Protein AF-0000000080796656 (afdb_homodimer)

Nearest PDB structures (foldseek):
  8ixq-assembly1_A-4  TM=6.716E-01  e=3.927E-11  Streptomyces lincolnensis
  2iv3-assembly1_B  TM=6.641E-01  e=1.675E-10  Streptomyces viridochromogenes
  8ixp-assembly1_A  TM=6.461E-01  e=1.675E-10  Streptomyces lincolnensis
  3rhz-assembly1_B-2  TM=7.079E-01  e=9.099E-10  Streptococcus parasanguinis
  2iuy-assembly2_B  TM=6.321E-01  e=5.960E-10  Streptomyces viridochromogenes

Secondary structure (DSSP, 8-state):
-EEEEEE--TTS--HHHHHHHHHHHHHHHTT-EEEEEEE--TTS-SEE-SSSEEEEEE-TT-TTHHHHHHHHHHHH---SEEEEEE-TTTSSSTTT-HHHHHHHHHHGGGSEEEEEESEEE----HHHHHHHHHHHHH-SEEEESSHHHHHHHHHHHSS--SEEE-PPPB-PPS------SSPSSEEEEES-B-GGGTHHHHHHHHHHH-SSEEEEES-B-SHHHHHHHHHHHHTT-EEE-SPPPHHHHHHHHHH-SEEEE-----TTEEE--HHHHHHHHHT--EEEESSGGGHHHHHH-GGGEE-TT-HHHHHHHHHSPP-HHHHHHHHHHHHHTBHHHHHHHHHHHHHHT-/-EEEEEE--TTS--HHHHHHHHHHHHHHHTT-EEEEEEE--TTS-SEE-SSSEEEEEE-TT-TTHHHHHHHHHHHH---SEEEEEE-TTTSSSSS--HHHHHHHHHHGGGSEEEEEESEEE----HHHHHHHHHHHHH-SEEEESSHHHHHHHHHHHSS--SEEE-PPPB-PPS------SSPSSEEEEES-B-GGGTHHHHHHHHHHH-SSEEEEES-B-SHHHHHHHHHHHHTT-EEE-SPPPHHHHHHHHHH-SEEEE-----TTEEE--HHHHHHHHHT--EEEESSGGGHHHHHH-GGGEE-TT-HHHHHHHHHSPP-HHHHHHHHHHHHHTBHHHHHHHHHHHHHHT-

Radius of gyration: 27.21 Å; Cα contacts (8 Å, |Δi|>4): 1450; chains: 2; bounding box: 68×76×58 Å

pLDDT: mean 91.35, std 9.0, range [40.38, 98.75]

Sequence (708 aa):
MRVAIVSSYPPMPCGIGIYSRDLARALAKRGHEVVVIATEYADAPREEGDNPRVLRAWTRGGERFHYQILEALEREGPFDVIEFQYEYGLWPVIPLDSRGIWLLRNAKAYGSVVATLHTVRFSPDPWWRRLHEELLKTSDAIIVHHFMMENALYRMLGKLKKTFIVPHGSASLPGEKRELGYERPVYLLYGLLRKDKGLEVAVKAYELVGKGTLLLAGKPLSEADEELVKRAEELGAARVQGFLSDELLGTLIKSSDFVLLPYEDLPNDFGVSGAFHTTVATGGYPLCSRVQRLAECWERAPELTFRPGDEAALAALMKAPKLPDAWGRLQSFARQTSWDNVAKLRERIYSLLMMRVAIVSSYPPMPCGIGIYSRDLARALAKRGHEVVVIATEYADAPREEGDNPRVLRAWTRGGERFHYQILEALEREGPFDVIEFQYEYGLWPVIPLDSRGIWLLRNAKAYGSVVATLHTVRFSPDPWWRRLHEELLKTSDAIIVHHFMMENALYRMLGKLKKTFIVPHGSASLPGEKRELGYERPVYLLYGLLRKDKGLEVAVKAYELVGKGTLLLAGKPLSEADEELVKRAEELGAARVQGFLSDELLGTLIKSSDFVLLPYEDLPNDFGVSGAFHTTVATGGYPLCSRVQRLAECWERAPELTFRPGDEAALAALMKAPKLPDAWGRLQSFARQTSWDNVAKLRERIYSLLM

Foldseek 3Di:
DEEEEEEAAPPPADPGRVLSVLLQVLLVVVPYAYEYAHADDDPDDQWDDGRHIYGHFAHFLDPCRLVRSLVVLVVPFQGAEYEYADDLRRRNDNPLPVSVLVSLQSSVVRHAYEYEYQKDFADLDVVSLVSVVSVQVSHQAYEAADPVRVVSNCVSHPDHDRYYHFHRAAAAFAEDADDPPWFPQEEEEEDALDVQQPLVLQLLLCVVLLGTEYEYEEDYDDPVSVVSVVVSVVSPYHYDDDDDDSHRVLHCLQHHQEYERLGHDDPRMAHADPVLRHSLNSPHHYQHEPDRRHVVLCVQAVVRYHHRPCSNVNSVSSPDDDDVRSSVSSNVVSVCRHSNNSSVVVVVSSVVSD/DEEEEEEAAPPPQDPGRVLSVLLQVLLVVVPYAYEYAHADDDPDDQWDDGRHIYGHFAHFLDPCRLVRSLVVLVVPFQGAEYEYADDQRRRNDNPLPVSVLVSLQSSVVRHAYEYEYQKDFADLDVSSLVSVVSVQVSHQAYEAADPVRVVSNCVSHPDHDRYYHFHRAAAAFAEDADDPPWFPQEEEEEDALDVQQPLVLQLLLCVVLLGTEYEYEEDYPDPVSVVSVVVSVVSPYHYDYDDDDSHRVLHCLNHHQEYERLGHDDPRMAHADPVLRHSLNSPHHYQHEPDRRHVVLCVQAVVRYHHRPCSNVNSVSSPDDDDVRSSVSSNVVSVCRHSNNSSVVVVVSSVVSD

Solvent-accessible surface area (backbone atoms only — not comparable to full-atom values): 36198 Å² total; per-residue (Å²): 98,39,36,34,38,38,35,53,34,72,84,52,92,44,71,64,7,52,52,47,50,50,49,38,47,34,37,24,74,72,68,28,47,28,37,32,47,18,36,53,51,93,95,49,72,52,60,46,75,78,71,37,22,36,36,36,56,26,46,70,60,44,95,56,29,51,57,33,47,48,50,50,44,61,70,70,41,75,30,61,32,36,35,34,63,39,40,61,77,62,46,49,44,69,66,92,38,68,57,56,56,50,35,49,52,59,44,47,82,36,20,44,33,30,38,35,43,57,56,42,70,52,51,92,47,66,66,55,37,51,46,54,48,50,50,53,68,54,29,69,30,36,36,30,50,42,67,69,35,52,44,43,48,29,52,59,63,51,75,77,70,58,66,43,77,48,60,65,55,18,51,58,45,50,59,56,68,53,88,84,85,66,54,69,58,30,37,32,36,70,47,70,43,36,77,48,45,15,55,66,39,52,45,52,13,49,62,69,56,70,69,44,22,46,36,38,36,31,48,59,77,44,70,70,37,45,51,52,50,50,52,32,40,73,75,56,30,43,75,44,78,51,86,69,50,58,45,57,47,22,19,50,42,40,45,30,63,31,32,54,43,41,34,47,69,61,68,42,53,27,40,69,45,65,65,56,31,35,36,37,38,39,60,24,42,65,39,35,19,65,34,62,42,36,44,67,48,46,76,56,25,51,88,44,42,36,60,49,81,41,28,67,56,48,22,51,57,72,72,45,80,86,55,68,67,44,52,49,45,43,42,52,47,28,62,65,27,16,34,64,51,39,33,52,53,49,50,55,56,54,54,71,70,102,97,39,36,34,38,39,34,52,34,71,84,51,94,45,72,62,7,51,51,45,50,51,49,38,47,33,36,22,75,72,68,30,49,28,37,32,48,18,37,54,49,96,94,49,70,53,61,44,74,78,71,37,22,37,36,36,56,26,46,71,60,44,94,54,28,52,57,33,46,48,50,50,44,61,70,71,42,75,29,60,33,35,35,34,61,40,41,60,77,63,46,44,57,65,67,90,44,68,56,58,53,51,36,47,52,61,45,47,82,34,20,44,32,32,39,34,43,56,54,42,71,53,51,92,48,66,67,56,39,50,48,55,49,49,49,54,69,54,30,68,28,36,36,30,50,42,68,68,34,51,45,43,49,29,52,60,63,51,75,76,67,58,65,43,78,47,60,65,55,20,52,58,46,50,59,57,68,53,88,84,85,64,51,69,59,30,37,32,37,70,47,69,45,37,77,47,46,15,56,66,38,52,44,53,14,47,62,71,56,69,68,43,23,45,37,38,38,30,48,59,78,45,72,70,38,44,52,51,50,49,53,33,40,74,74,55,31,43,76,44,78,52,90,71,50,59,44,56,48,22,18,50,42,40,45,28,63,31,32,53,42,42,33,46,71,61,67,44,54,27,38,70,47,64,66,57,32,35,35,38,37,38,60,25,44,66,40,35,18,65,33,63,43,38,45,67,48,45,76,56,25,52,88,42,42,35,59,49,80,40,28,68,57,48,22,51,57,72,71,44,81,85,55,67,67,45,51,50,45,42,43,52,47,28,62,65,27,16,34,64,51,38,33,52,53,47,51,54,56,55,56,70,72,103

Structure (mmCIF, N/CA/C/O backbone):
data_AF-0000000080796656-model_v1
#
loop_
_entity.id
_entity.type
_entity.pdbx_description
1 polymer 'Glycosyltransferase subfamily 4-like N-terminal domain-containing protein'
#
loop_
_atom_site.group_PDB
_atom_site.id
_atom_site.type_symbol
_atom_site.label_atom_id
_atom_site.label_alt_id
_atom_site.label_comp_id
_atom_site.label_asym_id
_atom_site.label_entity_id
_atom_site.label_seq_id
_atom_site.pdbx_PDB_ins_code
_atom_site.Cartn_x
_atom_site.Cartn_y
_atom_site.Cartn_z
_atom_site.occupancy
_atom_site.B_iso_or_equiv
_atom_site.auth_seq_id
_atom_site.auth_comp_id
_atom_site.auth_asym_id
_atom_site.auth_atom_id
_atom_site.pdbx_PDB_model_num
ATOM 1 N N . MET A 1 1 ? -19.25 26.969 6.762 1 97.06 1 MET A N 1
ATOM 2 C CA . MET A 1 1 ? -19.125 26.328 8.062 1 97.06 1 MET A CA 1
ATOM 3 C C . MET A 1 1 ? -18.109 27.047 8.938 1 97.06 1 MET A C 1
ATOM 5 O O . MET A 1 1 ? -17.25 27.766 8.422 1 97.06 1 MET A O 1
ATOM 9 N N . ARG A 1 2 ? -18.328 26.953 10.133 1 98.38 2 ARG A N 1
ATOM 10 C CA . ARG A 1 2 ? -17.328 27.406 11.102 1 98.38 2 ARG A CA 1
ATOM 11 C C . ARG A 1 2 ? -16.5 26.234 11.625 1 98.38 2 ARG A C 1
ATOM 13 O O . ARG A 1 2 ? -17.031 25.344 12.281 1 98.38 2 ARG A O 1
ATOM 20 N N . VAL A 1 3 ? -15.18 26.266 11.344 1 98.62 3 VAL A N 1
ATOM 21 C CA . VAL A 1 3 ? -14.328 25.109 11.586 1 98.62 3 VAL A CA 1
ATOM 22 C C . VAL A 1 3 ? -13.203 25.5 12.547 1 98.62 3 VAL A C 1
ATOM 24 O O . VAL A 1 3 ? -12.547 26.531 12.375 1 98.62 3 VAL A O 1
ATOM 27 N N . ALA A 1 4 ? -12.961 24.688 13.57 1 98.69 4 ALA A N 1
ATOM 28 C CA . ALA A 1 4 ? -11.789 24.812 14.43 1 98.69 4 ALA A CA 1
ATOM 29 C C . ALA A 1 4 ? -10.75 23.75 14.086 1 98.69 4 ALA A C 1
ATOM 31 O O . ALA A 1 4 ? -11.094 22.578 13.852 1 98.69 4 ALA A O 1
ATOM 32 N N . ILE A 1 5 ? -9.531 24.141 14.039 1 98.25 5 ILE A N 1
ATOM 33 C CA . ILE A 1 5 ? -8.414 23.219 13.867 1 98.25 5 ILE A CA 1
ATOM 34 C C . ILE A 1 5 ? -7.484 23.297 15.078 1 98.25 5 ILE A C 1
ATOM 36 O O . ILE A 1 5 ? -6.938 24.359 15.375 1 98.25 5 ILE A O 1
ATOM 40 N N . VAL A 1 6 ? -7.316 22.203 15.781 1 96.56 6 VAL A N 1
ATOM 41 C CA . VAL A 1 6 ? -6.438 22.141 16.953 1 96.56 6 VAL A CA 1
ATOM 42 C C . VAL A 1 6 ? -5.094 21.547 16.547 1 96.56 6 VAL A C 1
ATOM 44 O O . VAL A 1 6 ? -5.023 20.375 16.156 1 96.56 6 VAL A O 1
ATOM 47 N N . SER A 1 7 ? -4.008 22.297 16.719 1 95.06 7 SER A N 1
ATOM 48 C CA . SER A 1 7 ? -2.736 21.828 16.172 1 95.06 7 SER A CA 1
ATOM 49 C C . SER A 1 7 ? -1.583 22.719 16.625 1 95.06 7 SER A C 1
ATOM 51 O O . SER A 1 7 ? -1.802 23.75 17.25 1 95.06 7 SER A O 1
ATOM 53 N N . SER A 1 8 ? -0.393 22.203 16.406 1 92.12 8 SER A N 1
ATOM 54 C CA . SER A 1 8 ? 0.723 23.141 16.328 1 92.12 8 SER A CA 1
ATOM 55 C C . SER A 1 8 ? 0.6 24.047 15.109 1 92.12 8 SER A C 1
ATOM 57 O O . SER A 1 8 ? -0.258 23.828 14.25 1 92.12 8 SER A O 1
ATOM 59 N N . TYR A 1 9 ? 1.459 25.078 15.133 1 92.69 9 TYR A N 1
ATOM 60 C CA . TYR A 1 9 ? 1.344 26.047 14.055 1 92.69 9 TYR A CA 1
ATOM 61 C C . TYR A 1 9 ? 2.633 26.844 13.906 1 92.69 9 TYR A C 1
ATOM 63 O O . TYR A 1 9 ? 3.318 27.125 14.891 1 92.69 9 TYR A O 1
ATOM 71 N N . PRO A 1 10 ? 2.848 27.219 12.625 1 89.62 10 PRO A N 1
ATOM 72 C CA . PRO A 1 10 ? 4.016 28.094 12.484 1 89.62 10 PRO A CA 1
ATOM 73 C C . PRO A 1 10 ? 3.936 29.344 13.359 1 89.62 10 PRO A C 1
ATOM 75 O O . PRO A 1 10 ? 2.84 29.844 13.633 1 89.62 10 PRO A O 1
ATOM 78 N N . PRO A 1 11 ? 5.121 29.766 13.883 1 89.12 11 PRO A N 1
ATOM 79 C CA . PRO A 1 11 ? 6.484 29.5 13.414 1 89.12 11 PRO A CA 1
ATOM 80 C C . PRO A 1 11 ? 7.121 28.312 14.117 1 89.12 11 PRO A C 1
ATOM 82 O O . PRO A 1 11 ? 8.312 28.031 13.922 1 89.12 11 PRO A O 1
ATOM 85 N N . MET A 1 12 ? 6.398 27.641 14.938 1 84.44 12 MET A N 1
ATOM 86 C CA . MET A 1 12 ? 6.957 26.406 15.492 1 84.44 12 MET A CA 1
ATOM 87 C C . MET A 1 12 ? 7.426 25.469 14.383 1 84.44 12 MET A C 1
ATOM 89 O O . MET A 1 12 ? 6.688 25.219 13.43 1 84.44 12 MET A O 1
ATOM 93 N N . PRO A 1 13 ? 8.633 25.016 14.422 1 80.06 13 PRO A N 1
ATOM 94 C CA . PRO A 1 13 ? 9.164 24.141 13.375 1 80.06 13 PRO A CA 1
ATOM 95 C C . PRO A 1 13 ? 8.625 22.719 13.453 1 80.06 13 PRO A C 1
ATOM 97 O O . PRO A 1 13 ? 9.227 21.859 14.094 1 80.06 13 PRO A O 1
ATOM 100 N N . CYS A 1 14 ? 7.527 22.531 12.797 1 81.44 14 CYS A N 1
ATOM 101 C CA . CYS A 1 14 ? 6.863 21.234 12.828 1 81.44 14 CYS A CA 1
ATOM 102 C C . CYS A 1 14 ? 6.055 21 11.555 1 81.44 14 CYS A C 1
ATOM 104 O O . CYS A 1 14 ? 5.375 21.906 11.078 1 81.44 14 CYS A O 1
ATOM 106 N N . GLY A 1 15 ? 6.156 19.828 11.023 1 86.06 15 GLY A N 1
ATOM 107 C CA . GLY A 1 15 ? 5.445 19.484 9.805 1 86.06 15 GLY A CA 1
ATOM 108 C C . GLY A 1 15 ? 3.936 19.5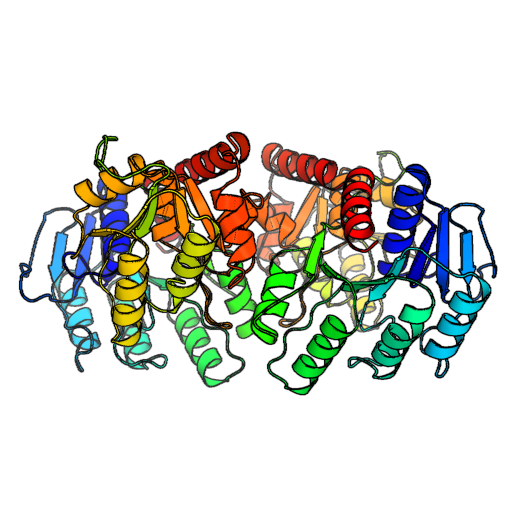16 9.961 1 86.06 15 GLY A C 1
ATOM 109 O O . GLY A 1 15 ? 3.221 19.906 9.031 1 86.06 15 GLY A O 1
ATOM 110 N N . ILE A 1 16 ? 3.465 19.203 11.133 1 91.44 16 ILE A N 1
ATOM 111 C CA . ILE A 1 16 ? 2.031 19.188 11.398 1 91.44 16 ILE A CA 1
ATOM 112 C C . ILE A 1 16 ? 1.502 20.625 11.391 1 91.44 16 ILE A C 1
ATOM 114 O O . ILE A 1 16 ? 0.38 20.875 10.945 1 91.44 16 ILE A O 1
ATOM 118 N N . GLY A 1 17 ? 2.326 21.5 11.93 1 91.69 17 GLY A N 1
ATOM 119 C CA . GLY A 1 17 ? 1.954 22.906 11.875 1 91.69 17 GLY A CA 1
ATOM 120 C C . GLY A 1 17 ? 1.788 23.422 10.461 1 91.69 17 GLY A C 1
ATOM 121 O O . GLY A 1 17 ? 0.823 24.125 10.164 1 91.69 17 GLY A O 1
ATOM 122 N N . ILE A 1 18 ? 2.713 23.078 9.602 1 90.81 18 ILE A N 1
ATOM 123 C CA . ILE A 1 18 ? 2.654 23.5 8.203 1 90.81 18 ILE A CA 1
ATOM 124 C C . ILE A 1 18 ? 1.422 22.906 7.535 1 90.81 18 ILE A C 1
ATOM 126 O O . ILE A 1 18 ? 0.706 23.594 6.805 1 90.81 18 ILE A O 1
ATOM 130 N N . TYR A 1 19 ? 1.187 21.641 7.824 1 95.62 19 TYR A N 1
ATOM 131 C CA . TYR A 1 19 ? -0.013 20.969 7.328 1 95.62 19 TYR A CA 1
ATOM 132 C C . TYR A 1 19 ? -1.269 21.734 7.742 1 95.62 19 TYR A C 1
ATOM 134 O O . TYR A 1 19 ? -2.139 22 6.91 1 95.62 19 TYR A O 1
ATOM 142 N N . SER A 1 20 ? -1.326 22.094 8.984 1 96.62 20 SER A N 1
ATOM 143 C CA . SER A 1 20 ? -2.492 22.781 9.539 1 96.62 20 SER A CA 1
ATOM 144 C C . SER A 1 20 ? -2.684 24.156 8.906 1 96.62 20 SER A C 1
ATOM 146 O O . SER A 1 20 ? -3.811 24.547 8.617 1 96.62 20 SER A O 1
ATOM 148 N N . ARG A 1 21 ? -1.599 24.797 8.695 1 96.12 21 ARG A N 1
ATOM 149 C CA . ARG A 1 21 ? -1.646 26.109 8.062 1 96.12 21 ARG A CA 1
ATOM 150 C C . ARG A 1 21 ? -2.225 26.016 6.652 1 96.12 21 ARG A C 1
ATOM 152 O O . ARG A 1 21 ? -3.131 26.781 6.297 1 96.12 21 ARG A O 1
ATOM 159 N N . ASP A 1 22 ? -1.71 25.109 5.914 1 97.19 22 ASP A N 1
ATOM 160 C CA . ASP A 1 22 ? -2.125 24.984 4.523 1 97.19 22 ASP A CA 1
ATOM 161 C C . ASP A 1 22 ? -3.578 24.516 4.422 1 97.19 22 ASP A C 1
ATOM 163 O O . ASP A 1 22 ? -4.328 25 3.572 1 97.19 22 ASP A O 1
ATOM 167 N N . LEU A 1 23 ? -3.979 23.625 5.297 1 98.19 23 LEU A N 1
ATOM 168 C CA . LEU A 1 23 ? -5.371 23.188 5.336 1 98.19 23 LEU A CA 1
ATOM 169 C C . LEU A 1 23 ? -6.293 24.344 5.707 1 98.19 23 LEU A C 1
ATOM 171 O O . LEU A 1 23 ? -7.32 24.562 5.055 1 98.19 23 LEU A O 1
ATOM 175 N N . ALA A 1 24 ? -5.93 25.094 6.766 1 98.44 24 ALA A N 1
ATOM 176 C CA . ALA A 1 24 ? -6.734 26.219 7.23 1 98.44 24 ALA A CA 1
ATOM 177 C C . ALA A 1 24 ? -6.918 27.25 6.121 1 98.44 24 ALA A C 1
ATOM 179 O O . ALA A 1 24 ? -8.031 27.734 5.891 1 98.44 24 ALA A O 1
ATOM 180 N N . ARG A 1 25 ? -5.875 27.547 5.445 1 98 25 ARG A N 1
ATOM 181 C CA . ARG A 1 25 ? -5.922 28.531 4.371 1 98 25 ARG A CA 1
ATOM 182 C C . ARG A 1 25 ? -6.805 28.062 3.225 1 98 25 ARG A C 1
ATOM 184 O O . ARG A 1 25 ? -7.578 28.844 2.662 1 98 25 ARG A O 1
ATOM 191 N N . ALA A 1 26 ? -6.68 26.781 2.875 1 98.44 26 ALA A N 1
ATOM 192 C CA . ALA A 1 26 ? -7.469 26.234 1.779 1 98.44 26 ALA A CA 1
ATOM 193 C C . ALA A 1 26 ? -8.961 26.25 2.115 1 98.44 26 ALA A C 1
ATOM 195 O O . ALA A 1 26 ? -9.789 26.547 1.262 1 98.44 26 ALA A O 1
ATOM 196 N N . LEU A 1 27 ? -9.305 25.922 3.361 1 98.5 27 LEU A N 1
ATOM 197 C CA . LEU A 1 27 ? -10.695 25.938 3.797 1 98.5 27 LEU A CA 1
ATOM 198 C C . LEU A 1 27 ? -11.242 27.359 3.816 1 98.5 27 LEU A C 1
ATOM 200 O O . LEU A 1 27 ? -12.375 27.609 3.402 1 98.5 27 LEU A O 1
ATOM 204 N N . ALA A 1 28 ? -10.422 28.281 4.309 1 98.56 28 ALA A N 1
ATOM 205 C CA . ALA A 1 28 ? -10.82 29.688 4.332 1 98.56 28 ALA A CA 1
ATOM 206 C C . ALA A 1 28 ? -11.078 30.203 2.918 1 98.56 28 ALA A C 1
ATOM 208 O O . ALA A 1 28 ? -12.047 30.922 2.682 1 98.56 28 ALA A O 1
ATOM 209 N N . LYS A 1 29 ? -10.203 29.875 1.999 1 97.69 29 LYS A N 1
ATOM 210 C CA . LYS A 1 29 ? -10.336 30.281 0.602 1 97.69 29 LYS A CA 1
ATOM 211 C C . LYS A 1 29 ? -11.664 29.797 0.019 1 97.69 29 LYS A C 1
ATOM 213 O O . LYS A 1 29 ? -12.242 30.469 -0.852 1 97.69 29 LYS A O 1
ATOM 218 N N . ARG A 1 30 ? -12.164 28.734 0.548 1 97.38 30 ARG A N 1
ATOM 219 C CA . ARG A 1 30 ? -13.414 28.172 0.063 1 97.38 30 ARG A CA 1
ATOM 220 C C . ARG A 1 30 ? -14.609 28.828 0.739 1 97.38 30 ARG A C 1
ATOM 222 O O . ARG A 1 30 ? -15.758 28.438 0.502 1 97.38 30 ARG A O 1
ATOM 229 N N . GLY A 1 31 ? -14.375 29.719 1.688 1 97.62 31 GLY A N 1
ATOM 230 C CA . GLY A 1 31 ? -15.445 30.516 2.258 1 97.62 31 GLY A CA 1
ATOM 231 C C . GLY A 1 31 ? -15.797 30.109 3.678 1 97.62 31 GLY A C 1
ATOM 232 O O . GLY A 1 31 ? -16.719 30.672 4.273 1 97.62 31 GLY A O 1
ATOM 233 N N . HIS A 1 32 ? -15.07 29.219 4.273 1 98.38 32 HIS A N 1
ATOM 234 C CA . HIS A 1 32 ? -15.344 28.812 5.645 1 98.38 32 HIS A CA 1
ATOM 235 C C . HIS A 1 32 ? -14.688 29.75 6.645 1 98.38 32 HIS A C 1
ATOM 237 O O . HIS A 1 32 ? -13.656 30.359 6.348 1 98.38 32 HIS A O 1
ATOM 243 N N . GLU A 1 33 ? -15.32 29.906 7.766 1 98.62 33 GLU A N 1
ATOM 244 C CA . GLU A 1 33 ? -14.664 30.578 8.891 1 98.62 33 GLU A CA 1
ATOM 245 C C . GLU A 1 33 ? -13.789 29.609 9.672 1 98.62 33 GLU A C 1
ATOM 247 O O . GLU A 1 33 ? -14.289 28.641 10.258 1 98.62 33 GLU A O 1
ATOM 252 N N . VAL A 1 34 ? -12.492 29.906 9.711 1 98.75 34 VAL A N 1
ATOM 253 C CA . VAL A 1 34 ? -11.562 28.938 10.289 1 98.75 34 VAL A CA 1
ATOM 254 C C . VAL A 1 34 ? -10.852 29.562 11.492 1 98.75 34 VAL A C 1
ATOM 256 O O . VAL A 1 34 ? -10.297 30.656 11.391 1 98.75 34 VAL A O 1
ATOM 259 N N . VAL A 1 35 ? -10.875 28.906 12.617 1 98.75 35 VAL A N 1
ATOM 260 C CA . VAL A 1 35 ? -10.117 29.266 13.812 1 98.75 35 VAL A CA 1
ATOM 261 C C . VAL A 1 35 ? -9.125 28.172 14.164 1 98.75 35 VAL A C 1
ATOM 263 O O . VAL A 1 35 ? -9.516 27.016 14.352 1 98.75 35 VAL A O 1
ATOM 266 N N . VAL A 1 36 ? -7.871 28.531 14.227 1 98.62 36 VAL A N 1
ATOM 267 C CA . VAL A 1 36 ? -6.848 27.578 14.609 1 98.62 36 VAL A CA 1
ATOM 268 C C . VAL A 1 36 ? -6.516 27.734 16.094 1 98.62 36 VAL A C 1
ATOM 270 O O . VAL A 1 36 ? -6.086 28.812 16.531 1 98.62 36 VAL A O 1
ATOM 273 N N . ILE A 1 37 ? -6.777 26.719 16.844 1 97.5 37 ILE A N 1
ATOM 274 C CA . ILE A 1 37 ? -6.344 26.656 18.234 1 97.5 37 ILE A CA 1
ATOM 275 C C . ILE A 1 37 ? -4.949 26.047 18.328 1 97.5 37 ILE A C 1
ATOM 277 O O . ILE A 1 37 ? -4.805 24.812 18.375 1 97.5 37 ILE A O 1
ATOM 281 N N . ALA A 1 38 ? -3.969 26.938 18.469 1 96.06 38 ALA A N 1
ATOM 282 C CA . ALA A 1 38 ? -2.584 26.531 18.234 1 96.06 38 ALA A CA 1
ATOM 283 C C . ALA A 1 38 ? -1.794 26.5 19.547 1 96.06 38 ALA A C 1
ATOM 285 O O . ALA A 1 38 ? -2.211 27.094 20.547 1 96.06 38 ALA A O 1
ATOM 286 N N . THR A 1 39 ? -0.694 25.781 19.484 1 93.56 39 THR A N 1
ATOM 287 C CA . THR A 1 39 ? 0.277 25.797 20.578 1 93.56 39 THR A CA 1
ATOM 288 C C . THR A 1 39 ? 0.917 27.172 20.719 1 93.56 39 THR A C 1
ATOM 290 O O . THR A 1 39 ? 1.183 27.844 19.719 1 93.56 39 THR A O 1
ATOM 293 N N . GLU A 1 40 ? 1.187 27.469 21.906 1 93.5 40 GLU A N 1
ATOM 294 C CA . GLU A 1 40 ? 2.006 28.656 22.156 1 93.5 40 GLU A CA 1
ATOM 295 C C . GLU A 1 40 ? 3.43 28.453 21.641 1 93.5 40 GLU A C 1
ATOM 297 O O . GLU A 1 40 ? 3.904 27.312 21.531 1 93.5 40 GLU A O 1
ATOM 302 N N . TYR A 1 41 ? 3.957 29.531 21.281 1 90.25 41 TYR A N 1
ATOM 303 C CA . TYR A 1 41 ? 5.352 29.547 20.859 1 90.25 41 TYR A CA 1
ATOM 304 C C . TYR A 1 41 ? 6.012 30.875 21.188 1 90.25 41 TYR A C 1
ATOM 306 O O . TYR A 1 41 ? 5.391 31.938 21.062 1 90.25 41 TYR A O 1
ATOM 314 N N . ALA A 1 42 ? 7.176 30.844 21.828 1 86.62 42 ALA A N 1
ATOM 315 C CA . ALA A 1 42 ? 7.859 32 22.422 1 86.62 42 ALA A CA 1
ATOM 316 C C . ALA A 1 42 ? 7.836 33.188 21.469 1 86.62 42 ALA A C 1
ATOM 318 O O . ALA A 1 42 ? 7.531 34.312 21.891 1 86.62 42 ALA A O 1
ATOM 319 N N . ASP A 1 43 ? 8.141 33.25 20.328 1 85 43 ASP A N 1
ATOM 320 C CA . ASP A 1 43 ? 8.273 34.375 19.422 1 85 43 ASP A CA 1
ATOM 321 C C . ASP A 1 43 ? 7.07 34.5 18.484 1 85 43 ASP A C 1
ATOM 323 O O . ASP A 1 43 ? 7.172 35.031 17.391 1 85 43 ASP A O 1
ATOM 327 N N . ALA A 1 44 ? 5.906 34.062 19.047 1 92.06 44 ALA A N 1
ATOM 328 C CA . ALA A 1 44 ? 4.699 34.156 18.234 1 92.06 44 ALA A CA 1
ATOM 329 C C . ALA A 1 44 ? 3.588 34.875 18.984 1 92.06 44 ALA A C 1
ATOM 331 O O . ALA A 1 44 ? 3.443 34.719 20.188 1 92.06 44 ALA A O 1
ATOM 332 N N . PRO A 1 45 ? 2.854 35.75 18.25 1 94.06 45 PRO A N 1
ATOM 333 C CA . PRO A 1 45 ? 1.732 36.406 18.906 1 94.06 45 PRO A CA 1
ATOM 334 C C . PRO A 1 45 ? 0.649 35.438 19.359 1 94.06 45 PRO A C 1
ATOM 336 O O . PRO A 1 45 ? 0.458 34.406 18.75 1 94.06 45 PRO A O 1
ATOM 339 N N . ARG A 1 46 ? -0.003 35.875 20.359 1 94.25 46 ARG A N 1
ATOM 340 C CA . ARG A 1 46 ? -1.071 35.031 20.906 1 94.25 46 ARG A CA 1
ATOM 341 C C . ARG A 1 46 ? -2.215 34.875 19.906 1 94.25 46 ARG A C 1
ATOM 343 O O . ARG A 1 46 ? -2.896 33.844 19.891 1 94.25 46 ARG A O 1
ATOM 350 N N . GLU A 1 47 ? -2.434 35.938 19.25 1 95.62 47 GLU A N 1
ATOM 351 C CA . GLU A 1 47 ? -3.459 35.938 18.219 1 95.62 47 GLU A CA 1
ATOM 352 C C . GLU A 1 47 ? -2.939 36.562 16.922 1 95.62 47 GLU A C 1
ATOM 354 O O . GLU A 1 47 ? -2.205 37.531 16.953 1 95.62 47 GLU A O 1
ATOM 359 N N . GLU A 1 48 ? -3.32 35.875 15.805 1 94.38 48 GLU A N 1
ATOM 360 C CA . GLU A 1 48 ? -2.904 36.438 14.523 1 94.38 48 GLU A CA 1
ATOM 361 C C . GLU A 1 48 ? -3.865 36.031 13.406 1 94.38 48 GLU A C 1
ATOM 363 O O . GLU A 1 48 ? -4.477 34.969 13.461 1 94.38 48 GLU A O 1
ATOM 368 N N . GLY A 1 49 ? -4.008 37.031 12.438 1 92.56 49 GLY A N 1
ATOM 369 C CA . GLY A 1 49 ? -4.816 36.75 11.266 1 92.56 49 GLY A CA 1
ATOM 370 C C . GLY A 1 49 ? -6.301 36.938 11.508 1 92.56 49 GLY A C 1
ATOM 371 O O . GLY A 1 49 ? -6.742 37.031 12.656 1 92.56 49 GLY A O 1
ATOM 372 N N . ASP A 1 50 ? -7.113 37.031 10.391 1 92.44 50 ASP A N 1
ATOM 373 C CA . ASP A 1 50 ? -8.562 37.156 10.469 1 92.44 50 ASP A CA 1
ATOM 374 C C . ASP A 1 50 ? -9.258 35.875 10.039 1 92.44 50 ASP A C 1
ATOM 376 O O . ASP A 1 50 ? -10.133 35.375 10.742 1 92.44 50 ASP A O 1
ATOM 380 N N . ASN A 1 51 ? -8.891 35.438 8.906 1 96.94 51 ASN A N 1
ATOM 381 C CA . ASN A 1 51 ? -9.391 34.156 8.391 1 96.94 51 ASN A CA 1
ATOM 382 C C . ASN A 1 51 ? -8.359 33.469 7.5 1 96.94 51 ASN A C 1
ATOM 384 O O . ASN A 1 51 ? -8.297 33.75 6.301 1 96.94 51 ASN A O 1
ATOM 388 N N . PRO A 1 52 ? -7.734 32.469 8.086 1 98 52 PRO A N 1
ATOM 389 C CA . PRO A 1 52 ? -7.902 31.828 9.391 1 98 52 PRO A CA 1
ATOM 390 C C . PRO A 1 52 ? -7.434 32.719 10.547 1 98 52 PRO A C 1
ATOM 392 O O . PRO A 1 52 ? -6.457 33.438 10.414 1 98 52 PRO A O 1
ATOM 395 N N . ARG A 1 53 ? -8.148 32.688 11.547 1 98.44 53 ARG A N 1
ATOM 396 C CA . ARG A 1 53 ? -7.723 33.281 12.805 1 98.44 53 ARG A CA 1
ATOM 397 C C . ARG A 1 53 ? -6.949 32.312 13.664 1 98.44 53 ARG A C 1
ATOM 399 O O . ARG A 1 53 ? -7.406 31.172 13.883 1 98.44 53 ARG A O 1
ATOM 406 N N . VAL A 1 54 ? -5.746 32.656 14.125 1 98.31 54 VAL A N 1
ATOM 407 C CA . VAL A 1 54 ? -4.895 31.766 14.906 1 98.31 54 VAL A CA 1
ATOM 408 C C . VAL A 1 54 ? -4.871 32.219 16.359 1 98.31 54 VAL A C 1
ATOM 410 O O . VAL A 1 54 ? -4.504 33.344 16.672 1 98.31 54 VAL A O 1
ATOM 413 N N . LEU A 1 55 ? -5.273 31.344 17.203 1 98.06 55 LEU A N 1
ATOM 414 C CA . LEU A 1 55 ? -5.25 31.562 18.656 1 98.06 55 LEU A CA 1
ATOM 415 C C . LEU A 1 55 ? -4.27 30.609 19.328 1 98.06 55 LEU A C 1
ATOM 417 O O . LEU A 1 55 ? -4.539 29.422 19.453 1 98.06 55 LEU A O 1
ATOM 421 N N . ARG A 1 56 ? -3.186 31.141 19.797 1 97.25 56 ARG A N 1
ATOM 422 C CA . ARG A 1 56 ? -2.232 30.312 20.531 1 97.25 56 ARG A CA 1
ATOM 423 C C . ARG A 1 56 ? -2.631 30.203 22 1 97.25 56 ARG A C 1
ATOM 425 O O . ARG A 1 56 ? -2.357 31.109 22.797 1 97.25 56 ARG A O 1
ATOM 432 N N . ALA A 1 57 ? -3.15 29 22.312 1 95.44 57 ALA A N 1
ATOM 433 C CA . ALA A 1 57 ? -3.918 28.953 23.562 1 95.44 57 ALA A CA 1
ATOM 434 C C . ALA A 1 57 ? -3.479 27.781 24.438 1 95.44 57 ALA A C 1
ATOM 436 O O . ALA A 1 57 ? -4.051 27.547 25.5 1 95.44 57 ALA A O 1
ATOM 437 N N . TRP A 1 58 ? -2.535 27.016 24 1 92.75 58 TRP A N 1
ATOM 438 C CA . TRP A 1 58 ? -2.164 25.859 24.828 1 92.75 58 TRP A CA 1
ATOM 439 C C . TRP A 1 58 ? -0.674 25.562 24.703 1 92.75 58 TRP A C 1
ATOM 441 O O . TRP A 1 58 ? -0.032 25.969 23.719 1 92.75 58 TRP A O 1
ATOM 451 N N . THR A 1 59 ? -0.107 24.875 25.75 1 89.88 59 THR A N 1
ATOM 452 C CA . THR A 1 59 ? 1.318 24.578 25.844 1 89.88 59 THR A CA 1
ATOM 453 C C . THR A 1 59 ? 1.589 23.109 25.5 1 89.88 59 THR A C 1
ATOM 455 O O . THR A 1 59 ? 1.104 22.203 26.172 1 89.88 59 THR A O 1
ATOM 458 N N . ARG A 1 60 ? 2.354 22.969 24.453 1 85.75 60 ARG A N 1
ATOM 459 C CA . ARG A 1 60 ? 2.75 21.609 24.078 1 85.75 60 ARG A CA 1
ATOM 460 C C . ARG A 1 60 ? 3.516 20.922 25.203 1 85.75 60 ARG A C 1
ATOM 462 O O . ARG A 1 60 ? 4.441 21.516 25.781 1 85.75 60 ARG A O 1
ATOM 469 N N . GLY A 1 61 ? 3.07 19.734 25.484 1 78.62 61 GLY A N 1
ATOM 470 C CA . GLY A 1 61 ? 3.746 19 26.547 1 78.62 61 GLY A CA 1
ATOM 471 C C . GLY A 1 61 ? 3.346 19.438 27.938 1 78.62 61 GLY A C 1
ATOM 472 O O . GLY A 1 61 ? 3.818 18.875 28.938 1 78.62 61 GLY A O 1
ATOM 473 N N . GLY A 1 62 ? 2.557 20.469 28.031 1 82.62 62 GLY A N 1
ATOM 474 C CA . GLY A 1 62 ? 2.092 20.922 29.328 1 82.62 62 GLY A CA 1
ATOM 475 C C . GLY A 1 62 ? 1.086 19.984 29.969 1 82.62 62 GLY A C 1
ATOM 476 O O . GLY A 1 62 ? 0.395 19.234 29.266 1 82.62 62 GLY A O 1
ATOM 477 N N . GLU A 1 63 ? 1.006 20 31.297 1 83.81 63 GLU A N 1
ATOM 478 C CA . GLU A 1 63 ? 0.109 19.125 32.031 1 83.81 63 GLU A CA 1
ATOM 479 C C . GLU A 1 63 ? -1.351 19.516 31.828 1 83.81 63 GLU A C 1
ATOM 481 O O . GLU A 1 63 ? -2.25 18.688 31.953 1 83.81 63 GLU A O 1
ATOM 486 N N . ARG A 1 64 ? -1.588 20.766 31.469 1 89.75 64 ARG A N 1
ATOM 487 C CA . ARG A 1 64 ? -2.961 21.266 31.406 1 89.75 64 ARG A CA 1
ATOM 488 C C . ARG A 1 64 ? -3.389 21.531 29.969 1 89.75 64 ARG A C 1
ATOM 490 O O . ARG A 1 64 ? -4.344 22.266 29.734 1 89.75 64 ARG A O 1
ATOM 497 N N . PHE A 1 65 ? -2.662 21 29 1 89.88 65 PHE A N 1
ATOM 498 C CA . PHE A 1 65 ? -2.924 21.312 27.609 1 89.88 65 PHE A CA 1
ATOM 499 C C . PHE A 1 65 ? -4.375 21.016 27.234 1 89.88 65 PHE A C 1
ATOM 501 O O . PHE A 1 65 ? -5.008 21.766 26.516 1 89.88 65 PHE A O 1
ATOM 508 N N . HIS A 1 66 ? -4.973 19.906 27.766 1 90.88 66 HIS A N 1
ATOM 509 C CA . HIS A 1 66 ? -6.316 19.469 27.406 1 90.88 66 HIS A CA 1
ATOM 510 C C . HIS A 1 66 ? -7.371 20.422 27.953 1 90.88 66 HIS A C 1
ATOM 512 O O . HIS A 1 66 ? -8.352 20.734 27.266 1 90.88 66 HIS A O 1
ATOM 518 N N . TYR A 1 67 ? -7.094 20.984 29.109 1 93.81 67 TYR A N 1
ATOM 519 C CA . TYR A 1 67 ? -8 21.984 29.672 1 93.81 67 TYR A CA 1
ATOM 520 C C . TYR A 1 67 ? -7.891 23.297 28.891 1 93.81 67 TYR A C 1
ATOM 522 O O . TYR A 1 67 ? -8.906 23.953 28.625 1 93.81 67 TYR A O 1
ATOM 530 N N . GLN A 1 68 ? -6.723 23.656 28.594 1 95.5 68 GLN A N 1
ATOM 531 C CA . GLN A 1 68 ? -6.488 24.891 27.859 1 95.5 68 GLN A CA 1
ATOM 532 C C . GLN A 1 68 ? -7.207 24.875 26.516 1 95.5 68 GLN A C 1
ATOM 534 O O . GLN A 1 68 ? -7.855 25.859 26.141 1 95.5 68 GLN A O 1
ATOM 539 N N . ILE A 1 69 ? -7.082 23.781 25.828 1 95.75 69 ILE A N 1
ATOM 540 C CA . ILE A 1 69 ? -7.715 23.641 24.516 1 95.75 69 ILE A CA 1
ATOM 541 C C . ILE A 1 69 ? -9.234 23.703 24.672 1 95.75 69 ILE A C 1
ATOM 543 O O . ILE A 1 69 ? -9.914 24.406 23.906 1 95.75 69 ILE A O 1
ATOM 547 N N . LEU A 1 70 ? -9.719 22.984 25.656 1 96.56 70 LEU A N 1
ATOM 548 C CA . LEU A 1 70 ? -11.156 22.969 25.875 1 96.56 70 LEU A CA 1
ATOM 549 C C . LEU A 1 70 ? -11.688 24.359 26.188 1 96.56 70 LEU A C 1
ATOM 551 O O . LEU A 1 70 ? -12.742 24.75 25.703 1 96.56 70 LEU A O 1
ATOM 555 N N . GLU A 1 71 ? -10.969 25.078 27 1 97.94 71 GLU A N 1
ATOM 556 C CA . GLU A 1 71 ? -11.367 26.438 27.359 1 97.94 71 GLU A CA 1
ATOM 557 C C . GLU A 1 71 ? -11.438 27.328 26.125 1 97.94 71 GLU A C 1
ATOM 559 O O . GLU A 1 71 ? -12.359 28.141 25.984 1 97.94 71 GLU A O 1
ATOM 564 N N . ALA A 1 72 ? -10.469 27.203 25.297 1 98.12 72 ALA A N 1
ATOM 565 C CA . ALA A 1 72 ? -10.461 27.984 24.062 1 98.12 72 ALA A CA 1
ATOM 566 C C . ALA A 1 72 ? -11.656 27.625 23.188 1 98.12 72 ALA A C 1
ATOM 568 O O . ALA A 1 72 ? -12.281 28.5 22.594 1 98.12 72 ALA A O 1
ATOM 569 N N . LEU A 1 73 ? -11.953 26.344 23.094 1 98.19 73 LEU A N 1
ATOM 570 C CA . LEU A 1 73 ? -13.086 25.875 22.297 1 98.19 73 LEU A CA 1
ATOM 571 C C . LEU A 1 73 ? -14.398 26.406 22.859 1 98.19 73 LEU A C 1
ATOM 573 O O . LEU A 1 73 ? -15.297 26.797 22.109 1 98.19 73 LEU A O 1
ATOM 577 N N . GLU A 1 74 ? -14.453 26.406 24.156 1 98.06 74 GLU A N 1
ATOM 578 C CA . GLU A 1 74 ? -15.641 26.922 24.812 1 98.06 74 GLU A CA 1
ATOM 579 C C . GLU A 1 74 ? -15.812 28.422 24.531 1 98.06 74 GLU A C 1
ATOM 581 O O . GLU A 1 74 ? -16.922 28.875 24.234 1 98.06 74 GLU A O 1
ATOM 586 N N . ARG A 1 75 ? -14.797 29.125 24.641 1 98 75 ARG A N 1
ATOM 587 C CA . ARG A 1 75 ? -14.828 30.562 24.484 1 98 75 ARG A CA 1
ATOM 588 C C . ARG A 1 75 ? -15.156 30.969 23.047 1 98 75 ARG A C 1
ATOM 590 O O . ARG A 1 75 ? -15.906 31.906 22.812 1 98 75 ARG A O 1
ATOM 597 N N . GLU A 1 76 ? -14.617 30.234 22.109 1 97.81 76 GLU A N 1
ATOM 598 C CA . GLU A 1 76 ? -14.695 30.641 20.703 1 97.81 76 GLU A CA 1
ATOM 599 C C . GLU A 1 76 ? -15.852 29.938 20 1 97.81 76 GLU A C 1
ATOM 601 O O . GLU A 1 76 ? -16.25 30.344 18.906 1 97.81 76 GLU A O 1
ATOM 606 N N . GLY A 1 77 ? -16.359 28.875 20.625 1 94.69 77 GLY A N 1
ATOM 607 C CA . GLY A 1 77 ? -17.391 28.078 19.984 1 94.69 77 GLY A CA 1
ATOM 608 C C . GLY A 1 77 ? -18.781 28.719 20.094 1 94.69 77 GLY A C 1
ATOM 609 O O . GLY A 1 77 ? -18.906 29.859 20.516 1 94.69 77 GLY A O 1
ATOM 610 N N . PRO A 1 78 ? -19.812 27.984 19.5 1 97.44 78 PRO A N 1
ATOM 611 C CA . PRO A 1 78 ? -19.766 26.625 18.953 1 97.44 78 PRO A CA 1
ATOM 612 C C . PRO A 1 78 ? -19.203 26.594 17.531 1 97.44 78 PRO A C 1
ATOM 614 O O . PRO A 1 78 ? -19.172 27.609 16.844 1 97.44 78 PRO A O 1
ATOM 617 N N . PHE A 1 79 ? -18.688 25.516 17.094 1 98.62 79 PHE A N 1
ATOM 618 C CA . PHE A 1 79 ? -18.203 25.219 15.742 1 98.62 79 PHE A CA 1
ATOM 619 C C . PHE A 1 79 ? -19.047 24.141 15.078 1 98.62 79 PHE A C 1
ATOM 621 O O . PHE A 1 79 ? -19.703 23.359 15.766 1 98.62 79 PHE A O 1
ATOM 628 N N . ASP A 1 80 ? -19.062 24.203 13.781 1 98.31 80 ASP A N 1
ATOM 629 C CA . ASP A 1 80 ? -19.688 23.078 13.078 1 98.31 80 ASP A CA 1
ATOM 630 C C . ASP A 1 80 ? -18.828 21.812 13.18 1 98.31 80 ASP A C 1
ATOM 632 O O . ASP A 1 80 ? -19.344 20.719 13.375 1 98.31 80 ASP A O 1
ATOM 636 N N . VAL A 1 81 ? -17.531 22 13.039 1 98.5 81 VAL A N 1
ATOM 637 C CA . VAL A 1 81 ? -16.594 20.906 13.094 1 98.5 81 VAL A CA 1
ATOM 638 C C . VAL A 1 81 ? -15.336 21.328 13.844 1 98.5 81 VAL A C 1
ATOM 640 O O . VAL A 1 81 ? -14.875 22.469 13.703 1 98.5 81 VAL A O 1
ATOM 643 N N . ILE A 1 82 ? -14.805 20.453 14.656 1 98.25 82 ILE A N 1
ATOM 644 C CA . ILE A 1 82 ? -13.523 20.594 15.344 1 98.25 82 ILE A CA 1
ATOM 645 C C . ILE A 1 82 ? -12.57 19.5 14.891 1 98.25 82 ILE A C 1
ATOM 647 O O . ILE A 1 82 ? -12.773 18.328 15.211 1 98.25 82 ILE A O 1
ATOM 651 N N . GLU A 1 83 ? -11.57 19.891 14.195 1 97.69 83 GLU A N 1
ATOM 652 C CA . GLU A 1 83 ? -10.602 18.922 13.695 1 97.69 83 GLU A CA 1
ATOM 653 C C . GLU A 1 83 ? -9.336 18.922 14.547 1 97.69 83 GLU A C 1
ATOM 655 O O . GLU A 1 83 ? -8.688 19.953 14.711 1 97.69 83 GLU A O 1
ATOM 660 N N . PHE A 1 84 ? -9.031 17.797 15.062 1 95.62 84 PHE A N 1
ATOM 661 C CA . PHE A 1 84 ? -7.805 17.594 15.82 1 95.62 84 PHE A CA 1
ATOM 662 C C . PHE A 1 84 ? -6.719 16.969 14.945 1 95.62 84 PHE A C 1
ATOM 664 O O . PHE A 1 84 ? -6.91 15.891 14.391 1 95.62 84 PHE A O 1
ATOM 671 N N . GLN A 1 85 ? -5.633 17.703 14.789 1 95.12 85 GLN A N 1
ATOM 672 C CA . GLN A 1 85 ? -4.461 17.078 14.195 1 95.12 85 GLN A CA 1
ATOM 673 C C . GLN A 1 85 ? -3.777 16.141 15.195 1 95.12 85 GLN A C 1
ATOM 675 O O . GLN A 1 85 ? -3.068 16.594 16.094 1 95.12 85 GLN A O 1
ATOM 680 N N . TYR A 1 86 ? -3.967 14.914 14.938 1 86.94 86 TYR A N 1
ATOM 681 C CA . TYR A 1 86 ? -3.572 13.93 15.945 1 86.94 86 TYR A CA 1
ATOM 682 C C . TYR A 1 86 ? -2.225 13.312 15.602 1 86.94 86 TYR A C 1
ATOM 684 O O . TYR A 1 86 ? -2.082 12.648 14.57 1 86.94 86 TYR A O 1
ATOM 692 N N . GLU A 1 87 ? -1.272 13.602 16.422 1 81.44 87 GLU A N 1
ATOM 693 C CA . GLU A 1 87 ? 0.07 13.039 16.344 1 81.44 87 GLU A CA 1
ATOM 694 C C . GLU A 1 87 ? 0.617 12.703 17.719 1 81.44 87 GLU A C 1
ATOM 696 O O . GLU A 1 87 ? 0.455 13.484 18.672 1 81.44 87 GLU A O 1
ATOM 701 N N . TYR A 1 88 ? 1.183 11.594 17.844 1 65.44 88 TYR A N 1
ATOM 702 C CA . TYR A 1 88 ? 1.644 11.078 19.141 1 65.44 88 TYR A CA 1
ATOM 703 C C . TYR A 1 88 ? 2.65 12.031 19.766 1 65.44 88 TYR A C 1
ATOM 705 O O . TYR A 1 88 ? 2.682 12.188 21 1 65.44 88 TYR A O 1
ATOM 713 N N . GLY A 1 89 ? 3.424 12.797 19.094 1 61.09 89 GLY A N 1
ATOM 714 C CA . GLY A 1 89 ? 4.387 13.734 19.656 1 61.09 89 GLY A CA 1
ATOM 715 C C . GLY A 1 89 ? 3.787 15.094 19.969 1 61.09 89 GLY A C 1
ATOM 716 O O . GLY A 1 89 ? 4.355 15.859 20.75 1 61.09 89 GLY A O 1
ATOM 717 N N . LEU A 1 90 ? 2.838 15.445 19.391 1 54.47 90 LEU A N 1
ATOM 718 C CA . LEU A 1 90 ? 2.172 16.719 19.641 1 54.47 90 LEU A CA 1
ATOM 719 C C . LEU A 1 90 ? 1.435 16.688 20.984 1 54.47 90 LEU A C 1
ATOM 721 O O . LEU A 1 90 ? 1.38 17.703 21.688 1 54.47 90 LEU A O 1
ATOM 725 N N . TRP A 1 91 ? 0.986 15.695 21.141 1 56.44 91 TRP A N 1
ATOM 726 C CA . TRP A 1 91 ? 0.262 15.492 22.391 1 56.44 91 TRP A CA 1
ATOM 727 C C . TRP A 1 91 ? 1.132 14.773 23.406 1 56.44 91 TRP A C 1
ATOM 729 O O . TRP A 1 91 ? 1.878 13.852 23.062 1 56.44 91 TRP A O 1
ATOM 739 N N . PRO A 1 92 ? 1.997 15.664 24.219 1 48.88 92 PRO A N 1
ATOM 740 C CA . PRO A 1 92 ? 3.066 15.188 25.094 1 48.88 92 PRO A CA 1
ATOM 741 C C . PRO A 1 92 ? 3.008 13.68 25.328 1 48.88 92 PRO A C 1
ATOM 743 O O . PRO A 1 92 ? 3.932 13.102 25.906 1 48.88 92 PRO A O 1
ATOM 746 N N . VAL A 1 93 ? 2.072 13.148 25.719 1 42.66 93 VAL A N 1
ATOM 747 C CA . VAL A 1 93 ? 2.174 11.828 26.328 1 42.66 93 VAL A CA 1
ATOM 748 C C . VAL A 1 93 ? 2.346 10.773 25.234 1 42.66 93 VAL A C 1
ATOM 750 O O . VAL A 1 93 ? 1.514 10.664 24.344 1 42.66 93 VAL A O 1
ATOM 753 N N . ILE A 1 94 ? 3.693 10.773 24.828 1 45.56 94 ILE A N 1
ATOM 754 C CA . ILE A 1 94 ? 3.936 9.516 24.125 1 45.56 94 ILE A CA 1
ATOM 755 C C . ILE A 1 94 ? 3.1 8.406 24.766 1 45.56 94 ILE A C 1
ATOM 757 O O . ILE A 1 94 ? 3.078 8.258 25.984 1 45.56 94 ILE A O 1
ATOM 761 N N . PRO A 1 95 ? 2.686 7.203 24.688 1 51 95 PRO A N 1
ATOM 762 C CA . PRO A 1 95 ? 1.457 6.492 24.344 1 51 95 PRO A CA 1
ATOM 763 C C . PRO A 1 95 ? 0.224 7.391 24.359 1 51 95 PRO A C 1
ATOM 765 O O . PRO A 1 95 ? 0.269 8.492 24.922 1 51 95 PRO A O 1
ATOM 768 N N . LEU A 1 96 ? -0.889 7.012 23.562 1 55.78 96 LEU A N 1
ATOM 769 C CA . LEU A 1 96 ? -2.221 7.609 23.547 1 55.78 96 LEU A CA 1
ATOM 770 C C . LEU A 1 96 ? -2.666 7.977 24.969 1 55.78 96 LEU A C 1
ATOM 772 O O . LEU A 1 96 ? -3.006 7.102 25.766 1 55.78 96 LEU A O 1
ATOM 776 N N . ASP A 1 97 ? -2.232 9.367 25.422 1 69.19 97 ASP A N 1
ATOM 777 C CA . ASP A 1 97 ? -2.59 10.023 26.672 1 69.19 97 ASP A CA 1
ATOM 778 C C . ASP A 1 97 ? -4.105 10.078 26.844 1 69.19 97 ASP A C 1
ATOM 780 O O . ASP A 1 97 ? -4.828 10.492 25.938 1 69.19 97 ASP A O 1
ATOM 784 N N . SER A 1 98 ? -4.555 9.383 27.906 1 75.75 98 SER A N 1
ATOM 785 C CA . SER A 1 98 ? -5.98 9.367 28.219 1 75.75 98 SER A CA 1
ATOM 786 C C . SER A 1 98 ? -6.562 10.781 28.172 1 75.75 98 SER A C 1
ATOM 788 O O . SER A 1 98 ? -7.762 10.953 27.953 1 75.75 98 SER A O 1
ATOM 790 N N . ARG A 1 99 ? -5.742 11.805 28.375 1 85.62 99 ARG A N 1
ATOM 791 C CA . ARG A 1 99 ? -6.195 13.195 28.344 1 85.62 99 ARG A CA 1
ATOM 792 C C . ARG A 1 99 ? -6.648 13.586 26.938 1 85.62 99 ARG A C 1
ATOM 794 O O . ARG A 1 99 ? -7.508 14.453 26.781 1 85.62 99 ARG A O 1
ATOM 801 N N . GLY A 1 100 ? -5.957 12.938 25.906 1 85.12 100 GLY A N 1
ATOM 802 C CA . GLY A 1 100 ? -6.395 13.156 24.531 1 85.12 100 GLY A CA 1
ATOM 803 C C . GLY A 1 100 ? -7.809 12.68 24.281 1 85.12 100 GLY A C 1
ATOM 804 O O . GLY A 1 100 ? -8.602 13.391 23.656 1 85.12 100 GLY A O 1
ATOM 805 N N . ILE A 1 101 ? -8.102 11.555 24.766 1 86.5 101 ILE A N 1
ATOM 806 C CA . ILE A 1 101 ? -9.438 10.984 24.609 1 86.5 101 ILE A CA 1
ATOM 807 C C . ILE A 1 101 ? -10.453 11.828 25.391 1 86.5 101 ILE A C 1
ATOM 809 O O . ILE A 1 101 ? -11.555 12.086 24.906 1 86.5 101 ILE A O 1
ATOM 813 N N . TRP A 1 102 ? -9.984 12.195 26.562 1 89.06 102 TRP A N 1
ATOM 814 C CA . TRP A 1 102 ? -10.828 13.078 27.375 1 89.06 102 TRP A CA 1
ATOM 815 C C . TRP A 1 102 ? -11.164 14.352 26.609 1 89.06 102 TRP A C 1
ATOM 817 O O . TRP A 1 102 ? -12.312 14.797 26.594 1 89.06 102 TRP A O 1
ATOM 827 N N . LEU A 1 103 ? -10.203 14.883 26.016 1 91.69 103 LEU A N 1
ATOM 828 C CA . LEU A 1 103 ? -10.367 16.125 25.266 1 91.69 103 LEU A CA 1
ATOM 829 C C . LEU A 1 103 ? -11.336 15.938 24.109 1 91.69 103 LEU A C 1
ATOM 831 O O . LEU A 1 103 ? -12.234 16.766 23.906 1 91.69 103 LEU A O 1
ATOM 835 N N . LEU A 1 104 ? -11.195 14.906 23.375 1 92.56 104 LEU A N 1
ATOM 836 C CA . LEU A 1 104 ? -12.078 14.641 22.25 1 92.56 104 LEU A CA 1
ATOM 837 C C . LEU A 1 104 ? -13.523 14.477 22.719 1 92.56 104 LEU A C 1
ATOM 839 O O . LEU A 1 104 ? -14.445 15.008 22.094 1 92.56 104 LEU A O 1
ATOM 843 N N . ARG A 1 105 ? -13.664 13.797 23.781 1 93.88 105 ARG A N 1
ATOM 844 C CA . ARG A 1 105 ? -15 13.547 24.312 1 93.88 105 ARG A CA 1
ATOM 845 C C . ARG A 1 105 ? -15.68 14.852 24.719 1 93.88 105 ARG A C 1
ATOM 847 O O . ARG A 1 105 ? -16.844 15.07 24.391 1 93.88 105 ARG A O 1
ATOM 854 N N . ASN A 1 106 ? -14.93 15.625 25.375 1 96 106 ASN A N 1
ATOM 855 C CA . ASN A 1 106 ? -15.516 16.859 25.906 1 96 106 ASN A CA 1
ATOM 856 C C . ASN A 1 106 ? -15.648 17.922 24.812 1 96 106 ASN A C 1
ATOM 858 O O . ASN A 1 106 ? -16.5 18.812 24.922 1 96 106 ASN A O 1
ATOM 862 N N . ALA A 1 107 ? -14.844 17.859 23.828 1 97 107 ALA A N 1
ATOM 863 C CA . ALA A 1 107 ? -14.914 18.812 22.719 1 97 107 ALA A CA 1
ATOM 864 C C . ALA A 1 107 ? -16.219 18.641 21.938 1 97 107 ALA A C 1
ATOM 866 O O . ALA A 1 107 ? -16.641 19.562 21.234 1 97 107 ALA A O 1
ATOM 867 N N . LYS A 1 108 ? -16.859 17.547 22.062 1 97 108 LYS A N 1
ATOM 868 C CA . LYS A 1 108 ? -18.094 17.25 21.328 1 97 108 LYS A CA 1
ATOM 869 C C . LYS A 1 108 ? -19.203 18.219 21.719 1 97 108 LYS A C 1
ATOM 871 O O . LYS A 1 108 ? -20.188 18.375 21 1 97 108 LYS A O 1
ATOM 876 N N . ALA A 1 109 ? -19.094 18.828 22.891 1 97.56 109 ALA A N 1
ATOM 877 C CA . ALA A 1 109 ? -20.062 19.812 23.344 1 97.56 109 ALA A CA 1
ATOM 878 C C . ALA A 1 109 ? -20.016 21.062 22.469 1 97.56 109 ALA A C 1
ATOM 880 O O . ALA A 1 109 ? -20.953 21.859 22.453 1 97.56 109 ALA A O 1
ATOM 881 N N . TYR A 1 110 ? -18.953 21.172 21.703 1 98.12 110 TYR A N 1
ATOM 882 C CA . TYR A 1 110 ? -18.766 22.438 21.016 1 98.12 110 TYR A CA 1
ATOM 883 C C . TYR A 1 110 ? -18.734 22.25 19.516 1 98.12 110 TYR A C 1
ATOM 885 O O . TYR A 1 110 ? -18.484 23.188 18.75 1 98.12 110 TYR A O 1
ATOM 893 N N . GLY A 1 111 ? -18.922 21.031 19.016 1 97.75 111 GLY A N 1
ATOM 894 C CA . GLY A 1 111 ? -18.984 20.734 17.594 1 97.75 111 GLY A CA 1
ATOM 895 C C . GLY A 1 111 ? -18.703 19.281 17.281 1 97.75 111 GLY A C 1
ATOM 896 O O . GLY A 1 111 ? -18.312 18.516 18.172 1 97.75 111 GLY A O 1
ATOM 897 N N . SER A 1 112 ? -18.922 18.875 16.016 1 98.12 112 SER A N 1
ATOM 898 C CA . SER A 1 112 ? -18.547 17.531 15.578 1 98.12 112 SER A CA 1
ATOM 899 C C . SER A 1 112 ? -17.031 17.359 15.586 1 98.12 112 SER A C 1
ATOM 901 O O . SER A 1 112 ? -16.297 18.219 15.117 1 98.12 112 SER A O 1
ATOM 903 N N . VAL A 1 113 ? -16.516 16.234 16.062 1 97.38 113 VAL A N 1
ATOM 904 C CA . VAL A 1 113 ? -15.094 16.031 16.281 1 97.38 113 VAL A CA 1
ATOM 905 C C . VAL A 1 113 ? -14.508 15.141 15.195 1 97.38 113 VAL A C 1
ATOM 907 O O . VAL A 1 113 ? -14.984 14.023 14.977 1 97.38 113 VAL A O 1
ATOM 910 N N . VAL A 1 114 ? -13.539 15.648 14.531 1 97.25 114 VAL A N 1
ATOM 911 C CA . VAL A 1 114 ? -12.781 14.914 13.523 1 97.25 114 VAL A CA 1
ATOM 912 C C . VAL A 1 114 ? -11.336 14.758 13.977 1 97.25 114 VAL A C 1
ATOM 914 O O . VAL A 1 114 ? -10.703 15.719 14.414 1 97.25 114 VAL A O 1
ATOM 917 N N . ALA A 1 115 ? -10.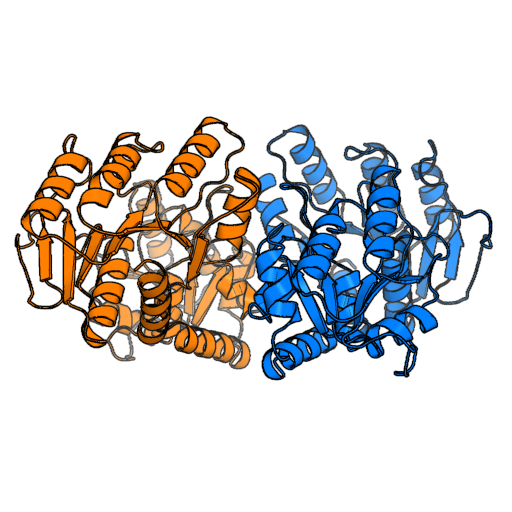812 13.586 13.945 1 95.06 115 ALA A N 1
ATOM 918 C CA . ALA A 1 115 ? -9.406 13.336 14.258 1 95.06 115 ALA A CA 1
ATOM 919 C C . ALA A 1 115 ? -8.641 12.914 13.016 1 95.06 115 ALA A C 1
ATOM 921 O O . ALA A 1 115 ? -8.961 11.898 12.391 1 95.06 115 ALA A O 1
ATOM 922 N N . THR A 1 116 ? -7.676 13.711 12.648 1 96.38 116 THR A N 1
ATOM 923 C CA . THR A 1 116 ? -6.758 13.352 11.57 1 96.38 116 THR A CA 1
ATOM 924 C C . THR A 1 116 ? -5.5 12.695 12.133 1 96.38 116 THR A C 1
ATOM 926 O O . THR A 1 116 ? -4.715 13.336 12.828 1 96.38 116 THR A O 1
ATOM 929 N N . LEU A 1 117 ? -5.316 11.477 11.797 1 94.12 117 LEU A N 1
ATOM 930 C CA . LEU A 1 117 ? -4.156 10.742 12.281 1 94.12 117 LEU A CA 1
ATOM 931 C C . LEU A 1 117 ? -2.977 10.898 11.328 1 94.12 117 LEU A C 1
ATOM 933 O O . LEU A 1 117 ? -3.027 10.422 10.188 1 94.12 117 LEU A O 1
ATOM 937 N N . HIS A 1 118 ? -1.926 11.461 11.805 1 93.94 118 HIS A N 1
ATOM 938 C CA . HIS A 1 118 ? -0.745 11.656 10.969 1 93.94 118 HIS A CA 1
ATOM 939 C C . HIS A 1 118 ? 0.179 10.438 11.031 1 93.94 118 HIS A C 1
ATOM 941 O O . HIS A 1 118 ? 1.042 10.266 10.172 1 93.94 118 HIS A O 1
ATOM 947 N N . THR A 1 119 ? 0.029 9.656 12.094 1 91.25 119 THR A N 1
ATOM 948 C CA . THR A 1 119 ? 0.715 8.383 12.258 1 91.25 119 THR A CA 1
ATOM 949 C C . THR A 1 119 ? -0.228 7.332 12.844 1 91.25 119 THR A C 1
ATOM 951 O O . THR A 1 119 ? -0.998 7.625 13.758 1 91.25 119 THR A O 1
ATOM 954 N N . VAL A 1 120 ? -0.268 6.184 12.242 1 91.25 120 VAL A N 1
ATOM 955 C CA . VAL A 1 120 ? -0.924 5.016 12.82 1 91.25 120 VAL A CA 1
ATOM 956 C C . VAL A 1 120 ? 0.125 3.992 13.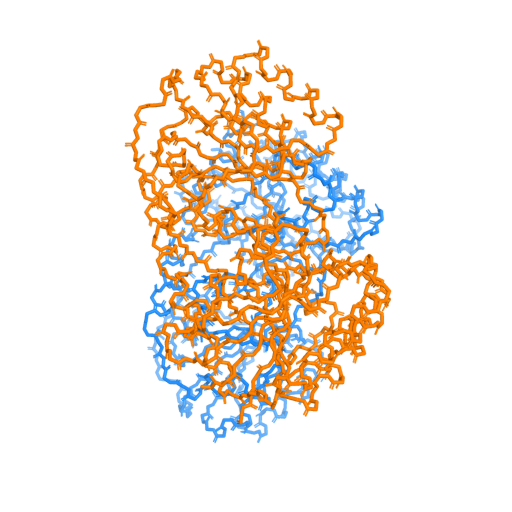25 1 91.25 120 VAL A C 1
ATOM 958 O O . VAL A 1 120 ? 0.89 3.492 12.422 1 91.25 120 VAL A O 1
ATOM 961 N N . ARG A 1 121 ? 0.224 3.742 14.508 1 87.5 121 ARG A N 1
ATOM 962 C CA . ARG A 1 121 ? 1.133 2.725 15.023 1 87.5 121 ARG A CA 1
ATOM 963 C C . ARG A 1 121 ? 0.429 1.378 15.156 1 87.5 121 ARG A C 1
ATOM 965 O O . ARG A 1 121 ? -0.494 1.23 15.961 1 87.5 121 ARG A O 1
ATOM 972 N N . PHE A 1 122 ? 0.896 0.51 14.344 1 86.62 122 PHE A N 1
ATOM 973 C CA . PHE A 1 122 ? 0.366 -0.842 14.469 1 86.62 122 PHE A CA 1
ATOM 974 C C . PHE A 1 122 ? 1.03 -1.576 15.633 1 86.62 122 PHE A C 1
ATOM 976 O O . PHE A 1 122 ? 2.258 -1.581 15.75 1 86.62 122 PHE A O 1
ATOM 983 N N . SER A 1 123 ? 0.222 -2.166 16.5 1 81.62 123 SER A N 1
ATOM 984 C CA . SER A 1 123 ? 0.744 -2.977 17.594 1 81.62 123 SER A CA 1
ATOM 985 C C . SER A 1 123 ? -0.261 -4.043 18.031 1 81.62 123 SER A C 1
ATOM 987 O O . SER A 1 123 ? -1.453 -3.762 18.156 1 81.62 123 SER A O 1
ATOM 989 N N . PRO A 1 124 ? 0.303 -5.227 18.172 1 76.81 124 PRO A N 1
ATOM 990 C CA . PRO A 1 124 ? -0.586 -6.266 18.703 1 76.81 124 PRO A CA 1
ATOM 991 C C . PRO A 1 124 ? -0.883 -6.082 20.188 1 76.81 124 PRO A C 1
ATOM 993 O O . PRO A 1 124 ? -1.689 -6.824 20.75 1 76.81 124 PRO A O 1
ATOM 996 N N . ASP A 1 125 ? -0.218 -5.074 20.75 1 81.31 125 ASP A N 1
ATOM 997 C CA . ASP A 1 125 ? -0.446 -4.781 22.156 1 81.31 125 ASP A CA 1
ATOM 998 C C . ASP A 1 125 ? -1.882 -4.324 22.406 1 81.31 125 ASP A C 1
ATOM 1000 O O . ASP A 1 125 ? -2.342 -3.359 21.781 1 81.31 125 ASP A O 1
ATOM 1004 N N . PRO A 1 126 ? -2.486 -4.961 23.344 1 84.81 126 PRO A N 1
ATOM 1005 C CA . PRO A 1 126 ? -3.887 -4.641 23.625 1 84.81 126 PRO A CA 1
ATOM 1006 C C . PRO A 1 126 ? -4.086 -3.182 24.031 1 84.81 126 PRO A C 1
ATOM 1008 O O . PRO A 1 126 ? -5.164 -2.619 23.812 1 84.81 126 PRO A O 1
ATOM 1011 N N . TRP A 1 127 ? -3.111 -2.645 24.609 1 83.25 127 TRP A N 1
ATOM 1012 C CA . TRP A 1 127 ? -3.221 -1.245 25 1 83.25 127 TRP A CA 1
ATOM 1013 C C . TRP A 1 127 ? -3.373 -0.339 23.781 1 83.25 127 TRP A C 1
ATOM 1015 O O . TRP A 1 127 ? -4.219 0.558 23.781 1 83.25 127 TRP A O 1
ATOM 1025 N N . TRP A 1 128 ? -2.584 -0.574 22.766 1 82.5 128 TRP A N 1
ATOM 1026 C CA . TRP A 1 128 ? -2.676 0.202 21.531 1 82.5 128 TRP A CA 1
ATOM 1027 C C . TRP A 1 128 ? -4.027 -0.009 20.859 1 82.5 128 TRP A C 1
ATOM 1029 O O . TRP A 1 128 ? -4.621 0.938 20.344 1 82.5 128 TRP A O 1
ATOM 1039 N N . ARG A 1 129 ? -4.449 -1.176 20.891 1 86.06 129 ARG A N 1
ATOM 1040 C CA . ARG A 1 129 ? -5.758 -1.49 20.328 1 86.06 129 ARG A CA 1
ATOM 1041 C C . ARG A 1 129 ? -6.859 -0.708 21.031 1 86.06 129 ARG A C 1
ATOM 1043 O O . ARG A 1 129 ? -7.699 -0.087 20.375 1 86.06 129 ARG A O 1
ATOM 1050 N N . ARG A 1 130 ? -6.828 -0.725 22.312 1 85.88 130 ARG A N 1
ATOM 1051 C CA . ARG A 1 130 ? -7.855 -0.045 23.109 1 85.88 130 ARG A CA 1
ATOM 1052 C C . ARG A 1 130 ? -7.84 1.457 22.844 1 85.88 130 ARG A C 1
ATOM 1054 O O . ARG A 1 130 ? -8.898 2.08 22.719 1 85.88 130 ARG A O 1
ATOM 1061 N N . LEU A 1 131 ? -6.746 1.941 22.719 1 83.25 131 LEU A N 1
ATOM 1062 C CA . LEU A 1 131 ? -6.602 3.375 22.484 1 83.25 131 LEU A CA 1
ATOM 1063 C C . LEU A 1 131 ? -7.199 3.771 21.141 1 83.25 131 LEU A C 1
ATOM 1065 O O . LEU A 1 131 ? -7.945 4.75 21.047 1 83.25 131 LEU A O 1
ATOM 1069 N N . HIS A 1 132 ? -6.844 3.051 20.172 1 88.44 132 HIS A N 1
ATOM 1070 C CA . HIS A 1 132 ? -7.367 3.357 18.844 1 88.44 132 HIS A CA 1
ATOM 1071 C C . HIS A 1 132 ? -8.867 3.102 18.766 1 88.44 132 HIS A C 1
ATOM 1073 O O . HIS A 1 132 ? -9.586 3.812 18.062 1 88.44 132 HIS A O 1
ATOM 1079 N N . GLU A 1 133 ? -9.281 2.137 19.531 1 89.25 133 GLU A N 1
ATOM 1080 C CA . GLU A 1 133 ? -10.711 1.883 19.625 1 89.25 133 GLU A CA 1
ATOM 1081 C C . GLU A 1 133 ? -11.453 3.072 20.234 1 89.25 133 GLU A C 1
ATOM 1083 O O . GLU A 1 133 ? -12.492 3.486 19.719 1 89.25 133 GLU A O 1
ATOM 1088 N N . GLU A 1 134 ? -10.914 3.543 21.297 1 88.62 134 GLU A N 1
ATOM 1089 C CA . GLU A 1 134 ? -11.523 4.688 21.969 1 88.62 134 GLU A CA 1
ATOM 1090 C C . GLU A 1 134 ? -11.492 5.926 21.062 1 88.62 134 GLU A C 1
ATOM 1092 O O . GLU A 1 134 ? -12.445 6.707 21.047 1 88.62 134 GLU A O 1
ATOM 1097 N N . LEU A 1 135 ? -10.43 6.102 20.375 1 89.06 135 LEU A N 1
ATOM 1098 C CA . LEU A 1 135 ? -10.305 7.211 19.438 1 89.06 135 LEU A CA 1
ATOM 1099 C C . LEU A 1 135 ? -11.398 7.145 18.375 1 89.06 135 LEU A C 1
ATOM 1101 O O . LEU A 1 135 ? -12.047 8.148 18.078 1 89.06 135 LEU A O 1
ATOM 1105 N N . LEU A 1 136 ? -11.633 5.98 17.875 1 90.06 136 LEU A N 1
ATOM 1106 C CA . LEU A 1 136 ? -12.641 5.773 16.844 1 90.06 136 LEU A CA 1
ATOM 1107 C C . LEU A 1 136 ? -14.047 5.992 17.391 1 90.06 136 LEU A C 1
ATOM 1109 O O . LEU A 1 136 ? -14.906 6.562 16.719 1 90.06 136 LEU A O 1
ATOM 1113 N N . LYS A 1 137 ? -14.203 5.555 18.594 1 91 137 LYS A N 1
ATOM 1114 C CA . LYS A 1 137 ? -15.508 5.672 19.234 1 91 137 LYS A CA 1
ATOM 1115 C C . LYS A 1 137 ? -15.836 7.129 19.547 1 91 137 LYS A C 1
ATOM 1117 O O . LYS A 1 137 ? -16.984 7.559 19.406 1 91 137 LYS A O 1
ATOM 1122 N N . THR A 1 138 ? -14.844 7.82 19.938 1 91.94 138 THR A N 1
ATOM 1123 C CA . THR A 1 138 ? -15.055 9.172 20.438 1 91.94 138 THR A CA 1
ATOM 1124 C C . THR A 1 138 ? -15.141 10.172 19.281 1 91.94 138 THR A C 1
ATOM 1126 O O . THR A 1 138 ? -15.844 11.18 19.375 1 91.94 138 THR A O 1
ATOM 1129 N N . SER A 1 139 ? -14.523 9.906 18.172 1 94.62 139 SER A N 1
ATOM 1130 C CA . SER A 1 139 ? -14.508 10.812 17.031 1 94.62 139 SER A CA 1
ATOM 1131 C C . SER A 1 139 ? -15.727 10.602 16.141 1 94.62 139 SER A C 1
ATOM 1133 O O . SER A 1 139 ? -16.188 9.469 15.977 1 94.62 139 SER A O 1
ATOM 1135 N N . ASP A 1 140 ? -16.203 11.664 15.609 1 96.75 140 ASP A N 1
ATOM 1136 C CA . ASP A 1 140 ? -17.297 11.555 14.648 1 96.75 140 ASP A CA 1
ATOM 1137 C C . ASP A 1 140 ? -16.781 11.117 13.281 1 96.75 140 ASP A C 1
ATOM 1139 O O . ASP A 1 140 ? -17.531 10.555 12.484 1 96.75 140 ASP A O 1
ATOM 1143 N N . ALA A 1 141 ? -15.547 11.359 13.016 1 96.56 141 ALA A N 1
ATOM 1144 C CA . ALA A 1 141 ? -14.852 10.883 11.82 1 96.56 141 ALA A CA 1
ATOM 1145 C C . ALA A 1 141 ? -13.352 10.766 12.07 1 96.56 141 ALA A C 1
ATOM 1147 O O . ALA A 1 141 ? -12.781 11.547 12.844 1 96.56 141 ALA A O 1
ATOM 1148 N N . ILE A 1 142 ? -12.781 9.812 11.445 1 95.88 142 ILE A N 1
ATOM 1149 C CA . ILE A 1 142 ? -11.336 9.633 11.445 1 95.88 142 ILE A CA 1
ATOM 1150 C C . ILE A 1 142 ? -10.789 9.812 10.031 1 95.88 142 ILE A C 1
ATOM 1152 O O . ILE A 1 142 ? -11.344 9.273 9.07 1 95.88 142 ILE A O 1
ATOM 1156 N N . ILE A 1 143 ? -9.75 10.602 9.938 1 97 143 ILE A N 1
ATOM 1157 C CA . ILE A 1 143 ? -9.125 10.812 8.641 1 97 143 ILE A CA 1
ATOM 1158 C C . ILE A 1 143 ? -7.699 10.266 8.656 1 97 143 ILE A C 1
ATOM 1160 O O . ILE A 1 143 ? -6.941 10.516 9.594 1 97 143 ILE A O 1
ATOM 1164 N N . VAL A 1 144 ? -7.375 9.445 7.676 1 96.38 144 VAL A N 1
ATOM 1165 C CA . VAL A 1 144 ? -6.012 9 7.41 1 96.38 144 VAL A CA 1
ATOM 1166 C C . VAL A 1 144 ? -5.605 9.398 5.992 1 96.38 144 VAL A C 1
ATOM 1168 O O . VAL A 1 144 ? -6.441 9.82 5.195 1 96.38 144 VAL A O 1
ATOM 1171 N N . HIS A 1 145 ? -4.324 9.266 5.68 1 97.19 145 HIS A N 1
ATOM 1172 C CA . HIS A 1 145 ? -3.865 9.898 4.445 1 97.19 145 HIS A CA 1
ATOM 1173 C C . HIS A 1 145 ? -3.58 8.859 3.367 1 97.19 145 HIS A C 1
ATOM 1175 O O . HIS A 1 145 ? -3.355 9.211 2.207 1 97.19 145 HIS A O 1
ATOM 1181 N N . HIS A 1 146 ? -3.568 7.641 3.711 1 95.88 146 HIS A N 1
ATOM 1182 C CA . HIS A 1 146 ? -3.203 6.598 2.758 1 95.88 146 HIS A CA 1
ATOM 1183 C C . HIS A 1 146 ? -3.844 5.266 3.127 1 95.88 146 HIS A C 1
ATOM 1185 O O . HIS A 1 146 ? -4.125 5.012 4.301 1 95.88 146 HIS A O 1
ATOM 1191 N N . PHE A 1 147 ? -3.979 4.402 2.15 1 92.38 147 PHE A N 1
ATOM 1192 C CA . PHE A 1 147 ? -4.566 3.08 2.33 1 92.38 147 PHE A CA 1
ATOM 1193 C C . PHE A 1 147 ? -3.793 2.279 3.369 1 92.38 147 PHE A C 1
ATOM 1195 O O . PHE A 1 147 ? -4.387 1.558 4.172 1 92.38 147 PHE A O 1
ATOM 1202 N N . MET A 1 148 ? -2.494 2.373 3.396 1 93 148 MET A N 1
ATOM 1203 C CA . MET A 1 148 ? -1.682 1.599 4.328 1 93 148 MET A CA 1
ATOM 1204 C C . MET A 1 148 ? -2.031 1.944 5.773 1 93 148 MET A C 1
ATOM 1206 O O . MET A 1 148 ? -1.981 1.082 6.652 1 93 148 MET A O 1
ATOM 1210 N N . MET A 1 149 ? -2.396 3.178 5.945 1 94.56 149 MET A N 1
ATOM 1211 C CA . MET A 1 149 ? -2.793 3.611 7.281 1 94.56 149 MET A CA 1
ATOM 1212 C C . MET A 1 149 ? -4.145 3.02 7.664 1 94.56 149 MET A C 1
ATOM 1214 O O . MET A 1 149 ? -4.309 2.504 8.773 1 94.56 149 MET A O 1
ATOM 1218 N N . GLU A 1 150 ? -5.078 3.098 6.754 1 93.62 150 GLU A N 1
ATOM 1219 C CA . GLU A 1 150 ? -6.387 2.502 7 1 93.62 150 GLU A CA 1
ATOM 1220 C C . GLU A 1 150 ? -6.273 1.002 7.254 1 93.62 150 GLU A C 1
ATOM 1222 O O . GLU A 1 150 ? -6.914 0.469 8.164 1 93.62 150 GLU A O 1
ATOM 1227 N N . ASN A 1 151 ? -5.453 0.395 6.402 1 91 151 ASN A N 1
ATOM 1228 C CA . ASN A 1 151 ? -5.254 -1.045 6.539 1 91 151 ASN A CA 1
ATOM 1229 C C . ASN A 1 151 ? -4.656 -1.402 7.898 1 91 151 ASN A C 1
ATOM 1231 O O . ASN A 1 151 ? -5.047 -2.398 8.508 1 91 151 ASN A O 1
ATOM 1235 N N . ALA A 1 152 ? -3.697 -0.619 8.344 1 91.25 152 ALA A N 1
ATOM 1236 C CA . ALA A 1 152 ? -3.107 -0.852 9.656 1 91.25 152 ALA A CA 1
ATOM 1237 C C . ALA A 1 152 ? -4.16 -0.755 10.758 1 91.25 152 ALA A C 1
ATOM 1239 O O . ALA A 1 152 ? -4.18 -1.57 11.68 1 91.25 152 ALA A O 1
ATOM 1240 N N . LEU A 1 153 ? -5.062 0.216 10.664 1 92.19 153 LEU A N 1
ATOM 1241 C CA . LEU A 1 153 ? -6.152 0.354 11.617 1 92.19 153 LEU A CA 1
ATOM 1242 C C . LEU A 1 153 ? -7.078 -0.855 11.562 1 92.19 153 LEU A C 1
ATOM 1244 O O . LEU A 1 153 ? -7.469 -1.391 12.602 1 92.19 153 LEU A O 1
ATOM 1248 N N . TYR A 1 154 ? -7.359 -1.225 10.352 1 89.88 154 TYR A N 1
ATOM 1249 C CA . TYR A 1 154 ? -8.266 -2.354 10.156 1 89.88 154 TYR A CA 1
ATOM 1250 C C . TYR A 1 154 ? -7.688 -3.627 10.766 1 89.88 154 TYR A C 1
ATOM 1252 O O . TYR A 1 154 ? -8.398 -4.375 11.438 1 89.88 154 TYR A O 1
ATOM 1260 N N . ARG A 1 155 ? -6.453 -3.816 10.539 1 87.75 155 ARG A N 1
ATOM 1261 C CA . ARG A 1 155 ? -5.797 -5.02 11.031 1 87.75 155 ARG A CA 1
ATOM 1262 C C . ARG A 1 155 ? -5.762 -5.039 12.555 1 87.75 155 ARG A C 1
ATOM 1264 O O . ARG A 1 155 ? -5.766 -6.109 13.172 1 87.75 155 ARG A O 1
ATOM 1271 N N . MET A 1 156 ? -5.73 -3.889 13.102 1 88.19 156 MET A N 1
ATOM 1272 C CA . MET A 1 156 ? -5.688 -3.787 14.562 1 88.19 156 MET A CA 1
ATOM 1273 C C . MET A 1 156 ? -7.09 -3.865 15.156 1 88.19 156 MET A C 1
ATOM 1275 O O . MET A 1 156 ? -7.293 -4.496 16.188 1 88.19 156 MET A O 1
ATOM 1279 N N . LEU A 1 157 ? -8.07 -3.283 14.445 1 88.88 157 LEU A N 1
ATOM 1280 C CA . LEU A 1 157 ? -9.344 -3.029 15.094 1 88.88 157 LEU A CA 1
ATOM 1281 C C . LEU A 1 157 ? -10.461 -3.842 14.445 1 88.88 157 LEU A C 1
ATOM 1283 O O . LEU A 1 157 ? -11.539 -3.99 15.016 1 88.88 157 LEU A O 1
ATOM 1287 N N . GLY A 1 158 ? -10.188 -4.355 13.25 1 80.56 158 GLY A N 1
ATOM 1288 C CA . GLY A 1 158 ? -11.227 -5.047 12.492 1 80.56 158 GLY A CA 1
ATOM 1289 C C . GLY A 1 158 ? -12.125 -4.105 11.719 1 80.56 158 GLY A C 1
ATOM 1290 O O . GLY A 1 158 ? -11.656 -3.307 10.906 1 80.56 158 GLY A O 1
ATOM 1291 N N . LYS A 1 159 ? -13.359 -3.912 12.203 1 77.94 159 LYS A N 1
ATOM 1292 C CA . LYS A 1 159 ? -14.336 -3.096 11.492 1 77.94 159 LYS A CA 1
ATOM 1293 C C . LYS A 1 159 ? -14.109 -1.609 11.766 1 77.94 159 LYS A C 1
ATOM 1295 O O . LYS A 1 159 ? -13.969 -1.195 12.914 1 77.94 159 LYS A O 1
ATOM 1300 N N . LEU A 1 160 ? -13.844 -0.916 10.664 1 85.62 160 LEU A N 1
ATOM 1301 C CA . LEU A 1 160 ? -13.633 0.527 10.742 1 85.62 160 LEU A CA 1
ATOM 1302 C C . LEU A 1 160 ? -14.898 1.277 10.336 1 85.62 160 LEU A C 1
ATOM 1304 O O . LEU A 1 160 ? -15.555 0.911 9.352 1 85.62 160 LEU A O 1
ATOM 1308 N N . LYS A 1 161 ? -15.336 2.096 11.266 1 80.81 161 LYS A N 1
ATOM 1309 C CA . LYS A 1 161 ? -16.438 2.984 10.93 1 80.81 161 LYS A CA 1
ATOM 1310 C C . LYS A 1 161 ? -15.992 4.441 10.891 1 80.81 161 LYS A C 1
ATOM 1312 O O . LYS A 1 161 ? -14.992 4.801 11.516 1 80.81 161 LYS A O 1
ATOM 1317 N N . LYS A 1 162 ? -16.578 5.223 10.047 1 88.56 162 LYS A N 1
ATOM 1318 C CA . LYS A 1 162 ? -16.391 6.668 10.023 1 88.56 162 LYS A CA 1
ATOM 1319 C C . LYS A 1 162 ? -14.938 7.031 9.695 1 88.56 162 LYS A C 1
ATOM 1321 O O . LYS A 1 162 ? -14.383 7.977 10.266 1 88.56 162 LYS A O 1
ATOM 1326 N N . THR A 1 163 ? -14.18 6.145 9.039 1 93.38 163 THR A N 1
ATOM 1327 C CA . THR A 1 163 ? -12.797 6.41 8.648 1 93.38 163 THR A CA 1
ATOM 1328 C C . THR A 1 163 ? -12.719 6.777 7.172 1 93.38 163 THR A C 1
ATOM 1330 O O . THR A 1 163 ? -13.289 6.086 6.324 1 93.38 163 THR A O 1
ATOM 1333 N N . PHE A 1 164 ? -12.047 7.852 6.906 1 94.5 164 PHE A N 1
ATOM 1334 C CA . PHE A 1 164 ? -11.938 8.359 5.543 1 94.5 164 PHE A CA 1
ATOM 1335 C C . PHE A 1 164 ? -10.469 8.531 5.148 1 94.5 164 PHE A C 1
ATOM 1337 O O . PHE A 1 164 ? -9.648 8.938 5.969 1 94.5 164 PHE A O 1
ATOM 1344 N N . ILE A 1 165 ? -10.195 8.25 3.875 1 95.12 165 ILE A N 1
ATOM 1345 C CA . ILE A 1 165 ? -8.859 8.508 3.344 1 95.12 165 ILE A CA 1
ATOM 1346 C C . ILE A 1 165 ? -8.852 9.828 2.574 1 95.12 165 ILE A C 1
ATOM 1348 O O . ILE A 1 165 ? -9.562 9.977 1.58 1 95.12 165 ILE A O 1
ATOM 1352 N N . VAL A 1 166 ? -8.133 10.742 3.006 1 97.12 166 VAL A N 1
ATOM 1353 C CA . VAL A 1 166 ? -7.871 12 2.324 1 97.12 166 VAL A CA 1
ATOM 1354 C C . VAL A 1 166 ? -6.363 12.18 2.129 1 97.12 166 VAL A C 1
ATOM 1356 O O . VAL A 1 166 ? -5.602 12.164 3.098 1 97.12 166 VAL A O 1
ATOM 1359 N N . PRO A 1 167 ? -5.91 12.273 0.871 1 96.62 167 PRO A N 1
ATOM 1360 C CA . PRO A 1 167 ? -4.469 12.406 0.659 1 96.62 167 PRO A CA 1
ATOM 1361 C C . PRO A 1 167 ? -3.877 13.617 1.383 1 96.62 167 PRO A C 1
ATOM 1363 O O . PRO A 1 167 ? -4.605 14.547 1.737 1 96.62 167 PRO A O 1
ATOM 1366 N N . HIS A 1 168 ? -2.547 13.445 1.509 1 97.31 168 HIS A N 1
ATOM 1367 C CA . HIS A 1 168 ? -1.839 14.625 1.987 1 97.31 168 HIS A CA 1
ATOM 1368 C C . HIS A 1 168 ? -1.961 15.781 0.999 1 97.31 168 HIS A C 1
ATOM 1370 O O . HIS A 1 168 ? -2.07 15.562 -0.21 1 97.31 168 HIS A O 1
ATOM 1376 N N . GLY A 1 169 ? -1.995 16.969 1.363 1 97.81 169 GLY A N 1
ATOM 1377 C CA . GLY A 1 169 ? -2.033 18.141 0.512 1 97.81 169 GLY A CA 1
ATOM 1378 C C . GLY A 1 169 ? -0.688 18.484 -0.105 1 97.81 169 GLY A C 1
ATOM 1379 O O . GLY A 1 169 ? 0.358 18.203 0.487 1 97.81 169 GLY A O 1
ATOM 1380 N N . SER A 1 170 ? -0.761 18.984 -1.347 1 97.44 170 SER A N 1
ATOM 1381 C CA . SER A 1 170 ? 0.445 19.391 -2.061 1 97.44 170 SER A CA 1
ATOM 1382 C C . SER A 1 170 ? 0.375 20.859 -2.471 1 97.44 170 SER A C 1
ATOM 1384 O O . SER A 1 170 ? -0.671 21.344 -2.918 1 97.44 170 SER A O 1
ATOM 1386 N N . ALA A 1 171 ? 1.491 21.578 -2.25 1 94.38 171 ALA A N 1
ATOM 1387 C CA . ALA A 1 171 ? 1.596 22.953 -2.74 1 94.38 171 ALA A CA 1
ATOM 1388 C C . ALA A 1 171 ? 3.033 23.281 -3.127 1 94.38 171 ALA A C 1
ATOM 1390 O O . ALA A 1 171 ? 3.979 22.844 -2.471 1 94.38 171 ALA A O 1
ATOM 1391 N N . SER A 1 172 ? 3.104 24.047 -4.145 1 95.81 172 SER A N 1
ATOM 1392 C CA . SER A 1 172 ? 4.41 24.562 -4.562 1 95.81 172 SER A CA 1
ATOM 1393 C C . SER A 1 172 ? 4.883 25.688 -3.654 1 95.81 172 SER A C 1
ATOM 1395 O O . SER A 1 172 ? 4.105 26.578 -3.314 1 95.81 172 SER A O 1
ATOM 1397 N N . LEU A 1 173 ? 6.109 25.562 -3.258 1 95.81 173 LEU A N 1
ATOM 1398 C CA . LEU A 1 173 ? 6.707 26.641 -2.484 1 95.81 173 LEU A CA 1
ATOM 1399 C C . LEU A 1 173 ? 7.145 27.781 -3.396 1 95.81 173 LEU A C 1
ATOM 1401 O O . LEU A 1 173 ? 7.484 27.562 -4.559 1 95.81 173 LEU A O 1
ATOM 1405 N N . PRO A 1 174 ? 7.066 28.906 -2.797 1 95.06 174 PRO A N 1
ATOM 1406 C CA . PRO A 1 174 ? 7.621 30.016 -3.578 1 95.06 174 PRO A CA 1
ATOM 1407 C C . PRO A 1 174 ? 9.125 29.891 -3.797 1 95.06 174 PRO A C 1
ATOM 1409 O O . PRO A 1 174 ? 9.773 29.031 -3.186 1 95.06 174 PRO A O 1
ATOM 1412 N N . GLY A 1 175 ? 9.672 30.594 -4.73 1 93.75 175 GLY A N 1
ATOM 1413 C CA . GLY A 1 175 ? 11.086 30.531 -5.09 1 93.75 175 GLY A CA 1
ATOM 1414 C C . GLY A 1 175 ? 11.312 30.359 -6.578 1 93.75 175 GLY A C 1
ATOM 1415 O O . GLY A 1 175 ? 10.383 30 -7.316 1 93.75 175 GLY A O 1
ATOM 1416 N N . GLU A 1 176 ? 12.578 30.641 -6.98 1 94.69 176 GLU A N 1
ATOM 1417 C CA . GLU A 1 176 ? 12.906 30.562 -8.398 1 94.69 176 GLU A CA 1
ATOM 1418 C C . GLU A 1 176 ? 14.172 29.734 -8.625 1 94.69 176 GLU A C 1
ATOM 1420 O O . GLU A 1 176 ? 15.086 29.75 -7.805 1 94.69 176 GLU A O 1
ATOM 1425 N N . LYS A 1 177 ? 14.102 29.016 -9.719 1 95.44 177 LYS A N 1
ATOM 1426 C CA . LYS A 1 177 ? 15.305 28.281 -10.117 1 95.44 177 LYS A CA 1
ATOM 1427 C C . LYS A 1 177 ? 16.469 29.234 -10.398 1 95.44 177 LYS A C 1
ATOM 1429 O O . LYS A 1 177 ? 16.297 30.25 -11.086 1 95.44 177 LYS A O 1
ATOM 1434 N N . ARG A 1 178 ? 17.578 28.969 -9.805 1 94.31 178 ARG A N 1
ATOM 1435 C CA . ARG A 1 178 ? 18.781 29.766 -10.031 1 94.31 178 ARG A CA 1
ATOM 1436 C C . ARG A 1 178 ? 20.031 28.906 -9.898 1 94.31 178 ARG A C 1
ATOM 1438 O O . ARG A 1 178 ? 19.969 27.766 -9.438 1 94.31 178 ARG A O 1
ATOM 1445 N N . GLU A 1 179 ? 21.094 29.5 -10.375 1 93.25 179 GLU A N 1
ATOM 1446 C CA . GLU A 1 179 ? 22.375 28.828 -10.188 1 93.25 179 GLU A CA 1
ATOM 1447 C C . GLU A 1 179 ? 22.859 28.969 -8.75 1 93.25 179 GLU A C 1
ATOM 1449 O O . GLU A 1 179 ? 23 30.078 -8.234 1 93.25 179 GLU A O 1
ATOM 1454 N N . LEU A 1 180 ? 23.078 27.891 -8.055 1 89.56 180 LEU A N 1
ATOM 1455 C CA . LEU A 1 180 ? 23.422 27.875 -6.637 1 89.56 180 LEU A CA 1
ATOM 1456 C C . LEU A 1 180 ? 24.922 28.016 -6.438 1 89.56 180 LEU A C 1
ATOM 1458 O O . LEU A 1 180 ? 25.391 28.328 -5.336 1 89.56 180 LEU A O 1
ATOM 1462 N N . GLY A 1 181 ? 25.75 27.75 -7.5 1 91.19 181 GLY A N 1
ATOM 1463 C CA . GLY A 1 181 ? 27.203 27.859 -7.422 1 91.19 181 GLY A CA 1
ATOM 1464 C C . GLY A 1 181 ? 27.875 26.594 -6.938 1 91.19 181 GLY A C 1
ATOM 1465 O O . GLY A 1 181 ? 29.031 26.609 -6.527 1 91.19 181 GLY A O 1
ATOM 1466 N N . TYR A 1 182 ? 27.156 25.547 -6.824 1 92.88 182 TYR A N 1
ATOM 1467 C CA . TYR A 1 182 ? 27.703 24.25 -6.438 1 92.88 182 TYR A CA 1
ATOM 1468 C C . TYR A 1 182 ? 28.047 23.406 -7.664 1 92.88 182 TYR A C 1
ATOM 1470 O O . TYR A 1 182 ? 27.469 23.609 -8.742 1 92.88 182 TYR A O 1
ATOM 1478 N N . GLU A 1 183 ? 28.938 22.562 -7.504 1 94.44 183 GLU A N 1
ATOM 1479 C CA . GLU A 1 183 ? 29.25 21.609 -8.578 1 94.44 183 GLU A CA 1
ATOM 1480 C C . GLU A 1 183 ? 28.047 20.719 -8.875 1 94.44 183 GLU A C 1
ATOM 1482 O O . GLU A 1 183 ? 27.422 20.172 -7.957 1 94.44 183 GLU A O 1
ATOM 1487 N N . ARG A 1 184 ? 27.75 20.594 -10.117 1 95.06 184 ARG A N 1
ATOM 1488 C CA . ARG A 1 184 ? 26.625 19.766 -10.516 1 95.06 184 ARG A CA 1
ATOM 1489 C C . ARG A 1 184 ? 27.062 18.312 -10.711 1 95.06 184 ARG A C 1
ATOM 1491 O O . ARG A 1 184 ? 28.219 18.047 -11.047 1 95.06 184 ARG A O 1
ATOM 1498 N N . PRO A 1 185 ? 26.188 17.406 -10.484 1 97 185 PRO A N 1
ATOM 1499 C CA . PRO A 1 185 ? 24.797 17.531 -10.07 1 97 185 PRO A CA 1
ATOM 1500 C C . PRO A 1 185 ? 24.641 17.891 -8.594 1 97 185 PRO A C 1
ATOM 1502 O O . PRO A 1 185 ? 25.516 17.562 -7.785 1 97 185 PRO A O 1
ATOM 1505 N N . VAL A 1 186 ? 23.594 18.625 -8.266 1 97.25 186 VAL A N 1
ATOM 1506 C CA . VAL A 1 186 ? 23.297 18.969 -6.879 1 97.25 186 VAL A CA 1
ATOM 1507 C C . VAL A 1 186 ? 22.25 18.016 -6.316 1 97.25 186 VAL A C 1
ATOM 1509 O O . VAL A 1 186 ? 21.172 17.859 -6.883 1 97.25 186 VAL A O 1
ATOM 1512 N N . TYR A 1 187 ? 22.562 17.344 -5.195 1 97.81 187 TYR A N 1
ATOM 1513 C CA . TYR A 1 187 ? 21.688 16.453 -4.453 1 97.81 187 TYR A CA 1
ATOM 1514 C C . TYR A 1 187 ? 21.234 17.078 -3.148 1 97.81 187 TYR A C 1
ATOM 1516 O O . TYR A 1 187 ? 22.031 17.266 -2.227 1 97.81 187 TYR A O 1
ATOM 1524 N N . LEU A 1 188 ? 19.969 17.344 -3.07 1 96.75 188 LEU A N 1
ATOM 1525 C CA . LEU A 1 188 ? 19.438 18.062 -1.913 1 96.75 188 LEU A CA 1
ATOM 1526 C C . LEU A 1 188 ? 18.828 17.094 -0.907 1 96.75 188 LEU A C 1
ATOM 1528 O O . LEU A 1 188 ? 18.062 16.219 -1.28 1 96.75 188 LEU A O 1
ATOM 1532 N N . LEU A 1 189 ? 19.203 17.125 0.28 1 94.5 189 LEU A N 1
ATOM 1533 C CA . LEU A 1 189 ? 18.547 16.516 1.435 1 94.5 189 LEU A CA 1
ATOM 1534 C C . LEU A 1 189 ? 18.156 17.578 2.455 1 94.5 189 LEU A C 1
ATOM 1536 O O . LEU A 1 189 ? 19.016 18.266 3.008 1 94.5 189 LEU A O 1
ATOM 1540 N N . TYR A 1 190 ? 16.812 17.688 2.684 1 90.12 190 TYR A N 1
ATOM 1541 C CA . TYR A 1 190 ? 16.375 18.766 3.559 1 90.12 190 TYR A CA 1
ATOM 1542 C C . TYR A 1 190 ? 15.422 18.266 4.629 1 90.12 190 TYR A C 1
ATOM 1544 O O . TYR A 1 190 ? 14.922 17.141 4.539 1 90.12 190 TYR A O 1
ATOM 1552 N N . GLY A 1 191 ? 15.156 19.062 5.645 1 80.94 191 GLY A N 1
ATOM 1553 C CA . GLY A 1 191 ? 14.273 18.75 6.758 1 80.94 191 GLY A CA 1
ATOM 1554 C C . GLY A 1 191 ? 15.016 18.453 8.047 1 80.94 191 GLY A C 1
ATOM 1555 O O . GLY A 1 191 ? 16.141 18.906 8.234 1 80.94 191 GLY A O 1
ATOM 1556 N N . LEU A 1 192 ? 14.297 17.844 8.953 1 72.75 192 LEU A N 1
ATOM 1557 C CA . LEU A 1 192 ? 14.969 17.406 10.172 1 72.75 192 LEU A CA 1
ATOM 1558 C C . LEU A 1 192 ? 15.953 16.281 9.867 1 72.75 192 LEU A C 1
ATOM 1560 O O . LEU A 1 192 ? 15.562 15.227 9.375 1 72.75 192 LEU A O 1
ATOM 1564 N N . LEU A 1 193 ? 17.25 16.547 10 1 73.56 193 LEU A N 1
ATOM 1565 C CA . LEU A 1 193 ? 18.297 15.586 9.672 1 73.56 193 LEU A CA 1
ATOM 1566 C C . LEU A 1 193 ? 18.406 14.523 10.758 1 73.56 193 LEU A C 1
ATOM 1568 O O . LEU A 1 193 ? 19.422 14.445 11.461 1 73.56 193 LEU A O 1
ATOM 1572 N N . ARG A 1 194 ? 17.234 13.773 10.875 1 72.88 194 ARG A N 1
ATOM 1573 C CA . ARG A 1 194 ? 17.156 12.688 11.844 1 72.88 194 ARG A CA 1
ATOM 1574 C C . ARG A 1 194 ? 17.594 11.359 11.227 1 72.88 194 ARG A C 1
ATOM 1576 O O . ARG A 1 194 ? 17.688 11.25 10.008 1 72.88 194 ARG A O 1
ATOM 1583 N N . LYS A 1 195 ? 17.906 10.469 12.07 1 72.69 195 LYS A N 1
ATOM 1584 C CA . LYS A 1 195 ? 18.328 9.141 11.648 1 72.69 195 LYS A CA 1
ATOM 1585 C C . LYS A 1 195 ? 17.312 8.516 10.695 1 72.69 195 LYS A C 1
ATOM 1587 O O . LYS A 1 195 ? 17.703 7.895 9.703 1 72.69 195 LYS A O 1
ATOM 1592 N N . ASP A 1 196 ? 16.031 8.758 10.93 1 81.38 196 ASP A N 1
ATOM 1593 C CA . ASP A 1 196 ? 14.992 8.109 10.133 1 81.38 196 ASP A CA 1
ATOM 1594 C C . ASP A 1 196 ? 14.883 8.75 8.75 1 81.38 196 ASP A C 1
ATOM 1596 O O . ASP A 1 196 ? 14.266 8.18 7.844 1 81.38 196 ASP A O 1
ATOM 1600 N N . LYS A 1 197 ? 15.578 9.883 8.609 1 86.88 197 LYS A N 1
ATOM 1601 C CA . LYS A 1 197 ? 15.562 10.547 7.309 1 86.88 197 LYS A CA 1
ATOM 1602 C C . LYS A 1 197 ? 16.703 10.055 6.426 1 86.88 197 LYS A C 1
ATOM 1604 O O . LYS A 1 197 ? 16.844 10.492 5.277 1 86.88 197 LYS A O 1
ATOM 1609 N N . GLY A 1 198 ? 17.578 9.25 6.926 1 90.25 198 GLY A N 1
ATOM 1610 C CA . GLY A 1 198 ? 18.531 8.5 6.121 1 90.25 198 GLY A CA 1
ATOM 1611 C C . GLY A 1 198 ? 19.781 9.297 5.766 1 90.25 198 GLY A C 1
ATOM 1612 O O . GLY A 1 198 ? 20.328 9.133 4.68 1 90.25 198 GLY A O 1
ATOM 1613 N N . LEU A 1 199 ? 20.172 10.172 6.664 1 89.5 199 LEU A N 1
ATOM 1614 C CA . LEU A 1 199 ? 21.375 10.977 6.461 1 89.5 199 LEU A CA 1
ATOM 1615 C C . LEU A 1 199 ? 22.578 10.086 6.168 1 89.5 199 LEU A C 1
ATOM 1617 O O . LEU A 1 199 ? 23.344 10.352 5.238 1 89.5 199 LEU A O 1
ATOM 1621 N N . GLU A 1 200 ? 22.75 9.047 6.848 1 90.38 200 GLU A N 1
ATOM 1622 C CA . GLU A 1 200 ? 23.875 8.133 6.66 1 90.38 200 GLU A CA 1
ATOM 1623 C C . G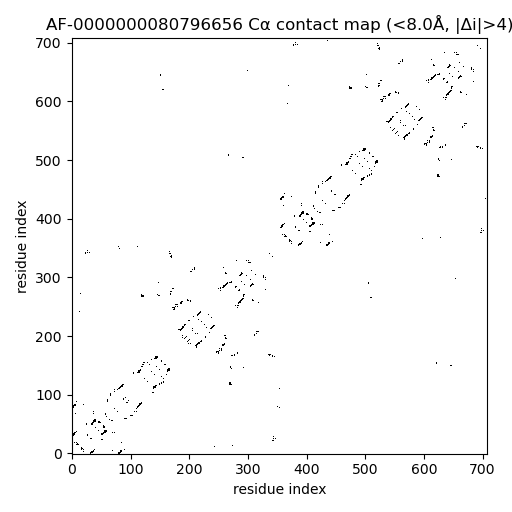LU A 1 200 ? 23.875 7.527 5.262 1 90.38 200 GLU A C 1
ATOM 1625 O O . GLU A 1 200 ? 24.906 7.477 4.594 1 90.38 200 GLU A O 1
ATOM 1630 N N . VAL A 1 201 ? 22.719 7.09 4.832 1 93.56 201 VAL A N 1
ATOM 1631 C CA . VAL A 1 201 ? 22.578 6.48 3.512 1 93.56 201 VAL A CA 1
ATOM 1632 C C . VAL A 1 201 ? 22.938 7.504 2.434 1 93.56 201 VAL A C 1
ATOM 1634 O O . VAL A 1 201 ? 23.625 7.18 1.466 1 93.56 201 VAL A O 1
ATOM 1637 N N . ALA A 1 202 ? 22.516 8.711 2.598 1 94.88 202 ALA A N 1
ATOM 1638 C CA . ALA A 1 202 ? 22.766 9.781 1.63 1 94.88 202 ALA A CA 1
ATOM 1639 C C . ALA A 1 202 ? 24.266 10.078 1.525 1 94.88 202 ALA A C 1
ATOM 1641 O O . ALA A 1 202 ? 24.797 10.227 0.423 1 94.88 202 ALA A O 1
ATOM 1642 N N . VAL A 1 203 ? 24.891 10.125 2.643 1 93.12 203 VAL A N 1
ATOM 1643 C CA . VAL A 1 203 ? 26.312 10.453 2.678 1 93.12 203 VAL A CA 1
ATOM 1644 C C . VAL A 1 203 ? 27.109 9.336 2.021 1 93.12 203 VAL A C 1
ATOM 1646 O O . VAL A 1 203 ? 28 9.594 1.209 1 93.12 203 VAL A O 1
ATOM 1649 N N . LYS A 1 204 ? 26.781 8.141 2.361 1 94.62 204 LYS A N 1
ATOM 1650 C CA . LYS A 1 204 ? 27.484 7 1.781 1 94.62 204 LYS A CA 1
ATOM 1651 C C . LYS A 1 204 ? 27.266 6.926 0.273 1 94.62 204 LYS A C 1
ATOM 1653 O O . LYS A 1 204 ? 28.188 6.629 -0.483 1 94.62 204 LYS A O 1
ATOM 1658 N N . ALA A 1 205 ? 26.016 7.148 -0.144 1 96.88 205 ALA A N 1
ATOM 1659 C CA . ALA A 1 205 ? 25.719 7.164 -1.574 1 96.88 205 ALA A CA 1
ATOM 1660 C C . ALA A 1 205 ? 26.516 8.258 -2.287 1 96.88 205 ALA A C 1
ATOM 1662 O O . ALA A 1 205 ? 27.031 8.039 -3.387 1 96.88 205 ALA A O 1
ATOM 1663 N N . TYR A 1 206 ? 26.656 9.391 -1.678 1 96.25 206 TYR A N 1
ATOM 1664 C CA . TYR A 1 206 ? 27.422 10.508 -2.211 1 96.25 206 TYR A CA 1
ATOM 1665 C C . TYR A 1 206 ? 28.891 10.133 -2.396 1 96.25 206 TYR A C 1
ATOM 1667 O O . TYR A 1 206 ? 29.484 10.461 -3.42 1 96.25 206 TYR A O 1
ATOM 1675 N N . GLU A 1 207 ? 29.359 9.469 -1.461 1 94.75 207 GLU A N 1
ATOM 1676 C CA . GLU A 1 207 ? 30.734 8.984 -1.542 1 94.75 207 GLU A CA 1
ATOM 1677 C C . GLU A 1 207 ? 30.922 8.055 -2.736 1 94.75 207 GLU A C 1
ATOM 1679 O O . GLU A 1 207 ? 31.938 8.133 -3.439 1 94.75 207 GLU A O 1
ATOM 1684 N N . LEU A 1 208 ? 29.984 7.246 -2.979 1 96.06 208 LEU A N 1
ATOM 1685 C CA . LEU A 1 208 ? 30.047 6.266 -4.055 1 96.06 208 LEU A CA 1
ATOM 1686 C C . LEU A 1 208 ? 29.938 6.941 -5.418 1 96.06 208 LEU A C 1
ATOM 1688 O O . LEU A 1 208 ? 30.547 6.5 -6.391 1 96.06 208 LEU A O 1
ATOM 1692 N N . VAL A 1 209 ? 29.109 7.93 -5.488 1 95.81 209 VAL A N 1
ATOM 1693 C CA . VAL A 1 209 ? 28.906 8.641 -6.746 1 95.81 209 VAL A CA 1
ATOM 1694 C C . VAL A 1 209 ? 30.188 9.367 -7.148 1 95.81 209 VAL A C 1
ATOM 1696 O O . VAL A 1 209 ? 30.594 9.336 -8.312 1 95.81 209 VAL A O 1
ATOM 1699 N N . GLY A 1 210 ? 30.844 10.102 -6.215 1 92.06 210 GLY A N 1
ATOM 1700 C CA . GLY A 1 210 ? 32.156 10.703 -6.402 1 92.06 210 GLY A CA 1
ATOM 1701 C C . GLY A 1 210 ? 32.125 11.977 -7.223 1 92.06 210 GLY A C 1
ATOM 1702 O O . GLY A 1 210 ? 33.156 12.438 -7.707 1 92.06 210 GLY A O 1
ATOM 1703 N N . LYS A 1 211 ? 30.969 12.469 -7.48 1 93.56 211 LYS A N 1
ATOM 1704 C CA . LYS A 1 211 ? 30.844 13.703 -8.25 1 93.56 211 LYS A CA 1
ATOM 1705 C C . LYS A 1 211 ? 29.641 14.523 -7.805 1 93.56 211 LYS A C 1
ATOM 1707 O O . LYS A 1 211 ? 28.672 13.977 -7.273 1 93.56 211 LYS A O 1
ATOM 1712 N N . GLY A 1 212 ? 29.828 15.836 -7.906 1 95.44 212 GLY A N 1
ATOM 1713 C CA . GLY A 1 212 ? 28.719 16.719 -7.582 1 95.44 212 GLY A CA 1
ATOM 1714 C C . GLY A 1 212 ? 28.75 17.219 -6.148 1 95.44 212 GLY A C 1
ATOM 1715 O O . GLY A 1 212 ? 29.781 17.125 -5.48 1 95.44 212 GLY A O 1
ATOM 1716 N N . THR A 1 213 ? 27.578 17.812 -5.758 1 96.38 213 THR A N 1
ATOM 1717 C CA . THR A 1 213 ? 27.5 18.391 -4.426 1 96.38 213 THR A CA 1
ATOM 1718 C C . THR A 1 213 ? 26.297 17.859 -3.666 1 96.38 213 THR A C 1
ATOM 1720 O O . THR A 1 213 ? 25.156 17.906 -4.164 1 96.38 213 THR A O 1
ATOM 1723 N N . LEU A 1 214 ? 26.516 17.25 -2.521 1 96.56 214 LEU A N 1
ATOM 1724 C CA . LEU A 1 214 ? 25.438 16.969 -1.574 1 96.56 214 LEU A CA 1
ATOM 1725 C C . LEU A 1 214 ? 25.109 18.188 -0.732 1 96.56 214 LEU A C 1
ATOM 1727 O O . LEU A 1 214 ? 25.969 18.672 0.02 1 96.56 214 LEU A O 1
ATOM 1731 N N . LEU A 1 215 ? 23.969 18.688 -0.917 1 94.88 215 LEU A N 1
ATOM 1732 C CA . LEU A 1 215 ? 23.5 19.875 -0.201 1 94.88 215 LEU A CA 1
ATOM 1733 C C . LEU A 1 215 ? 22.594 19.484 0.956 1 94.88 215 LEU A C 1
ATOM 1735 O O . LEU A 1 215 ? 21.484 18.969 0.738 1 94.88 215 LEU A O 1
ATOM 1739 N N . LEU A 1 216 ? 23.047 19.672 2.158 1 92.25 216 LEU A N 1
ATOM 1740 C CA . LEU A 1 216 ? 22.281 19.375 3.367 1 92.25 216 LEU A CA 1
ATOM 1741 C C . LEU A 1 216 ? 21.625 20.641 3.918 1 92.25 216 LEU A C 1
ATOM 1743 O O . LEU A 1 216 ? 22.297 21.562 4.355 1 92.25 216 LEU A O 1
ATOM 1747 N N . ALA A 1 217 ? 20.297 20.594 3.855 1 88.25 217 ALA A N 1
ATOM 1748 C CA . ALA A 1 217 ? 19.547 21.766 4.316 1 88.25 217 ALA A CA 1
ATOM 1749 C C . ALA A 1 217 ? 18.688 21.422 5.52 1 88.25 217 ALA A C 1
ATOM 1751 O O . ALA A 1 217 ? 17.578 20.875 5.367 1 88.25 217 ALA A O 1
ATOM 1752 N N . GLY A 1 218 ? 19.078 21.703 6.672 1 79.06 218 GLY A N 1
ATOM 1753 C CA . GLY A 1 218 ? 18.328 21.422 7.879 1 79.06 218 GLY A CA 1
ATOM 1754 C C . GLY A 1 218 ? 19.203 21.344 9.117 1 79.06 218 GLY A C 1
ATOM 1755 O O . GLY A 1 218 ? 20.406 21.609 9.062 1 79.06 218 GLY A O 1
ATOM 1756 N N . LYS A 1 219 ? 18.547 21.062 10.227 1 74.31 219 LYS A N 1
ATOM 1757 C CA . LYS A 1 219 ? 19.25 21.031 11.508 1 74.31 219 LYS A CA 1
ATOM 1758 C C . LYS A 1 219 ? 19.438 19.594 12.008 1 74.31 219 LYS A C 1
ATOM 1760 O O . LYS A 1 219 ? 18.469 18.844 12.094 1 74.31 219 LYS A O 1
ATOM 1765 N N . PRO A 1 220 ? 20.734 19.188 12.281 1 75.06 220 PRO A N 1
ATOM 1766 C CA . PRO A 1 220 ? 20.922 17.906 12.953 1 75.06 220 PRO A CA 1
ATOM 1767 C C . PRO A 1 220 ? 20.297 17.859 14.344 1 75.06 220 PRO A C 1
ATOM 1769 O O . PRO A 1 220 ? 20.312 18.875 15.055 1 75.06 220 PRO A O 1
ATOM 1772 N N . LEU A 1 221 ? 19.812 16.766 14.742 1 73.56 221 LEU A N 1
ATOM 1773 C CA . LEU A 1 221 ? 19.078 16.703 16 1 73.56 221 LEU A CA 1
ATOM 1774 C C . LEU A 1 221 ? 19.922 16.016 17.078 1 73.56 221 LEU A C 1
ATOM 1776 O O . LEU A 1 221 ? 19.594 16.109 18.266 1 73.56 221 LEU A O 1
ATOM 1780 N N . SER A 1 222 ? 21.016 15.305 16.641 1 78 222 SER A N 1
ATOM 1781 C CA . SER A 1 222 ? 21.859 14.602 17.609 1 78 222 SER A CA 1
ATOM 1782 C C . SER A 1 222 ? 23.344 14.797 17.297 1 78 222 SER A C 1
ATOM 1784 O O . SER A 1 222 ? 23.703 15.289 16.219 1 78 222 SER A O 1
ATOM 1786 N N . GLU A 1 223 ? 24.125 14.477 18.266 1 81.56 223 GLU A N 1
ATOM 1787 C CA . GLU A 1 223 ? 25.562 14.523 18.062 1 81.56 223 GLU A CA 1
ATOM 1788 C C . GLU A 1 223 ? 26 13.562 16.953 1 81.56 223 GLU A C 1
ATOM 1790 O O . GLU A 1 223 ? 26.906 13.883 16.172 1 81.56 223 GLU A O 1
ATOM 1795 N N . ALA A 1 224 ? 25.422 12.469 16.938 1 81.31 224 ALA A N 1
ATOM 1796 C CA . ALA A 1 224 ? 25.734 11.484 15.891 1 81.31 224 ALA A CA 1
ATOM 1797 C C . ALA A 1 224 ? 25.422 12.039 14.508 1 81.31 224 ALA A C 1
ATOM 1799 O O . ALA A 1 224 ? 26.188 11.828 13.562 1 81.31 224 ALA A O 1
ATOM 1800 N N . ASP A 1 225 ? 24.328 12.789 14.445 1 82.56 225 ASP A N 1
ATOM 1801 C CA . ASP A 1 225 ? 23.938 13.414 13.18 1 82.56 225 ASP A CA 1
ATOM 1802 C C . ASP A 1 225 ? 24.938 14.5 12.781 1 82.56 225 ASP A C 1
ATOM 1804 O O . ASP A 1 225 ? 25.281 14.633 11.602 1 82.56 225 ASP A O 1
ATOM 1808 N N . GLU A 1 226 ? 25.391 15.148 13.766 1 84.88 226 GLU A N 1
ATOM 1809 C CA . GLU A 1 226 ? 26.391 16.203 13.516 1 84.88 226 GLU A CA 1
ATOM 1810 C C . GLU A 1 226 ? 27.688 15.609 12.977 1 84.88 226 GLU A C 1
ATOM 1812 O O . GLU A 1 226 ? 28.312 16.188 12.086 1 84.88 226 GLU A O 1
ATOM 1817 N N . GLU A 1 227 ? 28.047 14.523 13.5 1 86.31 227 GLU A N 1
ATOM 1818 C CA . GLU A 1 227 ? 29.266 13.852 13.031 1 86.31 227 GLU A CA 1
ATOM 1819 C C . GLU A 1 227 ? 29.125 13.406 11.578 1 86.31 227 GLU A C 1
ATOM 1821 O O . GLU A 1 227 ? 30.078 13.484 10.805 1 86.31 227 GLU A O 1
ATOM 1826 N N . LEU A 1 228 ? 27.938 12.938 11.281 1 85.25 228 LEU A N 1
ATOM 1827 C CA . LEU A 1 228 ? 27.688 12.523 9.906 1 85.25 228 LEU A CA 1
ATOM 1828 C C . LEU A 1 228 ? 27.734 13.711 8.953 1 85.25 228 LEU A C 1
ATOM 1830 O O . LEU A 1 228 ? 28.266 13.602 7.844 1 85.25 228 LEU A O 1
ATOM 1834 N N . VAL A 1 229 ? 27.203 14.797 9.414 1 86.25 229 VAL A N 1
ATOM 1835 C CA . VAL A 1 229 ? 27.219 16.016 8.609 1 86.25 229 VAL A CA 1
ATOM 1836 C C . VAL A 1 229 ? 28.656 16.469 8.391 1 86.25 229 VAL A C 1
ATOM 1838 O O . VAL A 1 229 ? 29.031 16.859 7.281 1 86.25 229 VAL A O 1
ATOM 1841 N N . LYS A 1 230 ? 29.422 16.375 9.391 1 87.44 230 LYS A N 1
ATOM 1842 C CA . LYS A 1 230 ? 30.828 16.75 9.289 1 87.44 230 LYS A CA 1
ATOM 1843 C C . LYS A 1 230 ? 31.562 15.852 8.312 1 87.44 230 LYS A C 1
ATOM 1845 O O . LYS A 1 230 ? 32.375 16.328 7.52 1 87.44 230 LYS A O 1
ATOM 1850 N N . ARG A 1 231 ? 31.297 14.656 8.414 1 86.5 231 ARG A N 1
ATOM 1851 C CA . ARG A 1 231 ? 31.906 13.711 7.484 1 86.5 231 ARG A CA 1
ATOM 1852 C C . ARG A 1 231 ? 31.547 14.039 6.043 1 86.5 231 ARG A C 1
ATOM 1854 O O . ARG A 1 231 ? 32.375 13.984 5.152 1 86.5 231 ARG A O 1
ATOM 1861 N N . ALA A 1 232 ? 30.312 14.305 5.859 1 87 232 ALA A N 1
ATOM 1862 C CA . ALA A 1 232 ? 29.844 14.68 4.523 1 87 232 ALA A CA 1
ATOM 1863 C C . ALA A 1 232 ? 30.562 15.945 4.031 1 87 232 ALA A C 1
ATOM 1865 O O . ALA A 1 232 ? 30.938 16.031 2.863 1 87 232 ALA A O 1
ATOM 1866 N N . GLU A 1 233 ? 30.688 16.828 4.949 1 89.19 233 GLU A N 1
ATOM 1867 C CA . GLU A 1 233 ? 31.359 18.078 4.605 1 89.19 233 GLU A CA 1
ATOM 1868 C C . GLU A 1 233 ? 32.812 17.828 4.215 1 89.19 233 GLU A C 1
ATOM 1870 O O . GLU A 1 233 ? 33.344 18.484 3.314 1 89.19 233 GLU A O 1
ATOM 1875 N N . GLU A 1 234 ? 33.406 16.922 4.848 1 90.06 234 GLU A N 1
ATOM 1876 C CA . GLU A 1 234 ? 34.781 16.547 4.508 1 90.06 234 GLU A CA 1
ATOM 1877 C C . GLU A 1 234 ? 34.844 15.961 3.1 1 90.06 234 GLU A C 1
ATOM 1879 O O . GLU A 1 234 ? 35.875 16.078 2.434 1 90.06 234 GLU A O 1
ATOM 1884 N N . LEU A 1 235 ? 33.781 15.398 2.688 1 86.75 235 LEU A N 1
ATOM 1885 C CA . LEU A 1 235 ? 33.75 14.781 1.365 1 86.75 235 LEU A CA 1
ATOM 1886 C C . LEU A 1 235 ? 33.312 15.797 0.312 1 86.75 235 LEU A C 1
ATOM 1888 O O . LEU A 1 235 ? 33.156 15.453 -0.865 1 86.75 235 LEU A O 1
ATOM 1892 N N . GLY A 1 236 ? 32.969 17.094 0.756 1 86.94 236 GLY A N 1
ATOM 1893 C CA . GLY A 1 236 ? 32.625 18.141 -0.204 1 86.94 236 GLY A CA 1
ATOM 1894 C C . GLY A 1 236 ? 31.172 18.547 -0.151 1 86.94 236 GLY A C 1
ATOM 1895 O O . GLY A 1 236 ? 30.719 19.359 -0.953 1 86.94 236 GLY A O 1
ATOM 1896 N N . ALA A 1 237 ? 30.5 17.953 0.757 1 90.38 237 ALA A N 1
ATOM 1897 C CA . ALA A 1 237 ? 29.094 18.344 0.908 1 90.38 237 ALA A CA 1
ATOM 1898 C C . ALA A 1 237 ? 28.984 19.781 1.422 1 90.38 237 ALA A C 1
ATOM 1900 O O . ALA A 1 237 ? 29.922 20.312 2.01 1 90.38 237 ALA A O 1
ATOM 1901 N N . ALA A 1 238 ? 27.906 20.359 1.084 1 91 238 ALA A N 1
ATOM 1902 C CA . ALA A 1 238 ? 27.609 21.719 1.562 1 91 238 ALA A CA 1
ATOM 1903 C C . ALA A 1 238 ? 26.438 21.703 2.541 1 91 238 ALA A C 1
ATOM 1905 O O . ALA A 1 238 ? 25.562 20.844 2.463 1 91 238 ALA A O 1
ATOM 1906 N N . ARG A 1 239 ? 26.516 22.641 3.434 1 88.69 239 ARG A N 1
ATOM 1907 C CA . ARG A 1 239 ? 25.469 22.719 4.445 1 88.69 239 ARG A CA 1
ATOM 1908 C C . ARG A 1 239 ? 24.797 24.094 4.426 1 88.69 239 ARG A C 1
ATOM 1910 O O . ARG A 1 239 ? 25.469 25.125 4.273 1 88.69 239 ARG A O 1
ATOM 1917 N N . VAL A 1 240 ? 23.531 24.031 4.367 1 81.69 240 VAL A N 1
ATOM 1918 C CA . VAL A 1 240 ? 22.75 25.25 4.59 1 81.69 240 VAL A CA 1
ATOM 1919 C C . VAL A 1 240 ? 22.078 25.172 5.957 1 81.69 240 VAL A C 1
ATOM 1921 O O . VAL A 1 240 ? 21.203 24.328 6.191 1 81.69 240 VAL A O 1
ATOM 1924 N N . GLN A 1 241 ? 22.547 25.953 6.828 1 72.62 241 GLN A N 1
ATOM 1925 C CA . GLN A 1 241 ? 22.125 25.844 8.219 1 72.62 241 GLN A CA 1
ATOM 1926 C C . GLN A 1 241 ? 20.828 26.609 8.469 1 72.62 241 GLN A C 1
ATOM 1928 O O . GLN A 1 241 ? 20.547 27.609 7.793 1 72.62 241 GLN A O 1
ATOM 1933 N N . GLY A 1 242 ? 20.078 26.219 9.414 1 63.84 242 GLY A N 1
ATOM 1934 C CA . GLY A 1 242 ? 18.922 26.875 9.977 1 63.84 242 GLY A CA 1
ATOM 1935 C C . GLY A 1 242 ? 17.609 26.422 9.352 1 63.84 242 GLY A C 1
ATOM 1936 O O . GLY A 1 242 ? 17.609 25.531 8.5 1 63.84 242 GLY A O 1
ATOM 1937 N N . PHE A 1 243 ? 16.484 26.969 9.969 1 65.44 243 PHE A N 1
ATOM 1938 C CA . PHE A 1 243 ? 15.148 26.75 9.43 1 65.44 243 PHE A CA 1
ATOM 1939 C C . PHE A 1 243 ? 14.945 27.594 8.172 1 65.44 243 PHE A C 1
ATOM 1941 O O . PHE A 1 243 ? 15.078 28.812 8.203 1 65.44 243 PHE A O 1
ATOM 1948 N N . LEU A 1 244 ? 14.711 26.891 7.117 1 79.06 244 LEU A N 1
ATOM 1949 C CA . LEU A 1 244 ? 14.648 27.547 5.816 1 79.06 244 LEU A CA 1
ATOM 1950 C C . LEU A 1 244 ? 13.281 28.188 5.605 1 79.06 244 LEU A C 1
ATOM 1952 O O . LEU A 1 244 ? 12.258 27.625 5.996 1 79.06 244 LEU A O 1
ATOM 1956 N N . SER A 1 245 ? 13.32 29.422 5.152 1 83.69 245 SER A N 1
ATOM 1957 C CA . SER A 1 245 ? 12.07 30.016 4.691 1 83.69 245 SER A CA 1
ATOM 1958 C C . SER A 1 245 ? 11.484 29.25 3.518 1 83.69 245 SER A C 1
ATOM 1960 O O . SER A 1 245 ? 12.188 28.5 2.838 1 83.69 245 SER A O 1
ATOM 1962 N N . ASP A 1 246 ? 10.211 29.438 3.324 1 89.69 246 ASP A N 1
ATOM 1963 C CA . ASP A 1 246 ? 9.547 28.781 2.197 1 89.69 246 ASP A CA 1
ATOM 1964 C C . ASP A 1 246 ? 10.203 29.172 0.875 1 89.69 246 ASP A C 1
ATOM 1966 O O . ASP A 1 246 ? 10.359 28.328 -0.012 1 89.69 246 ASP A O 1
ATOM 1970 N N . GLU A 1 247 ? 10.609 30.438 0.78 1 92.94 247 GLU A N 1
ATOM 1971 C CA . GLU A 1 247 ? 11.234 30.922 -0.444 1 92.94 247 GLU A CA 1
ATOM 1972 C C . GLU A 1 247 ? 12.586 30.25 -0.685 1 92.94 247 GLU A C 1
ATOM 1974 O O . GLU A 1 247 ? 12.875 29.812 -1.799 1 92.94 247 GLU A O 1
ATOM 1979 N N . LEU A 1 248 ? 13.367 30.188 0.325 1 91.88 248 LEU A N 1
ATOM 1980 C CA . LEU A 1 248 ? 14.68 29.578 0.19 1 91.88 248 LEU A CA 1
ATOM 1981 C C . LEU A 1 248 ? 14.562 28.094 -0.104 1 91.88 248 LEU A C 1
ATOM 1983 O O . LEU A 1 248 ? 15.25 27.578 -0.988 1 91.88 248 LEU A O 1
ATOM 1987 N N . LEU A 1 249 ? 13.727 27.469 0.635 1 92.88 249 LEU A N 1
ATOM 1988 C CA . LEU A 1 249 ? 13.539 26.047 0.403 1 92.88 249 LEU A CA 1
ATOM 1989 C C . LEU A 1 249 ? 13.031 25.781 -1.013 1 92.88 249 LEU A C 1
ATOM 1991 O O . LEU A 1 249 ? 13.5 24.875 -1.688 1 92.88 249 LEU A O 1
ATOM 1995 N N . GLY A 1 250 ? 12.047 26.594 -1.46 1 96.19 250 GLY A N 1
ATOM 1996 C CA . GLY A 1 250 ? 11.555 26.484 -2.822 1 96.19 250 GLY A CA 1
ATOM 1997 C C . GLY A 1 250 ? 12.641 26.641 -3.869 1 96.19 250 GLY A C 1
ATOM 1998 O O . GLY A 1 250 ? 12.703 25.875 -4.828 1 96.19 250 GLY A O 1
ATOM 1999 N N . THR A 1 251 ? 13.531 27.594 -3.633 1 95.75 251 THR A N 1
ATOM 2000 C CA . THR A 1 251 ? 14.641 27.828 -4.547 1 95.75 251 THR A CA 1
ATOM 2001 C C . THR A 1 251 ? 15.586 26.641 -4.578 1 95.75 251 THR A C 1
ATOM 2003 O O . THR A 1 251 ? 16.016 26.203 -5.648 1 95.75 251 THR A O 1
ATOM 2006 N N . LEU A 1 252 ? 15.852 26.125 -3.43 1 96.12 252 LEU A N 1
ATOM 2007 C CA . LEU A 1 252 ? 16.75 24.984 -3.357 1 96.12 252 LEU A CA 1
ATOM 2008 C C . LEU A 1 252 ? 16.172 23.766 -4.07 1 96.12 252 LEU A C 1
ATOM 2010 O O . LEU A 1 252 ? 16.859 23.094 -4.84 1 96.12 252 LEU A O 1
ATOM 2014 N N . ILE A 1 253 ? 14.883 23.484 -3.852 1 97.31 253 ILE A N 1
ATOM 2015 C CA . ILE A 1 253 ? 14.227 22.344 -4.457 1 97.31 253 ILE A CA 1
ATOM 2016 C C . ILE A 1 253 ? 14.219 22.484 -5.977 1 97.31 253 ILE A C 1
ATOM 2018 O O . ILE A 1 253 ? 14.586 21.547 -6.695 1 97.31 253 ILE A O 1
ATOM 2022 N N . LYS A 1 254 ? 13.914 23.688 -6.449 1 97.44 254 LYS A N 1
ATOM 2023 C CA . LYS A 1 254 ? 13.812 23.953 -7.879 1 97.44 254 LYS A CA 1
ATOM 2024 C C . LYS A 1 254 ? 15.18 23.922 -8.547 1 97.44 254 LYS A C 1
ATOM 2026 O O . LYS A 1 254 ? 15.297 23.594 -9.727 1 97.44 254 LYS A O 1
ATOM 2031 N N . SER A 1 255 ? 16.203 24.25 -7.816 1 97.25 255 SER A N 1
ATOM 2032 C CA . SER A 1 255 ? 17.516 24.453 -8.406 1 97.25 255 SER A CA 1
ATOM 2033 C C . SER A 1 255 ? 18.375 23.203 -8.273 1 97.25 255 SER A C 1
ATOM 2035 O O . SER A 1 255 ? 19.438 23.094 -8.906 1 97.25 255 SER A O 1
ATOM 2037 N N . SER A 1 256 ? 17.984 22.234 -7.488 1 97.38 256 SER A N 1
ATOM 2038 C CA . SER A 1 256 ? 18.719 20.984 -7.332 1 97.38 256 SER A CA 1
ATOM 2039 C C . SER A 1 256 ? 18.375 20 -8.438 1 97.38 256 SER A C 1
ATOM 2041 O O . SER A 1 256 ? 17.297 20.078 -9.039 1 97.38 256 SER A O 1
ATOM 2043 N N . ASP A 1 257 ? 19.328 19.094 -8.742 1 97.75 257 ASP A N 1
ATOM 2044 C CA . ASP A 1 257 ? 19.078 18.078 -9.75 1 97.75 257 ASP A CA 1
ATOM 2045 C C . ASP A 1 257 ? 18.219 16.938 -9.18 1 97.75 257 ASP A C 1
ATOM 2047 O O . ASP A 1 257 ? 17.344 16.422 -9.859 1 97.75 257 ASP A O 1
ATOM 2051 N N . PHE A 1 258 ? 18.5 16.578 -7.961 1 98.31 258 PHE A N 1
ATOM 2052 C CA . PHE A 1 258 ? 17.766 15.531 -7.277 1 98.31 258 PHE A CA 1
ATOM 2053 C C . PHE A 1 258 ? 17.453 15.93 -5.836 1 98.31 258 PHE A C 1
ATOM 2055 O O . PHE A 1 258 ? 18.234 16.672 -5.219 1 98.31 258 PHE A O 1
ATOM 2062 N N . VAL A 1 259 ? 16.359 15.531 -5.316 1 98.19 259 VAL A N 1
ATOM 2063 C CA . VAL A 1 259 ? 16.047 15.609 -3.893 1 98.19 259 VAL A CA 1
ATOM 2064 C C . VAL A 1 259 ? 16.047 14.203 -3.289 1 98.19 259 VAL A C 1
ATOM 2066 O O . VAL A 1 259 ? 15.281 13.344 -3.723 1 98.19 259 VAL A O 1
ATOM 2069 N N . LEU A 1 260 ? 16.875 14.008 -2.314 1 97.94 260 LEU A N 1
ATOM 2070 C CA . LEU A 1 260 ? 17.047 12.68 -1.732 1 97.94 260 LEU A CA 1
ATOM 2071 C C . LEU A 1 260 ? 16.109 12.484 -0.544 1 97.94 260 LEU A C 1
ATOM 2073 O O . LEU A 1 260 ? 16.094 13.305 0.379 1 97.94 260 LEU A O 1
ATOM 2077 N N . LEU A 1 261 ? 15.297 11.43 -0.598 1 97.44 261 LEU A N 1
ATOM 2078 C CA . LEU A 1 261 ? 14.438 11.016 0.51 1 97.44 261 LEU A CA 1
ATOM 2079 C C . LEU A 1 261 ? 14.742 9.578 0.926 1 97.44 261 LEU A C 1
ATOM 2081 O O . LEU A 1 261 ? 13.883 8.703 0.815 1 97.44 261 LEU A O 1
ATOM 2085 N N . PRO A 1 262 ? 15.906 9.352 1.432 1 96.19 262 PRO A N 1
ATOM 2086 C CA . PRO A 1 262 ? 16.359 8.008 1.802 1 96.19 262 PRO A CA 1
ATOM 2087 C C . PRO A 1 262 ? 15.883 7.59 3.191 1 96.19 262 PRO A C 1
ATOM 2089 O O . PRO A 1 262 ? 16.672 7.094 3.996 1 96.19 262 PRO A O 1
ATOM 2092 N N . TYR A 1 263 ? 14.586 7.609 3.418 1 94.38 263 TYR A N 1
ATOM 2093 C CA . TYR A 1 263 ? 13.984 7.383 4.723 1 94.38 263 TYR A CA 1
ATOM 2094 C C . TYR A 1 263 ? 14.219 5.953 5.195 1 94.38 263 TYR A C 1
ATOM 2096 O O . TYR A 1 263 ? 14.352 5.035 4.383 1 94.38 263 TYR A O 1
ATOM 2104 N N . GLU A 1 264 ? 14.312 5.832 6.473 1 89.81 264 GLU A N 1
ATOM 2105 C CA . GLU A 1 264 ? 14.297 4.543 7.16 1 89.81 264 GLU A CA 1
ATOM 2106 C C . GLU A 1 264 ? 13.234 4.52 8.258 1 89.81 264 GLU A C 1
ATOM 2108 O O . GLU A 1 264 ? 13.516 4.863 9.406 1 89.81 264 GLU A O 1
ATOM 2113 N N . ASP A 1 265 ? 12.062 3.963 7.98 1 83.5 265 ASP A N 1
ATOM 2114 C CA . ASP A 1 265 ? 10.914 4.047 8.875 1 83.5 265 ASP A CA 1
ATOM 2115 C C . ASP A 1 265 ? 11.008 3.006 9.984 1 83.5 265 ASP A C 1
ATOM 2117 O O . ASP A 1 265 ? 11.625 1.953 9.812 1 83.5 265 ASP A O 1
ATOM 2121 N N . LEU A 1 266 ? 10.375 3.395 11.062 1 78.62 266 LEU A N 1
ATOM 2122 C CA . LEU A 1 266 ? 10.117 2.373 12.07 1 78.62 266 LEU A CA 1
ATOM 2123 C C . LEU A 1 266 ? 9.094 1.359 11.57 1 78.62 266 LEU A C 1
ATOM 2125 O O . LEU A 1 266 ? 8.125 1.727 10.898 1 78.62 266 LEU A O 1
ATOM 2129 N N . PRO A 1 267 ? 9.227 0.131 11.922 1 77.25 267 PRO A N 1
ATOM 2130 C CA . PRO A 1 267 ? 8.438 -0.942 11.312 1 77.25 267 PRO A CA 1
ATOM 2131 C C . PRO A 1 267 ? 6.949 -0.824 11.617 1 77.25 267 PRO A C 1
ATOM 2133 O O . PRO A 1 267 ? 6.117 -1.264 10.82 1 77.25 267 PRO A O 1
ATOM 2136 N N . ASN A 1 268 ? 6.547 -0.235 12.625 1 85.19 268 ASN A N 1
ATOM 2137 C CA . ASN A 1 268 ? 5.145 -0.307 13.023 1 85.19 268 ASN A CA 1
ATOM 2138 C C . ASN A 1 268 ? 4.441 1.037 12.844 1 85.19 268 ASN A C 1
ATOM 2140 O O . ASN A 1 268 ? 3.295 1.202 13.258 1 85.19 268 ASN A O 1
ATOM 2144 N N . ASP A 1 269 ? 5.117 1.971 12.242 1 88.19 269 ASP A N 1
ATOM 2145 C CA . ASP A 1 269 ? 4.531 3.297 12.07 1 88.19 269 ASP A CA 1
ATOM 2146 C C . ASP A 1 269 ? 4.137 3.541 10.617 1 88.19 269 ASP A C 1
ATOM 2148 O O . ASP A 1 269 ? 4.953 3.371 9.711 1 88.19 269 ASP A O 1
ATOM 2152 N N . PHE A 1 270 ? 2.912 3.904 10.484 1 92.38 270 PHE A N 1
ATOM 2153 C CA . PHE A 1 270 ? 2.387 4.176 9.156 1 92.38 270 PHE A CA 1
ATOM 2154 C C . PHE A 1 270 ? 1.95 5.633 9.031 1 92.38 270 PHE A C 1
ATOM 2156 O O . PHE A 1 270 ? 1.171 6.121 9.852 1 92.38 270 PHE A O 1
ATOM 2163 N N . GLY A 1 271 ? 2.506 6.371 8.102 1 93.56 271 GLY A N 1
ATOM 2164 C CA . GLY A 1 271 ? 2.197 7.758 7.793 1 93.56 271 GLY A CA 1
ATOM 2165 C C . GLY A 1 271 ? 2.576 8.148 6.375 1 93.56 271 GLY A C 1
ATOM 2166 O O . GLY A 1 271 ? 2.852 7.285 5.539 1 93.56 271 GLY A O 1
ATOM 2167 N N . VAL A 1 272 ? 2.453 9.422 6.062 1 95 272 VAL A N 1
ATOM 2168 C CA . VAL A 1 272 ? 2.846 9.938 4.758 1 95 272 VAL A CA 1
ATOM 2169 C C . VAL A 1 272 ? 3.799 11.117 4.934 1 95 272 VAL A C 1
ATOM 2171 O O . VAL A 1 272 ? 3.824 11.75 5.992 1 95 272 VAL A O 1
ATOM 2174 N N . SER A 1 273 ? 4.566 11.367 3.939 1 94.56 273 SER A N 1
ATOM 2175 C CA . SER A 1 273 ? 5.594 12.398 4.039 1 94.56 273 SER A CA 1
ATOM 2176 C C . SER A 1 273 ? 5.129 13.711 3.406 1 94.56 273 SER A C 1
ATOM 2178 O O . SER A 1 273 ? 4.945 13.789 2.189 1 94.56 273 SER A O 1
ATOM 2180 N N . GLY A 1 274 ? 5.078 14.719 4.273 1 94.94 274 GLY A N 1
ATOM 2181 C CA . GLY A 1 274 ? 4.82 16.047 3.746 1 94.94 274 GLY A CA 1
ATOM 2182 C C . GLY A 1 274 ? 5.945 16.578 2.873 1 94.94 274 GLY A C 1
ATOM 2183 O O . GLY A 1 274 ? 5.699 17.281 1.898 1 94.94 274 GLY A O 1
ATOM 2184 N N . ALA A 1 275 ? 7.152 16.203 3.213 1 94 275 ALA A N 1
ATOM 2185 C CA . ALA A 1 275 ? 8.32 16.609 2.443 1 94 275 ALA A CA 1
ATOM 2186 C C . ALA A 1 275 ? 8.258 16.078 1.015 1 94 275 ALA A C 1
ATOM 2188 O O . ALA A 1 275 ? 8.656 16.766 0.07 1 94 275 ALA A O 1
ATOM 2189 N N . PHE A 1 276 ? 7.77 14.898 0.838 1 97.06 276 PHE A N 1
ATOM 2190 C CA . PHE A 1 276 ? 7.598 14.328 -0.495 1 97.06 276 PHE A CA 1
ATOM 2191 C C . PHE A 1 276 ? 6.629 15.172 -1.319 1 97.06 276 PHE A C 1
ATOM 2193 O O . PHE A 1 276 ? 6.938 15.547 -2.453 1 97.06 276 PHE A O 1
ATOM 2200 N N . HIS A 1 277 ? 5.496 15.477 -0.717 1 97.75 277 HIS A N 1
ATOM 2201 C CA . HIS A 1 277 ? 4.48 16.281 -1.396 1 97.75 277 HIS A CA 1
ATOM 2202 C C . HIS A 1 277 ? 5.023 17.656 -1.761 1 97.75 277 HIS A C 1
ATOM 2204 O O . HIS A 1 277 ? 4.801 18.141 -2.873 1 97.75 277 HIS A O 1
ATOM 2210 N N . THR A 1 278 ? 5.762 18.266 -0.838 1 96.5 278 THR A N 1
ATOM 2211 C CA . THR A 1 278 ? 6.363 19.562 -1.087 1 96.5 278 THR A CA 1
ATOM 2212 C C . THR A 1 278 ? 7.375 19.484 -2.227 1 96.5 278 THR A C 1
ATOM 2214 O O . THR A 1 278 ? 7.383 20.344 -3.119 1 96.5 278 THR A O 1
ATOM 2217 N N . THR A 1 279 ? 8.195 18.453 -2.217 1 97.69 279 THR A N 1
ATOM 2218 C CA . THR A 1 279 ? 9.234 18.266 -3.225 1 97.69 279 THR A CA 1
ATOM 2219 C C . THR A 1 279 ? 8.625 18.172 -4.617 1 97.69 279 THR A C 1
ATOM 2221 O O . THR A 1 279 ? 9 18.922 -5.523 1 97.69 279 THR A O 1
ATOM 2224 N N . VAL A 1 280 ? 7.621 17.328 -4.785 1 98.25 280 VAL A N 1
ATOM 2225 C CA . VAL A 1 280 ? 7.043 17.062 -6.094 1 98.25 280 VAL A CA 1
ATOM 2226 C C . VAL A 1 280 ? 6.254 18.281 -6.578 1 98.25 280 VAL A C 1
ATOM 2228 O O . VAL A 1 280 ? 6.395 18.703 -7.727 1 98.25 280 VAL A O 1
ATOM 2231 N N . ALA A 1 281 ? 5.527 18.859 -5.695 1 98 281 ALA A N 1
ATOM 2232 C CA . ALA A 1 281 ? 4.699 20 -6.062 1 98 281 ALA A CA 1
ATOM 2233 C C . ALA A 1 281 ? 5.559 21.203 -6.453 1 98 281 ALA A C 1
ATOM 2235 O O . ALA A 1 281 ? 5.168 22.016 -7.297 1 98 281 ALA A O 1
ATOM 2236 N N . THR A 1 282 ? 6.738 21.328 -5.809 1 97.88 282 THR A N 1
ATOM 2237 C CA . THR A 1 282 ? 7.609 22.484 -6.031 1 97.88 282 THR A CA 1
ATOM 2238 C C . THR A 1 282 ? 8.461 22.281 -7.285 1 97.88 282 THR A C 1
ATOM 2240 O O . THR A 1 282 ? 9.117 23.219 -7.75 1 97.88 282 THR A O 1
ATOM 2243 N N . GLY A 1 283 ? 8.445 21.047 -7.801 1 97.06 283 GLY A N 1
ATOM 2244 C CA . GLY A 1 283 ? 9.148 20.797 -9.047 1 97.06 283 GLY A CA 1
ATOM 2245 C C . GLY A 1 283 ? 10.453 20.031 -8.844 1 97.06 283 GLY A C 1
ATOM 2246 O O . GLY A 1 283 ? 11.281 19.969 -9.758 1 97.06 283 GLY A O 1
ATOM 2247 N N . GLY A 1 284 ? 10.672 19.531 -7.707 1 97.81 284 GLY A N 1
ATOM 2248 C CA . GLY A 1 284 ? 11.859 18.734 -7.438 1 97.81 284 GLY A CA 1
ATOM 2249 C C . GLY A 1 284 ? 11.75 17.312 -7.949 1 97.81 284 GLY A C 1
ATOM 2250 O O . GLY A 1 284 ? 10.656 16.75 -8.023 1 97.81 284 GLY A O 1
ATOM 2251 N N . TYR A 1 285 ? 12.906 16.703 -8.328 1 98.38 285 TYR A N 1
ATOM 2252 C CA . TYR A 1 285 ? 13.008 15.312 -8.766 1 98.38 285 TYR A CA 1
ATOM 2253 C C . TYR A 1 285 ? 13.43 14.406 -7.613 1 98.38 285 TYR A C 1
ATOM 2255 O O . TYR A 1 285 ? 14.617 14.352 -7.266 1 98.38 285 TYR A O 1
ATOM 2263 N N . PRO A 1 286 ? 12.523 13.609 -7.09 1 98.62 286 PRO A N 1
ATOM 2264 C CA . PRO A 1 286 ? 12.844 12.875 -5.863 1 98.62 286 PRO A CA 1
ATOM 2265 C C . PRO A 1 286 ? 13.461 11.5 -6.141 1 98.62 286 PRO A C 1
ATOM 2267 O O . PRO A 1 286 ? 13.18 10.891 -7.176 1 98.62 286 PRO A O 1
ATOM 2270 N N . LEU A 1 287 ? 14.305 11.039 -5.32 1 98.69 287 LEU A N 1
ATOM 2271 C CA . LEU A 1 287 ? 14.719 9.648 -5.168 1 98.69 287 LEU A CA 1
ATOM 2272 C C . LEU A 1 287 ? 14.32 9.109 -3.803 1 98.69 287 LEU A C 1
ATOM 2274 O O . LEU A 1 287 ? 14.773 9.602 -2.771 1 98.69 287 LEU A O 1
ATOM 2278 N N . CYS A 1 288 ? 13.414 8.086 -3.777 1 98.06 288 CYS A N 1
ATOM 2279 C CA . CYS A 1 288 ? 12.711 7.699 -2.559 1 98.06 288 CYS A CA 1
ATOM 2280 C C . CYS A 1 288 ? 13.062 6.273 -2.15 1 98.06 288 CYS A C 1
ATOM 2282 O O . CYS A 1 288 ? 13.062 5.367 -2.982 1 98.06 288 CYS A O 1
ATOM 2284 N N . SER A 1 289 ? 13.359 6.117 -0.854 1 96.12 289 SER A N 1
ATOM 2285 C CA . SER A 1 289 ? 13.43 4.746 -0.356 1 96.12 289 SER A CA 1
ATOM 2286 C C . SER A 1 289 ? 12.039 4.113 -0.295 1 96.12 289 SER A C 1
ATOM 2288 O O . SER A 1 289 ? 11.039 4.812 -0.156 1 96.12 289 SER A O 1
ATOM 2290 N N . ARG A 1 290 ? 11.953 2.842 -0.435 1 93.5 290 ARG A N 1
ATOM 2291 C CA . ARG A 1 290 ? 10.695 2.115 -0.413 1 93.5 290 ARG A CA 1
ATOM 2292 C C . ARG A 1 290 ? 10.25 1.83 1.019 1 93.5 290 ARG A C 1
ATOM 2294 O O . ARG A 1 290 ? 10.266 0.68 1.462 1 93.5 290 ARG A O 1
ATOM 2301 N N . VAL A 1 291 ? 9.773 2.875 1.662 1 93.88 291 VAL A N 1
ATOM 2302 C CA . VAL A 1 291 ? 9.25 2.783 3.021 1 93.88 291 VAL A CA 1
ATOM 2303 C C . VAL A 1 291 ? 7.785 3.203 3.041 1 93.88 291 VAL A C 1
ATOM 2305 O O . VAL A 1 291 ? 7.273 3.748 2.059 1 93.88 291 VAL A O 1
ATOM 2308 N N . GLN A 1 292 ? 7.102 2.957 4.148 1 93.19 292 GLN A N 1
ATOM 2309 C CA . GLN A 1 292 ? 5.668 3.205 4.289 1 93.19 292 GLN A CA 1
ATOM 2310 C C . GLN A 1 292 ? 5.344 4.68 4.07 1 93.19 292 GLN A C 1
ATOM 2312 O O . GLN A 1 292 ? 4.371 5.012 3.389 1 93.19 292 GLN A O 1
ATOM 2317 N N . ARG A 1 293 ? 6.168 5.543 4.5 1 94.44 293 ARG A N 1
ATOM 2318 C CA . ARG A 1 293 ? 5.891 6.977 4.434 1 94.44 293 ARG A CA 1
ATOM 2319 C C . ARG A 1 293 ? 5.988 7.488 3.004 1 94.44 293 ARG A C 1
ATOM 2321 O O . ARG A 1 293 ? 5.543 8.602 2.703 1 94.44 293 ARG A O 1
ATOM 2328 N N . LEU A 1 294 ? 6.648 6.723 2.193 1 96.75 294 LEU A N 1
ATOM 2329 C CA . LEU A 1 294 ? 6.855 7.148 0.814 1 96.75 294 LEU A CA 1
ATOM 2330 C C . LEU A 1 294 ? 6.168 6.195 -0.158 1 96.75 294 LEU A C 1
ATOM 2332 O O . LEU A 1 294 ? 6.586 6.066 -1.311 1 96.75 294 LEU A O 1
ATOM 2336 N N . ALA A 1 295 ? 5.105 5.512 0.338 1 94.69 295 ALA A N 1
ATOM 2337 C CA . ALA A 1 295 ? 4.371 4.543 -0.47 1 94.69 295 ALA A CA 1
ATOM 2338 C C . ALA A 1 295 ? 3.828 5.188 -1.742 1 94.69 295 ALA A C 1
ATOM 2340 O O . ALA A 1 295 ? 3.768 4.547 -2.793 1 94.69 295 ALA A O 1
ATOM 2341 N N . GLU A 1 296 ? 3.498 6.41 -1.705 1 96.06 296 GLU A N 1
ATOM 2342 C CA . GLU A 1 296 ? 2.943 7.129 -2.848 1 96.06 296 GLU A CA 1
ATOM 2343 C C . GLU A 1 296 ? 3.959 7.23 -3.982 1 96.06 296 GLU A C 1
ATOM 2345 O O . GLU A 1 296 ? 3.592 7.168 -5.156 1 96.06 296 GLU A O 1
ATOM 2350 N N . CYS A 1 297 ? 5.219 7.391 -3.635 1 96.81 297 CYS A N 1
ATOM 2351 C CA . CYS A 1 297 ? 6.262 7.418 -4.656 1 96.81 297 CYS A CA 1
ATOM 2352 C C . CYS A 1 297 ? 6.367 6.07 -5.363 1 96.81 297 CYS A C 1
ATOM 2354 O O . CYS A 1 297 ? 6.422 6.012 -6.59 1 96.81 297 CYS A O 1
ATOM 2356 N N . TRP A 1 298 ? 6.359 5.055 -4.605 1 92.19 298 TRP A N 1
ATOM 2357 C CA . TRP A 1 298 ? 6.445 3.719 -5.184 1 92.19 298 TRP A CA 1
ATOM 2358 C C . TRP A 1 298 ? 5.254 3.436 -6.09 1 92.19 298 TRP A C 1
ATOM 2360 O O . TRP A 1 298 ? 5.41 2.873 -7.176 1 92.19 298 TRP A O 1
ATOM 2370 N N . GLU A 1 299 ? 4.086 3.793 -5.629 1 91.5 299 GLU A N 1
ATOM 2371 C CA . GLU A 1 299 ? 2.855 3.533 -6.367 1 91.5 299 GLU A CA 1
ATOM 2372 C C . GLU A 1 299 ? 2.871 4.227 -7.73 1 91.5 299 GLU A C 1
ATOM 2374 O O . GLU A 1 299 ? 2.383 3.672 -8.719 1 91.5 299 GLU A O 1
ATOM 2379 N N . ARG A 1 300 ? 3.475 5.391 -7.785 1 93.31 300 ARG A N 1
ATOM 2380 C CA . ARG A 1 300 ? 3.35 6.219 -8.977 1 93.31 300 ARG A CA 1
ATOM 2381 C C . ARG A 1 300 ? 4.617 6.152 -9.828 1 93.31 300 ARG A C 1
ATOM 2383 O O . ARG A 1 300 ? 4.559 6.289 -11.047 1 93.31 300 ARG A O 1
ATOM 2390 N N . ALA A 1 301 ? 5.715 5.996 -9.148 1 96.12 301 ALA A N 1
ATOM 2391 C CA . ALA A 1 301 ? 6.996 6.027 -9.844 1 96.12 301 ALA A CA 1
ATOM 2392 C C . ALA A 1 301 ? 7.984 5.043 -9.227 1 96.12 301 ALA A C 1
ATOM 2394 O O . ALA A 1 301 ? 9.031 5.449 -8.719 1 96.12 301 ALA A O 1
ATOM 2395 N N . PRO A 1 302 ? 7.742 3.791 -9.375 1 93.38 302 PRO A N 1
ATOM 2396 C CA . PRO A 1 302 ? 8.625 2.785 -8.781 1 93.38 302 PRO A CA 1
ATOM 2397 C C . PRO A 1 302 ? 10.055 2.873 -9.305 1 93.38 302 PRO A C 1
ATOM 2399 O O . PRO A 1 302 ? 11 2.514 -8.602 1 93.38 302 PRO A O 1
ATOM 2402 N N . GLU A 1 303 ? 10.258 3.453 -10.516 1 94.88 303 GLU A N 1
ATOM 2403 C CA . GLU A 1 303 ? 11.57 3.566 -11.133 1 94.88 303 GLU A CA 1
ATOM 2404 C C . GLU A 1 303 ? 12.484 4.484 -10.32 1 94.88 303 GLU A C 1
ATOM 2406 O O . GLU A 1 303 ? 13.711 4.43 -10.453 1 94.88 303 GLU A O 1
ATOM 2411 N N . LEU A 1 304 ? 11.891 5.316 -9.523 1 97.88 304 LEU A N 1
ATOM 2412 C CA . LEU A 1 304 ? 12.648 6.32 -8.781 1 97.88 304 LEU A CA 1
ATOM 2413 C C . LEU A 1 304 ? 12.875 5.875 -7.336 1 97.88 304 LEU A C 1
ATOM 2415 O O . LEU A 1 304 ? 13.227 6.688 -6.48 1 97.88 304 LEU A O 1
ATOM 2419 N N . THR A 1 305 ? 12.656 4.613 -7.07 1 97 305 THR A N 1
ATOM 2420 C CA . THR A 1 305 ? 12.719 4.145 -5.688 1 97 305 THR A CA 1
ATOM 2421 C C . THR A 1 305 ? 13.82 3.102 -5.523 1 97 305 THR A C 1
ATOM 2423 O O . THR A 1 305 ? 14.312 2.553 -6.508 1 97 305 THR A O 1
ATOM 2426 N N . PHE A 1 306 ? 14.289 2.928 -4.328 1 94.12 306 PHE A N 1
ATOM 2427 C CA . PHE A 1 306 ? 15.297 1.945 -3.947 1 94.12 306 PHE A CA 1
ATOM 2428 C C . PHE A 1 306 ? 15 1.37 -2.568 1 94.12 306 PHE A C 1
ATOM 2430 O O . PHE A 1 306 ? 14.227 1.949 -1.801 1 94.12 306 PHE A O 1
ATOM 2437 N N . ARG A 1 307 ? 15.625 0.305 -2.232 1 91.44 307 ARG A N 1
ATOM 2438 C CA . ARG A 1 307 ? 15.406 -0.33 -0.936 1 91.44 307 ARG A CA 1
ATOM 2439 C C . ARG A 1 307 ? 16.031 0.493 0.188 1 91.44 307 ARG A C 1
ATOM 2441 O O . ARG A 1 307 ? 17.125 1.039 0.033 1 91.44 307 ARG A O 1
ATOM 2448 N N . PRO A 1 308 ? 15.312 0.556 1.326 1 92.06 308 PRO A N 1
ATOM 2449 C CA . PRO A 1 308 ? 15.898 1.303 2.441 1 92.06 308 PRO A CA 1
ATOM 2450 C C . PRO A 1 308 ? 17.281 0.778 2.848 1 92.06 308 PRO A C 1
ATOM 2452 O O . PRO A 1 308 ? 17.484 -0.437 2.916 1 92.06 308 PRO A O 1
ATOM 2455 N N . GLY A 1 309 ? 18.203 1.707 3.039 1 90.62 309 GLY A N 1
ATOM 2456 C CA . GLY A 1 309 ? 19.531 1.36 3.484 1 90.62 309 GLY A CA 1
ATOM 2457 C C . GLY A 1 309 ? 20.453 0.946 2.35 1 90.62 309 GLY A C 1
ATOM 2458 O O . GLY A 1 309 ? 21.625 0.611 2.576 1 90.62 309 GLY A O 1
ATOM 2459 N N . ASP A 1 310 ? 19.953 0.873 1.126 1 92.31 310 ASP A N 1
ATOM 2460 C CA . ASP A 1 310 ? 20.75 0.444 -0.019 1 92.31 310 ASP A CA 1
ATOM 2461 C C . ASP A 1 310 ? 21.469 1.631 -0.671 1 92.31 310 ASP A C 1
ATOM 2463 O O . ASP A 1 310 ? 21.016 2.135 -1.703 1 92.31 310 ASP A O 1
ATOM 2467 N N . GLU A 1 311 ? 22.625 1.964 -0.146 1 95.12 311 GLU A N 1
ATOM 2468 C CA . GLU A 1 311 ? 23.359 3.133 -0.606 1 95.12 311 GLU A CA 1
ATOM 2469 C C . GLU A 1 311 ? 23.859 2.949 -2.039 1 95.12 311 GLU A C 1
ATOM 2471 O O . GLU A 1 311 ? 23.938 3.912 -2.803 1 95.12 311 GLU A O 1
ATOM 2476 N N . ALA A 1 312 ? 24.141 1.739 -2.41 1 95.25 312 ALA A N 1
ATOM 2477 C CA . ALA A 1 312 ? 24.609 1.476 -3.768 1 95.25 312 ALA A CA 1
ATOM 2478 C C . ALA A 1 312 ? 23.5 1.727 -4.789 1 95.25 312 ALA A C 1
ATOM 2480 O O . ALA A 1 312 ? 23.75 2.311 -5.848 1 95.25 312 ALA A O 1
ATOM 2481 N N . ALA A 1 313 ? 22.328 1.269 -4.469 1 94.69 313 ALA A N 1
ATOM 2482 C CA . ALA A 1 313 ? 21.188 1.495 -5.359 1 94.69 313 ALA A CA 1
ATOM 2483 C C . ALA A 1 313 ? 20.859 2.982 -5.477 1 94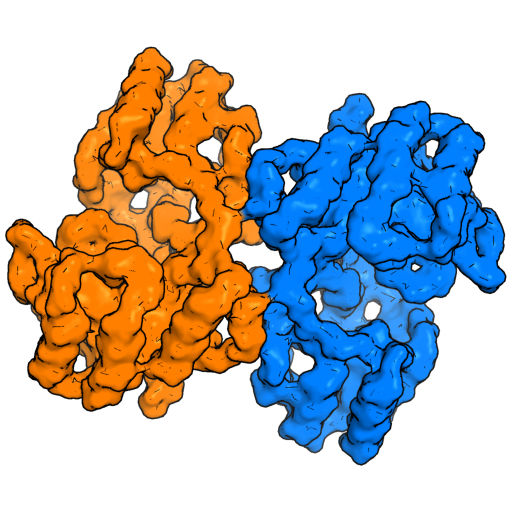.69 313 ALA A C 1
ATOM 2485 O O . ALA A 1 313 ? 20.562 3.477 -6.562 1 94.69 313 ALA A O 1
ATOM 2486 N N . LEU A 1 314 ? 20.938 3.678 -4.367 1 97.5 314 LEU A N 1
ATOM 2487 C CA . LEU A 1 314 ? 20.719 5.121 -4.406 1 97.5 314 LEU A CA 1
ATOM 2488 C C . LEU A 1 314 ? 21.781 5.801 -5.277 1 97.5 314 LEU A C 1
ATOM 2490 O O . LEU A 1 314 ? 21.453 6.652 -6.105 1 97.5 314 LEU A O 1
ATOM 2494 N N . ALA A 1 315 ? 23.031 5.391 -5.117 1 98.19 315 ALA A N 1
ATOM 2495 C CA . ALA A 1 315 ? 24.109 5.957 -5.918 1 98.19 315 ALA A CA 1
ATOM 2496 C C . ALA A 1 315 ? 23.875 5.723 -7.406 1 98.19 315 ALA A C 1
ATOM 2498 O O . ALA A 1 315 ? 24.109 6.613 -8.227 1 98.19 315 ALA A O 1
ATOM 2499 N N . ALA A 1 316 ? 23.422 4.566 -7.715 1 97.31 316 ALA A N 1
ATOM 2500 C CA . ALA A 1 316 ? 23.141 4.242 -9.109 1 97.31 316 ALA A CA 1
ATOM 2501 C C . ALA A 1 316 ? 22.062 5.152 -9.68 1 97.31 316 ALA A C 1
ATOM 2503 O O . ALA A 1 316 ? 22.156 5.613 -10.82 1 97.31 316 ALA A O 1
ATOM 2504 N N . LEU A 1 317 ? 21.031 5.398 -8.922 1 97.88 317 LEU A N 1
ATOM 2505 C CA . LEU A 1 317 ? 19.953 6.285 -9.352 1 97.88 317 LEU A CA 1
ATOM 2506 C C . LEU A 1 317 ? 20.453 7.719 -9.5 1 97.88 317 LEU A C 1
ATOM 2508 O O . LEU A 1 317 ? 20.031 8.438 -10.414 1 97.88 317 LEU A O 1
ATOM 2512 N N . MET A 1 318 ? 21.359 8.117 -8.625 1 98 318 MET A N 1
ATOM 2513 C CA . MET A 1 318 ? 21.938 9.461 -8.648 1 98 318 MET A CA 1
ATOM 2514 C C . MET A 1 318 ? 22.766 9.68 -9.914 1 98 318 MET A C 1
ATOM 2516 O O . MET A 1 318 ? 22.906 10.812 -10.383 1 98 318 MET A O 1
ATOM 2520 N N . LYS A 1 319 ? 23.266 8.609 -10.484 1 97.44 319 LYS A N 1
ATOM 2521 C CA . LYS A 1 319 ? 24.109 8.695 -11.68 1 97.44 319 LYS A CA 1
ATOM 2522 C C . LYS A 1 319 ? 23.281 8.523 -12.945 1 97.44 319 LYS A C 1
ATOM 2524 O O . LYS A 1 319 ? 23.734 8.836 -14.047 1 97.44 319 LYS A O 1
ATOM 2529 N N . ALA A 1 320 ? 22.078 8.008 -12.781 1 96.12 320 ALA A N 1
ATOM 2530 C CA . ALA A 1 320 ? 21.234 7.668 -13.922 1 96.12 320 ALA A CA 1
ATOM 2531 C C . ALA A 1 320 ? 20.562 8.914 -14.492 1 96.12 320 ALA A C 1
ATOM 2533 O O . ALA A 1 320 ? 20.359 9.898 -13.773 1 96.12 320 ALA A O 1
ATOM 2534 N N . PRO A 1 321 ? 20.234 8.844 -15.789 1 95.38 321 PRO A N 1
ATOM 2535 C CA . PRO A 1 321 ? 19.453 9.953 -16.328 1 95.38 321 PRO A CA 1
ATOM 2536 C C . PRO A 1 321 ? 18.062 10.055 -15.711 1 95.38 321 PRO A C 1
ATOM 2538 O O . PRO A 1 321 ? 17.5 9.047 -15.266 1 95.38 321 PRO A O 1
ATOM 2541 N N . LYS A 1 322 ? 17.562 11.25 -15.719 1 96.44 322 LYS A N 1
ATOM 2542 C CA . LYS A 1 322 ? 16.188 11.445 -15.25 1 96.44 322 LYS A CA 1
ATOM 2543 C C . LYS A 1 322 ? 15.188 10.797 -16.203 1 96.44 322 LYS A C 1
ATOM 2545 O O . LYS A 1 322 ? 15.461 10.641 -17.391 1 96.44 322 LYS A O 1
ATOM 2550 N N . LEU A 1 323 ? 14.078 10.398 -15.656 1 97 323 LEU A N 1
ATOM 2551 C CA . LEU A 1 323 ? 13 9.758 -16.406 1 97 323 LEU A CA 1
ATOM 2552 C C . LEU A 1 323 ? 11.773 10.656 -16.484 1 97 323 LEU A C 1
ATOM 2554 O O . LEU A 1 323 ? 10.953 10.672 -15.555 1 97 323 LEU A O 1
ATOM 2558 N N . PRO A 1 324 ? 11.562 11.297 -17.625 1 96.12 324 PRO A N 1
ATOM 2559 C CA . PRO A 1 324 ? 10.492 12.289 -17.734 1 96.12 324 PRO A CA 1
ATOM 2560 C C . PRO A 1 324 ? 9.109 11.695 -17.469 1 96.12 324 PRO A C 1
ATOM 2562 O O . PRO A 1 324 ? 8.242 12.352 -16.906 1 96.12 324 PRO A O 1
ATOM 2565 N N . ASP A 1 325 ? 8.953 10.492 -17.875 1 95.62 325 ASP A N 1
ATOM 2566 C CA . ASP A 1 325 ? 7.652 9.852 -17.703 1 95.62 325 ASP A CA 1
ATOM 2567 C C . ASP A 1 325 ? 7.336 9.625 -16.234 1 95.62 325 ASP A C 1
ATOM 2569 O O . ASP A 1 325 ? 6.227 9.922 -15.773 1 95.62 325 ASP A O 1
ATOM 2573 N N . ALA A 1 326 ? 8.281 9.117 -15.523 1 95.88 326 ALA A N 1
ATOM 2574 C CA . ALA A 1 326 ? 8.102 8.898 -14.086 1 95.88 326 ALA A CA 1
ATOM 2575 C C . ALA A 1 326 ? 7.852 10.211 -13.359 1 95.88 326 ALA A C 1
ATOM 2577 O O . ALA A 1 326 ? 6.957 10.305 -12.516 1 95.88 326 ALA A O 1
ATOM 2578 N N . TRP A 1 327 ? 8.578 11.18 -13.719 1 96.69 327 TRP A N 1
ATOM 2579 C CA . TRP A 1 327 ? 8.43 12.5 -13.117 1 96.69 327 TRP A CA 1
ATOM 2580 C C . TRP A 1 327 ? 7.07 13.102 -13.453 1 96.69 327 TRP A C 1
ATOM 2582 O O . TRP A 1 327 ? 6.43 13.711 -12.594 1 96.69 327 TRP A O 1
ATOM 2592 N N . GLY A 1 328 ? 6.641 12.93 -14.664 1 96.94 328 GLY A N 1
ATOM 2593 C CA . GLY A 1 328 ? 5.332 13.406 -15.07 1 96.94 328 GLY A CA 1
ATOM 2594 C C . GLY A 1 328 ? 4.195 12.805 -14.273 1 96.94 328 GLY A C 1
ATOM 2595 O O . GLY A 1 328 ? 3.248 13.508 -13.906 1 96.94 328 GLY A O 1
ATOM 2596 N N . ARG A 1 329 ? 4.273 11.562 -13.953 1 95.5 329 ARG A N 1
ATOM 2597 C CA . ARG A 1 329 ? 3.256 10.891 -13.148 1 95.5 329 ARG A CA 1
ATOM 2598 C C . ARG A 1 329 ? 3.213 11.461 -11.734 1 95.5 329 ARG A C 1
ATOM 2600 O O . ARG A 1 329 ? 2.135 11.648 -11.164 1 95.5 329 ARG A O 1
ATOM 2607 N N . LEU A 1 330 ? 4.387 11.773 -11.227 1 97.94 330 LEU A N 1
ATOM 2608 C CA . LEU A 1 330 ? 4.445 12.367 -9.891 1 97.94 330 LEU A CA 1
ATOM 2609 C C . LEU A 1 330 ? 3.865 13.781 -9.898 1 97.94 330 LEU A C 1
ATOM 2611 O O . LEU A 1 330 ? 3.148 14.164 -8.977 1 97.94 330 LEU A O 1
ATOM 2615 N N . GLN A 1 331 ? 4.152 14.531 -10.922 1 97.38 331 GLN A N 1
ATOM 2616 C CA . GLN A 1 331 ? 3.605 15.883 -11.031 1 97.38 331 GLN A CA 1
ATOM 2617 C C . GLN A 1 331 ? 2.084 15.852 -11.156 1 97.38 331 GLN A C 1
ATOM 2619 O O . GLN A 1 331 ? 1.392 16.672 -10.547 1 97.38 331 GLN A O 1
ATOM 2624 N N . SER A 1 332 ? 1.6 14.945 -11.922 1 96.19 332 SER A N 1
ATOM 2625 C CA . SER A 1 332 ? 0.155 14.773 -12.039 1 96.19 332 SER A CA 1
ATOM 2626 C C . SER A 1 332 ? -0.469 14.43 -10.688 1 96.19 332 SER A C 1
ATOM 2628 O O . SER A 1 332 ? -1.525 14.961 -10.336 1 96.19 332 SER A O 1
ATOM 2630 N N . PHE A 1 333 ? 0.214 13.609 -10 1 95.75 333 PHE A N 1
ATOM 2631 C CA . PHE A 1 333 ? -0.252 13.234 -8.672 1 95.75 333 PHE A CA 1
ATOM 2632 C C . PHE A 1 333 ? -0.311 14.445 -7.75 1 95.75 333 PHE A C 1
ATOM 2634 O O . PHE A 1 333 ? -1.285 14.633 -7.02 1 95.75 333 PHE A O 1
ATOM 2641 N N . ALA A 1 334 ? 0.704 15.258 -7.754 1 97.81 334 ALA A N 1
ATOM 2642 C CA . ALA A 1 334 ? 0.746 16.469 -6.93 1 97.81 334 ALA A CA 1
ATOM 2643 C C . ALA A 1 334 ? -0.406 17.406 -7.273 1 97.81 334 ALA A C 1
ATOM 2645 O O . ALA A 1 334 ? -0.994 18.031 -6.387 1 97.81 334 ALA A O 1
ATOM 2646 N N . ARG A 1 335 ? -0.751 17.516 -8.5 1 96.88 335 ARG A N 1
ATOM 2647 C CA . ARG A 1 335 ? -1.873 18.344 -8.914 1 96.88 335 ARG A CA 1
ATOM 2648 C C . ARG A 1 335 ? -3.193 17.781 -8.398 1 96.88 335 ARG A C 1
ATOM 2650 O O . ARG A 1 335 ? -4.062 18.531 -7.957 1 96.88 335 ARG A O 1
ATOM 2657 N N . GLN A 1 336 ? -3.287 16.516 -8.422 1 95.19 336 GLN A N 1
ATOM 2658 C CA . GLN A 1 336 ? -4.508 15.844 -7.973 1 95.19 336 GLN A CA 1
ATOM 2659 C C . GLN A 1 336 ? -4.691 15.992 -6.465 1 95.19 336 GLN A C 1
ATOM 2661 O O . GLN A 1 336 ? -5.82 16 -5.969 1 95.19 336 GLN A O 1
ATOM 2666 N N . THR A 1 337 ? -3.551 16.109 -5.797 1 97.94 337 THR A N 1
ATOM 2667 C CA . THR A 1 337 ? -3.613 16.172 -4.34 1 97.94 337 THR A CA 1
ATOM 2668 C C . THR A 1 337 ? -3.35 17.594 -3.85 1 97.94 337 THR A C 1
ATOM 2670 O O . THR A 1 337 ? -2.805 17.781 -2.762 1 97.94 337 THR A O 1
ATOM 2673 N N . SER A 1 338 ? -3.666 18.594 -4.625 1 98.19 338 SER A N 1
ATOM 2674 C CA . SER A 1 338 ? -3.498 19.984 -4.223 1 98.19 338 SER A CA 1
ATOM 2675 C C . SER A 1 338 ? -4.324 20.297 -2.98 1 98.19 338 SER A C 1
ATOM 2677 O O . SER A 1 338 ? -5.336 19.656 -2.719 1 98.19 338 SER A O 1
ATOM 2679 N N . TRP A 1 339 ? -3.928 21.266 -2.256 1 98.19 339 TRP A N 1
ATOM 2680 C CA . TRP A 1 339 ? -4.664 21.672 -1.062 1 98.19 339 TRP A CA 1
ATOM 2681 C C . TRP A 1 339 ? -6.086 22.094 -1.416 1 98.19 339 TRP A C 1
ATOM 2683 O O . TRP A 1 339 ? -7.016 21.891 -0.632 1 98.19 339 TRP A O 1
ATOM 2693 N N . ASP A 1 340 ? -6.293 22.641 -2.58 1 97.5 340 ASP A N 1
ATOM 2694 C CA . ASP A 1 340 ? -7.645 22.969 -3.025 1 97.5 340 ASP A CA 1
ATOM 2695 C C . ASP A 1 340 ? -8.523 21.719 -3.107 1 97.5 340 ASP A C 1
ATOM 2697 O O . ASP A 1 340 ? -9.648 21.719 -2.615 1 97.5 340 ASP A O 1
ATOM 2701 N N . ASN A 1 341 ? -7.961 20.734 -3.732 1 97.31 341 ASN A N 1
ATOM 2702 C CA . ASN A 1 341 ? -8.703 19.484 -3.852 1 97.31 341 ASN A CA 1
ATOM 2703 C C . ASN A 1 341 ? -8.898 18.812 -2.492 1 97.31 341 ASN A C 1
ATOM 2705 O O . ASN A 1 341 ? -9.961 18.25 -2.221 1 97.31 341 ASN A O 1
ATOM 2709 N N . VAL A 1 342 ? -7.934 18.844 -1.647 1 98.19 342 VAL A N 1
ATOM 2710 C CA . VAL A 1 342 ? -8.008 18.25 -0.314 1 98.19 342 VAL A CA 1
ATOM 2711 C C . VAL A 1 342 ? -9.07 18.969 0.512 1 98.19 342 VAL A C 1
ATOM 2713 O O . VAL A 1 342 ? -9.836 18.344 1.237 1 98.19 342 VAL A O 1
ATOM 2716 N N . ALA A 1 343 ? -9.133 20.297 0.398 1 98.19 343 ALA A N 1
ATOM 2717 C CA . ALA A 1 343 ? -10.141 21.078 1.109 1 98.19 343 ALA A CA 1
ATOM 2718 C C . ALA A 1 343 ? -11.547 20.688 0.653 1 98.19 343 ALA A C 1
ATOM 2720 O O . ALA A 1 343 ? -12.477 20.641 1.463 1 98.19 343 ALA A O 1
ATOM 2721 N N . LYS A 1 344 ? -11.688 20.453 -0.613 1 97.44 344 LYS A N 1
ATOM 2722 C CA . LYS A 1 344 ? -12.977 20 -1.132 1 97.44 344 LYS A CA 1
ATOM 2723 C C . LYS A 1 344 ? -13.398 18.688 -0.503 1 97.44 344 LYS A C 1
ATOM 2725 O O . LYS A 1 344 ? -14.562 18.5 -0.137 1 97.44 344 LYS A O 1
ATOM 2730 N N . LEU A 1 345 ? -12.461 17.828 -0.425 1 96 345 LEU A N 1
ATOM 2731 C CA . LEU A 1 345 ? -12.742 16.531 0.181 1 96 345 LEU A CA 1
ATOM 2732 C C . LEU A 1 345 ? -13.109 16.688 1.652 1 96 345 LEU A C 1
ATOM 2734 O O . LEU A 1 345 ? -14.039 16.047 2.135 1 96 345 LEU A O 1
ATOM 2738 N N . ARG A 1 346 ? -12.375 17.562 2.365 1 96.94 346 ARG A N 1
ATOM 2739 C CA . ARG A 1 346 ? -12.688 17.844 3.764 1 96.94 346 ARG A CA 1
ATOM 2740 C C . ARG A 1 346 ? -14.102 18.391 3.908 1 96.94 346 ARG A C 1
ATOM 2742 O O . ARG A 1 346 ? -14.859 17.969 4.785 1 96.94 346 ARG A O 1
ATOM 2749 N N . GLU A 1 347 ? -14.391 19.297 3.082 1 96.81 347 GLU A N 1
ATOM 2750 C CA . GLU A 1 347 ? -15.711 19.922 3.107 1 96.81 347 GLU A CA 1
ATOM 2751 C C . GLU A 1 347 ? -16.812 18.875 2.963 1 96.81 347 GLU A C 1
ATOM 2753 O O . GLU A 1 347 ? -17.828 18.938 3.668 1 96.81 347 GLU A O 1
ATOM 2758 N N . ARG A 1 348 ? -16.641 17.953 2.076 1 95.31 348 ARG A N 1
ATOM 2759 C CA . ARG A 1 348 ? -17.625 16.891 1.868 1 95.31 348 ARG A CA 1
ATOM 2760 C C . ARG A 1 348 ? -17.781 16.031 3.117 1 95.31 348 ARG A C 1
ATOM 2762 O O . ARG A 1 348 ? -18.891 15.703 3.523 1 95.31 348 ARG A O 1
ATOM 2769 N N . ILE A 1 349 ? -16.688 15.734 3.711 1 96.31 349 ILE A N 1
ATOM 2770 C CA . ILE A 1 349 ? -16.703 14.898 4.91 1 96.31 349 ILE A CA 1
ATOM 2771 C C . ILE A 1 349 ? -17.375 15.656 6.055 1 96.31 349 ILE A C 1
ATOM 2773 O O . ILE A 1 349 ? -18.219 15.102 6.758 1 96.31 349 ILE A O 1
ATOM 2777 N N . TYR A 1 350 ? -17 16.953 6.211 1 97.44 350 TYR A N 1
ATOM 2778 C CA . TYR A 1 350 ? -17.578 17.781 7.262 1 97.44 350 TYR A CA 1
ATOM 2779 C C . TYR A 1 350 ? -19.094 17.906 7.102 1 97.44 350 TYR A C 1
ATOM 2781 O O . TYR A 1 350 ? -19.828 17.844 8.078 1 97.44 350 TYR A O 1
ATOM 2789 N N . SER A 1 351 ? -19.547 17.969 5.883 1 95.44 351 SER A N 1
ATOM 2790 C CA . SER A 1 351 ? -20.969 18.125 5.602 1 95.44 351 SER A CA 1
ATOM 2791 C C . SER A 1 351 ? -21.75 16.875 6.004 1 95.44 351 SER A C 1
ATOM 2793 O O . SER A 1 351 ? -22.922 16.969 6.398 1 95.44 351 SER A O 1
ATOM 2795 N N . LEU A 1 352 ? -21.094 15.75 5.918 1 91.38 352 LEU A N 1
ATOM 2796 C CA . LEU A 1 352 ? -21.75 14.492 6.297 1 91.38 352 LEU A CA 1
ATOM 2797 C C . LEU A 1 352 ? -21.969 14.438 7.805 1 91.38 352 LEU A C 1
ATOM 2799 O O . LEU A 1 352 ? -22.797 13.656 8.281 1 91.38 352 LEU A O 1
ATOM 2803 N N . LEU A 1 353 ? -21.266 15.266 8.523 1 92.19 353 LEU A N 1
ATOM 2804 C CA . LEU A 1 353 ? -21.312 15.219 9.984 1 92.19 353 LEU A CA 1
ATOM 2805 C C . LEU A 1 353 ? -22.359 16.188 10.523 1 92.19 353 LEU A C 1
ATOM 2807 O O . LEU A 1 353 ? -22.672 16.156 11.719 1 92.19 353 LEU A O 1
ATOM 2811 N N . MET A 1 354 ? -22.891 17.062 9.695 1 85.31 354 MET A N 1
ATOM 2812 C CA . MET A 1 354 ? -23.906 18.047 10.086 1 85.31 354 MET A CA 1
ATOM 2813 C C . MET A 1 354 ? -25.297 17.484 9.875 1 85.31 354 MET A C 1
ATOM 2815 O O . MET A 1 354 ? -25.531 16.703 8.961 1 85.31 354 MET A O 1
ATOM 2819 N N . MET B 1 1 ? 17.391 -20.297 -21.5 1 97.06 1 MET B N 1
ATOM 2820 C CA . MET B 1 1 ? 17.688 -20.875 -20.188 1 97.06 1 MET B CA 1
ATOM 2821 C C . MET B 1 1 ? 16.859 -22.125 -19.953 1 97.06 1 MET B C 1
ATOM 2823 O O . MET B 1 1 ? 15.812 -22.312 -20.578 1 97.06 1 MET B O 1
ATOM 2827 N N . ARG B 1 2 ? 17.391 -22.938 -19.203 1 98.38 2 ARG B N 1
ATOM 2828 C CA . ARG B 1 2 ? 16.641 -24.078 -18.719 1 98.38 2 ARG B CA 1
ATOM 2829 C C . ARG B 1 2 ? 16.109 -23.828 -17.297 1 98.38 2 ARG B C 1
ATOM 2831 O O . ARG B 1 2 ? 16.906 -23.688 -16.359 1 98.38 2 ARG B O 1
ATOM 2838 N N . VAL B 1 3 ? 14.781 -23.797 -17.156 1 98.62 3 VAL B N 1
ATOM 2839 C CA . VAL B 1 3 ? 14.164 -23.344 -15.906 1 98.62 3 VAL B CA 1
ATOM 2840 C C . VAL B 1 3 ? 13.297 -24.469 -15.32 1 98.62 3 VAL B C 1
ATOM 2842 O O . VAL B 1 3 ? 12.5 -25.078 -16.031 1 98.62 3 VAL B O 1
ATOM 2845 N N . ALA B 1 4 ? 13.445 -24.75 -14.047 1 98.69 4 ALA B N 1
ATOM 2846 C CA . ALA B 1 4 ? 12.523 -25.625 -13.312 1 98.69 4 ALA B CA 1
ATOM 2847 C C . ALA B 1 4 ? 11.57 -24.812 -12.445 1 98.69 4 ALA B C 1
ATOM 2849 O O . ALA B 1 4 ? 11.984 -23.844 -11.805 1 98.69 4 ALA B O 1
ATOM 2850 N N . ILE B 1 5 ? 10.336 -25.188 -12.461 1 98.19 5 ILE B N 1
ATOM 2851 C CA . ILE B 1 5 ? 9.344 -24.594 -11.57 1 98.19 5 ILE B CA 1
ATOM 2852 C C . ILE B 1 5 ? 8.758 -25.688 -10.664 1 98.19 5 ILE B C 1
ATOM 2854 O O . ILE B 1 5 ? 8.188 -26.656 -11.148 1 98.19 5 ILE B O 1
ATOM 2858 N N . VAL B 1 6 ? 8.93 -25.531 -9.375 1 96.25 6 VAL B N 1
ATOM 2859 C CA . VAL B 1 6 ? 8.398 -26.484 -8.398 1 96.25 6 VAL B CA 1
ATOM 2860 C C . VAL B 1 6 ? 7.082 -25.953 -7.828 1 96.25 6 VAL B C 1
ATOM 2862 O O . VAL B 1 6 ? 7.051 -24.906 -7.172 1 96.25 6 VAL B O 1
ATOM 2865 N N . SER B 1 7 ? 6.004 -26.719 -8 1 94.5 7 SER B N 1
ATOM 2866 C CA . SER B 1 7 ? 4.699 -26.156 -7.641 1 94.5 7 SER B CA 1
ATOM 2867 C C . SER B 1 7 ? 3.607 -27.219 -7.738 1 94.5 7 SER B C 1
ATOM 2869 O O . SER B 1 7 ? 3.854 -28.328 -8.203 1 94.5 7 SER B O 1
ATOM 2871 N N . SER B 1 8 ? 2.473 -26.859 -7.191 1 91.75 8 SER B N 1
ATOM 2872 C CA . SER B 1 8 ? 1.269 -27.547 -7.656 1 91.75 8 SER B CA 1
ATOM 2873 C C . SER B 1 8 ? 0.956 -27.188 -9.102 1 91.75 8 SER B C 1
ATOM 2875 O O . SER B 1 8 ? 1.58 -26.297 -9.68 1 91.75 8 SER B O 1
ATOM 2877 N N . TYR B 1 9 ? 0.011 -27.984 -9.633 1 92.44 9 TYR B N 1
ATOM 2878 C CA . TYR B 1 9 ? -0.284 -27.781 -11.047 1 92.44 9 TYR B CA 1
ATOM 2879 C C . TYR B 1 9 ? -1.655 -28.344 -11.406 1 92.44 9 TYR B C 1
ATOM 2881 O O . TYR B 1 9 ? -2.08 -29.359 -10.852 1 92.44 9 TYR B O 1
ATOM 2889 N N . PRO B 1 10 ? -2.238 -27.656 -12.391 1 89.38 10 PRO B N 1
ATOM 2890 C CA . PRO B 1 10 ? -3.502 -28.25 -12.828 1 89.38 10 PRO B CA 1
ATOM 2891 C C . PRO B 1 10 ? -3.342 -29.703 -13.273 1 89.38 10 PRO B C 1
ATOM 2893 O O . PRO B 1 10 ? -2.285 -30.094 -13.773 1 89.38 10 PRO B O 1
ATOM 2896 N N . PRO B 1 11 ? -4.391 -30.516 -12.969 1 89.06 11 PRO B N 1
ATOM 2897 C CA . PRO B 1 11 ? -5.785 -30.156 -12.695 1 89.06 11 PRO B CA 1
ATOM 2898 C C . PRO B 1 11 ? -6.07 -30 -11.203 1 89.06 11 PRO B C 1
ATOM 2900 O O . PRO B 1 11 ? -7.223 -29.828 -10.805 1 89.06 11 PRO B O 1
ATOM 2903 N N . MET B 1 12 ? -5.074 -30.125 -10.391 1 84.19 12 MET B N 1
ATOM 2904 C CA . MET B 1 12 ? -5.312 -29.812 -8.984 1 84.19 12 MET B CA 1
ATOM 2905 C C . MET B 1 12 ? -5.938 -28.438 -8.82 1 84.19 12 MET B C 1
ATOM 2907 O O . MET B 1 12 ? -5.441 -27.453 -9.383 1 84.19 12 MET B O 1
ATOM 2911 N N . PRO B 1 13 ? -7.035 -28.312 -8.148 1 80 13 PRO B N 1
ATOM 2912 C CA . PRO B 1 13 ? -7.707 -27.031 -7.98 1 80 13 PRO B CA 1
ATOM 2913 C C . PRO B 1 13 ? -6.984 -26.109 -6.996 1 80 13 PRO B C 1
ATOM 2915 O O . PRO B 1 13 ? -7.281 -26.125 -5.801 1 80 13 PRO B O 1
ATOM 2918 N N . CYS B 1 14 ? -6.082 -25.359 -7.535 1 81.25 14 CYS B N 1
ATOM 2919 C CA . CYS B 1 14 ? -5.27 -24.469 -6.711 1 81.25 14 CYS B CA 1
ATOM 2920 C C . CYS B 1 14 ? -4.809 -23.25 -7.512 1 81.25 14 CYS B C 1
ATOM 2922 O O . CYS B 1 14 ? -4.387 -23.391 -8.664 1 81.25 14 CYS B O 1
ATOM 2924 N N . GLY B 1 15 ? -4.918 -22.109 -6.914 1 85.75 15 GLY B N 1
ATOM 2925 C CA . GLY B 1 15 ? -4.52 -20.875 -7.574 1 85.75 15 GLY B CA 1
ATOM 2926 C C . GLY B 1 15 ? -3.041 -20.828 -7.91 1 85.75 15 GLY B C 1
ATOM 2927 O O . GLY B 1 15 ? -2.65 -20.281 -8.945 1 85.75 15 GLY B O 1
ATOM 2928 N N . ILE B 1 16 ? -2.246 -21.438 -7.082 1 91.06 16 ILE B N 1
ATOM 2929 C CA . ILE B 1 16 ? -0.804 -21.453 -7.293 1 91.06 16 ILE B CA 1
ATOM 2930 C C . ILE B 1 16 ? -0.471 -22.312 -8.516 1 91.06 16 ILE B C 1
ATOM 2932 O O . ILE B 1 16 ? 0.456 -21.984 -9.266 1 91.06 16 ILE B O 1
ATOM 2936 N N . GLY B 1 17 ? -1.232 -23.359 -8.625 1 91.44 17 GLY B N 1
ATOM 2937 C CA . GLY B 1 17 ? -1.06 -24.188 -9.812 1 91.44 17 GLY B CA 1
ATOM 2938 C C . GLY B 1 17 ? -1.334 -23.438 -11.102 1 91.44 17 GLY B C 1
ATOM 2939 O O . GLY B 1 17 ? -0.573 -23.547 -12.062 1 91.44 17 GLY B O 1
ATOM 2940 N N . ILE B 1 18 ? -2.404 -22.688 -11.133 1 90.75 18 ILE B N 1
ATOM 2941 C CA . ILE B 1 18 ? -2.766 -21.891 -12.305 1 90.75 18 ILE B CA 1
ATOM 2942 C C . ILE B 1 18 ? -1.688 -20.844 -12.57 1 90.75 18 ILE B C 1
ATOM 2944 O O . ILE B 1 18 ? -1.275 -20.656 -13.719 1 90.75 18 ILE B O 1
ATOM 2948 N N . TYR B 1 19 ? -1.228 -20.219 -11.508 1 95.5 19 TYR B N 1
ATOM 2949 C CA . TYR B 1 19 ? -0.129 -19.266 -11.617 1 95.5 19 TYR B CA 1
ATOM 2950 C C . TYR B 1 19 ? 1.089 -19.906 -12.266 1 95.5 19 TYR B C 1
ATOM 2952 O O . TYR B 1 19 ? 1.669 -19.359 -13.203 1 95.5 19 TYR B O 1
ATOM 2960 N N . SER B 1 20 ? 1.421 -21.062 -11.805 1 96.5 20 SER B N 1
ATOM 2961 C CA . SER B 1 20 ? 2.602 -21.781 -12.289 1 96.5 20 SER B CA 1
ATOM 2962 C C . SER B 1 20 ? 2.453 -22.172 -13.75 1 96.5 20 SER B C 1
ATOM 2964 O O . SER B 1 20 ? 3.408 -22.062 -14.523 1 96.5 20 SER B O 1
ATOM 2966 N N . ARG B 1 21 ? 1.28 -22.578 -14.094 1 96.06 21 ARG B N 1
ATOM 2967 C CA . ARG B 1 21 ? 1 -22.938 -15.477 1 96.06 21 ARG B CA 1
ATOM 2968 C C . ARG B 1 21 ? 1.195 -21.734 -16.406 1 96.06 21 ARG B C 1
ATOM 2970 O O . ARG B 1 21 ? 1.876 -21.844 -17.422 1 96.06 21 ARG B O 1
ATOM 2977 N N . ASP B 1 22 ? 0.622 -20.656 -16.016 1 97.12 22 ASP B N 1
ATOM 2978 C CA . ASP B 1 22 ? 0.667 -19.469 -16.875 1 97.12 22 ASP B CA 1
ATOM 2979 C C . ASP B 1 22 ? 2.086 -18.922 -16.969 1 97.12 22 ASP B C 1
ATOM 2981 O O . ASP B 1 22 ? 2.523 -18.484 -18.031 1 97.12 22 ASP B O 1
ATOM 2985 N N . LEU B 1 23 ? 2.807 -18.953 -15.867 1 98.12 23 LEU B N 1
ATOM 2986 C CA . LEU B 1 23 ? 4.199 -18.531 -15.875 1 98.12 23 LEU B CA 1
ATOM 2987 C C . LEU B 1 23 ? 5.043 -19.438 -16.766 1 98.12 23 LEU B C 1
ATOM 2989 O O . LEU B 1 23 ? 5.828 -18.953 -17.578 1 98.12 23 LEU B O 1
ATOM 2993 N N . ALA B 1 24 ? 4.879 -20.75 -16.594 1 98.38 24 ALA B N 1
ATOM 2994 C CA . ALA B 1 24 ? 5.633 -21.734 -17.391 1 98.38 24 ALA B CA 1
ATOM 2995 C C . ALA B 1 24 ? 5.391 -21.531 -18.875 1 98.38 24 ALA B C 1
ATOM 2997 O O . ALA B 1 24 ? 6.336 -21.531 -19.672 1 98.38 24 ALA B O 1
ATOM 2998 N N . ARG B 1 25 ? 4.184 -21.344 -19.234 1 98 25 ARG B N 1
ATOM 2999 C CA . ARG B 1 25 ? 3.822 -21.172 -20.641 1 98 25 ARG B CA 1
ATOM 3000 C C . ARG B 1 25 ? 4.426 -19.891 -21.203 1 98 25 ARG B C 1
ATOM 3002 O O . ARG B 1 25 ? 4.922 -19.859 -22.328 1 98 25 ARG B O 1
ATOM 3009 N N . ALA B 1 26 ? 4.371 -18.812 -20.406 1 98.44 26 ALA B N 1
ATOM 3010 C CA . ALA B 1 26 ? 4.906 -17.531 -20.859 1 98.44 26 ALA B CA 1
ATOM 3011 C C . ALA B 1 26 ? 6.418 -17.609 -21.047 1 98.44 26 ALA B C 1
ATOM 3013 O O . ALA B 1 26 ? 6.953 -17.047 -22.016 1 98.44 26 ALA B O 1
ATOM 3014 N N . LEU B 1 27 ? 7.109 -18.297 -20.156 1 98.5 27 LEU B N 1
ATOM 3015 C CA . LEU B 1 27 ? 8.555 -18.469 -20.281 1 98.5 27 LEU B CA 1
ATOM 3016 C C . LEU B 1 27 ? 8.906 -19.328 -21.484 1 98.5 27 LEU B C 1
ATOM 3018 O O . LEU B 1 27 ? 9.852 -19.031 -22.203 1 98.5 27 LEU B O 1
ATOM 3022 N N . ALA B 1 28 ? 8.141 -20.391 -21.656 1 98.5 28 ALA B N 1
ATOM 3023 C CA . ALA B 1 28 ? 8.359 -21.266 -22.797 1 98.5 28 ALA B CA 1
ATOM 3024 C C . ALA B 1 28 ? 8.172 -20.5 -24.109 1 98.5 28 ALA B C 1
ATOM 3026 O O . ALA B 1 28 ? 8.953 -20.656 -25.047 1 98.5 28 ALA B O 1
ATOM 3027 N N . LYS B 1 29 ? 7.133 -19.703 -24.188 1 97.62 29 LYS B N 1
ATOM 3028 C CA . LYS B 1 29 ? 6.844 -18.891 -25.375 1 97.62 29 LYS B CA 1
ATOM 3029 C C . LYS B 1 29 ? 8.016 -17.984 -25.703 1 97.62 29 LYS B C 1
ATOM 3031 O O . LYS B 1 29 ? 8.258 -17.672 -26.875 1 97.62 29 LYS B O 1
ATOM 3036 N N . ARG B 1 30 ? 8.766 -17.641 -24.719 1 97.38 30 ARG B N 1
ATOM 3037 C CA . ARG B 1 30 ? 9.906 -16.75 -24.906 1 97.38 30 ARG B CA 1
ATOM 3038 C C . ARG B 1 30 ? 11.148 -17.531 -25.312 1 97.38 30 ARG B C 1
ATOM 3040 O O . ARG B 1 30 ? 12.234 -16.953 -25.453 1 97.38 30 ARG B O 1
ATOM 3047 N N . GLY B 1 31 ? 11.062 -18.844 -25.344 1 97.62 31 GLY B N 1
ATOM 3048 C CA . GLY B 1 31 ? 12.148 -19.641 -25.891 1 97.62 31 GLY B CA 1
ATOM 3049 C C . GLY B 1 31 ? 12.906 -20.422 -24.828 1 97.62 31 GLY B C 1
ATOM 3050 O O . GLY B 1 31 ? 13.875 -21.109 -25.125 1 97.62 31 GLY B O 1
ATOM 3051 N N . HIS B 1 32 ? 12.469 -20.391 -23.609 1 98.31 32 HIS B N 1
ATOM 3052 C CA . HIS B 1 32 ? 13.141 -21.125 -22.547 1 98.31 32 HIS B CA 1
ATOM 3053 C C . HIS B 1 32 ? 12.656 -22.562 -22.484 1 98.31 32 HIS B C 1
ATOM 3055 O O . HIS B 1 32 ? 11.523 -22.859 -22.844 1 98.31 32 HIS B O 1
ATOM 3061 N N . GLU B 1 33 ? 13.531 -23.438 -22.094 1 98.62 33 GLU B N 1
ATOM 3062 C CA . GLU B 1 33 ? 13.125 -24.797 -21.75 1 98.62 33 GLU B CA 1
ATOM 3063 C C . GLU B 1 33 ? 12.602 -24.859 -20.312 1 98.62 33 GLU B C 1
ATOM 3065 O O . GLU B 1 33 ? 13.352 -24.625 -19.359 1 98.62 33 GLU B O 1
ATOM 3070 N N . VAL B 1 34 ? 11.336 -25.25 -20.172 1 98.75 34 VAL B N 1
ATOM 3071 C CA . VAL B 1 34 ? 10.727 -25.188 -18.859 1 98.75 34 VAL B CA 1
ATOM 3072 C C . VAL B 1 34 ? 10.281 -26.578 -18.422 1 98.75 34 VAL B C 1
ATOM 3074 O O . VAL B 1 34 ? 9.594 -27.281 -19.172 1 98.75 34 VAL B O 1
ATOM 3077 N N . VAL B 1 35 ? 10.688 -27 -17.266 1 98.75 35 VAL B N 1
ATOM 3078 C CA . VAL B 1 35 ? 10.234 -28.234 -16.625 1 98.75 35 VAL B CA 1
ATOM 3079 C C . VAL B 1 35 ? 9.516 -27.906 -15.32 1 98.75 35 VAL B C 1
ATOM 3081 O O . VAL B 1 35 ? 10.07 -27.266 -14.438 1 98.75 35 VAL B O 1
ATOM 3084 N N . VAL B 1 36 ? 8.273 -28.359 -15.234 1 98.56 36 VAL B N 1
ATOM 3085 C CA . VAL B 1 36 ? 7.516 -28.156 -14 1 98.56 36 VAL B CA 1
ATOM 3086 C C . VAL B 1 36 ? 7.57 -29.422 -13.148 1 98.56 36 VAL B C 1
ATOM 3088 O O . VAL B 1 36 ? 7.148 -30.5 -13.586 1 98.56 36 VAL B O 1
ATOM 3091 N N . ILE B 1 37 ? 8.141 -29.297 -11.992 1 97.44 37 ILE B N 1
ATOM 3092 C CA . ILE B 1 37 ? 8.102 -30.359 -11 1 97.44 37 ILE B CA 1
ATOM 3093 C C . ILE B 1 37 ? 6.863 -30.203 -10.125 1 97.44 37 ILE B C 1
ATOM 3095 O O . ILE B 1 37 ? 6.887 -29.469 -9.133 1 97.44 37 ILE B O 1
ATOM 3099 N N . ALA B 1 38 ? 5.848 -31.016 -10.461 1 95.88 38 ALA B N 1
ATOM 3100 C CA . ALA B 1 38 ? 4.508 -30.75 -9.938 1 95.88 38 ALA B CA 1
ATOM 3101 C C . ALA B 1 38 ? 4.094 -31.812 -8.93 1 95.88 38 ALA B C 1
ATOM 3103 O O . ALA B 1 38 ? 4.68 -32.906 -8.898 1 95.88 38 ALA B O 1
ATOM 3104 N N . THR B 1 39 ? 3.115 -31.453 -8.133 1 93.19 39 THR B N 1
ATOM 3105 C CA . THR B 1 39 ? 2.469 -32.406 -7.242 1 93.19 39 THR B CA 1
ATOM 3106 C C . THR B 1 39 ? 1.73 -33.5 -8.039 1 93.19 39 THR B C 1
ATOM 3108 O O . THR B 1 39 ? 1.138 -33.188 -9.078 1 93.19 39 THR B O 1
ATOM 3111 N N . GLU B 1 40 ? 1.751 -34.594 -7.449 1 93.12 40 GLU B N 1
ATOM 3112 C CA . GLU B 1 40 ? 0.891 -35.656 -7.98 1 93.12 40 GLU B CA 1
ATOM 3113 C C . GLU B 1 40 ? -0.583 -35.312 -7.762 1 93.12 40 GLU B C 1
ATOM 3115 O O . GLU B 1 40 ? -0.927 -34.562 -6.848 1 93.12 40 GLU B O 1
ATOM 3120 N N . TYR B 1 41 ? -1.314 -35.844 -8.656 1 89.88 41 TYR B N 1
ATOM 3121 C CA . TYR B 1 41 ? -2.762 -35.688 -8.555 1 89.88 41 TYR B CA 1
ATOM 3122 C C . TYR B 1 41 ? -3.477 -36.875 -9.188 1 89.88 41 TYR B C 1
ATOM 3124 O O . TYR B 1 41 ? -3.043 -37.375 -10.219 1 89.88 41 TYR B O 1
ATOM 3132 N N . ALA B 1 42 ? -4.414 -37.5 -8.469 1 86.25 42 ALA B N 1
ATOM 3133 C CA . ALA B 1 42 ? -5.055 -38.781 -8.797 1 86.25 42 ALA B CA 1
ATOM 3134 C C . ALA B 1 42 ? -5.402 -38.875 -10.281 1 86.25 42 ALA B C 1
ATOM 3136 O O . ALA B 1 42 ? -5.117 -39.875 -10.938 1 86.25 42 ALA B O 1
ATOM 3137 N N . ASP B 1 43 ? -6.004 -38.062 -10.953 1 84.62 43 ASP B N 1
ATOM 3138 C CA . ASP B 1 43 ? -6.48 -38.188 -12.328 1 84.62 43 ASP B CA 1
ATOM 3139 C C . ASP B 1 43 ? -5.602 -37.344 -13.273 1 84.62 43 ASP B C 1
ATOM 3141 O O . ASP B 1 43 ? -6.047 -36.938 -14.352 1 84.62 43 ASP B O 1
ATOM 3145 N N . ALA B 1 44 ? -4.309 -37.312 -12.898 1 92.06 44 ALA B N 1
ATOM 3146 C CA . ALA B 1 44 ? -3.391 -36.594 -13.781 1 92.06 44 ALA B CA 1
ATOM 3147 C C . ALA B 1 44 ? -2.213 -37.469 -14.18 1 92.06 44 ALA B C 1
ATOM 3149 O O . ALA B 1 44 ? -1.727 -38.281 -13.375 1 92.06 44 ALA B O 1
ATOM 3150 N N . PRO B 1 45 ? -1.812 -37.375 -15.469 1 94.12 45 PRO B N 1
ATOM 3151 C CA . PRO B 1 45 ? -0.644 -38.156 -15.883 1 94.12 45 PRO B CA 1
ATOM 3152 C C . PRO B 1 45 ? 0.632 -37.75 -15.156 1 94.12 45 PRO B C 1
ATOM 3154 O O . PRO B 1 45 ? 0.781 -36.562 -14.781 1 94.12 45 PRO B O 1
ATOM 3157 N N . ARG B 1 46 ? 1.472 -38.688 -15.039 1 94.31 46 ARG B N 1
ATOM 3158 C CA . ARG B 1 46 ? 2.74 -38.438 -14.359 1 94.31 46 ARG B CA 1
ATOM 3159 C C . ARG B 1 46 ? 3.588 -37.438 -15.141 1 94.31 46 ARG B C 1
ATOM 3161 O O . ARG B 1 46 ? 4.355 -36.688 -14.555 1 94.31 46 ARG B O 1
ATOM 3168 N N . GLU B 1 47 ? 3.5 -37.594 -16.406 1 95.75 47 GLU B N 1
ATOM 3169 C CA . GLU B 1 47 ? 4.207 -36.656 -17.281 1 95.75 47 GLU B CA 1
ATOM 3170 C C . GLU B 1 47 ? 3.291 -36.156 -18.391 1 95.75 47 GLU B C 1
ATOM 3172 O O . GLU B 1 47 ? 2.482 -36.906 -18.922 1 95.75 47 GLU B O 1
ATOM 3177 N N . GLU B 1 48 ? 3.434 -34.844 -18.641 1 94.44 48 GLU B N 1
ATOM 3178 C CA . GLU B 1 48 ? 2.627 -34.281 -19.719 1 94.44 48 GLU B CA 1
ATOM 3179 C C . GLU B 1 48 ? 3.301 -33.062 -20.344 1 94.44 48 GLU B C 1
ATOM 3181 O O . GLU B 1 48 ? 4.023 -32.312 -19.656 1 94.44 48 GLU B O 1
ATOM 3186 N N . GLY B 1 49 ? 3.072 -32.969 -21.719 1 92.81 49 GLY B N 1
ATOM 3187 C CA . GLY B 1 49 ? 3.572 -31.797 -22.422 1 92.81 49 GLY B CA 1
ATOM 3188 C C . GLY B 1 49 ? 5.039 -31.906 -22.797 1 92.81 49 GLY B C 1
ATOM 3189 O O . GLY B 1 49 ? 5.75 -32.75 -22.281 1 92.81 49 GLY B O 1
ATOM 3190 N N . ASP B 1 50 ? 5.516 -31.016 -23.75 1 92.88 50 ASP B N 1
ATOM 3191 C CA . ASP B 1 50 ? 6.91 -30.984 -24.172 1 92.88 50 ASP B CA 1
ATOM 3192 C C . ASP B 1 50 ? 7.617 -29.734 -23.641 1 92.88 50 ASP B C 1
ATOM 3194 O O . ASP B 1 50 ? 8.703 -29.828 -23.078 1 92.88 50 ASP B O 1
ATOM 3198 N N . ASN B 1 51 ? 7.02 -28.656 -23.906 1 97 51 ASN B N 1
ATOM 3199 C CA . ASN B 1 51 ? 7.512 -27.391 -23.375 1 97 51 ASN B CA 1
ATOM 3200 C C . ASN B 1 51 ? 6.371 -26.406 -23.125 1 97 51 ASN B C 1
ATOM 3202 O O . ASN B 1 51 ? 5.953 -25.688 -24.047 1 97 51 ASN B O 1
ATOM 3206 N N . PRO B 1 52 ? 6.055 -26.266 -21.859 1 98 52 PRO B N 1
ATOM 3207 C CA . PRO B 1 52 ? 6.637 -26.812 -20.625 1 98 52 PRO B CA 1
ATOM 3208 C C . PRO B 1 52 ? 6.383 -28.312 -20.469 1 98 52 PRO B C 1
ATOM 3210 O O . PRO B 1 52 ? 5.324 -28.812 -20.859 1 98 52 PRO B O 1
ATOM 3213 N N . ARG B 1 53 ? 7.324 -28.953 -20.047 1 98.44 53 ARG B N 1
ATOM 3214 C CA . ARG B 1 53 ? 7.172 -30.344 -19.641 1 98.44 53 ARG B CA 1
ATOM 3215 C C . ARG B 1 53 ? 6.781 -30.453 -18.172 1 98.44 53 ARG B C 1
ATOM 3217 O O . ARG B 1 53 ? 7.418 -29.844 -17.312 1 98.44 53 ARG B O 1
ATOM 3224 N N . VAL B 1 54 ? 5.699 -31.203 -17.859 1 98.31 54 VAL B N 1
ATOM 3225 C CA . VAL B 1 54 ? 5.199 -31.312 -16.484 1 98.31 54 VAL B CA 1
ATOM 3226 C C . VAL B 1 54 ? 5.504 -32.719 -15.945 1 98.31 54 VAL B C 1
ATOM 3228 O O . VAL B 1 54 ? 5.082 -33.719 -16.516 1 98.31 54 VAL B O 1
ATOM 3231 N N . LEU B 1 55 ? 6.234 -32.719 -14.891 1 98 55 LEU B N 1
ATOM 3232 C CA . LEU B 1 55 ? 6.566 -33.969 -14.188 1 98 55 LEU B CA 1
ATOM 3233 C C . LEU B 1 55 ? 5.922 -34 -12.805 1 98 55 LEU B C 1
ATOM 3235 O O . LEU B 1 55 ? 6.348 -33.281 -11.898 1 98 55 LEU B O 1
ATOM 3239 N N . ARG B 1 56 ? 4.941 -34.812 -12.633 1 97.19 56 ARG B N 1
ATOM 3240 C CA . ARG B 1 56 ? 4.324 -34.969 -11.32 1 97.19 56 ARG B CA 1
ATOM 3241 C C . ARG B 1 56 ? 5.109 -35.938 -10.461 1 97.19 56 ARG B C 1
ATOM 3243 O O . ARG B 1 56 ? 4.949 -37.156 -10.594 1 97.19 56 ARG B O 1
ATOM 3250 N N . ALA B 1 57 ? 5.84 -35.344 -9.492 1 95.31 57 ALA B N 1
ATOM 3251 C CA . ALA B 1 57 ? 6.906 -36.156 -8.914 1 95.31 57 ALA B CA 1
ATOM 3252 C C . ALA B 1 57 ? 6.852 -36.125 -7.387 1 95.31 57 ALA B C 1
ATOM 3254 O O . ALA B 1 57 ? 7.691 -36.719 -6.715 1 95.31 57 ALA B O 1
ATOM 3255 N N . TRP B 1 58 ? 5.934 -35.406 -6.824 1 92.5 58 TRP B N 1
ATOM 3256 C CA . TRP B 1 58 ? 5.93 -35.344 -5.367 1 92.5 58 TRP B CA 1
ATOM 3257 C C . TRP B 1 58 ? 4.508 -35.25 -4.828 1 92.5 58 TRP B C 1
ATOM 3259 O O . TRP B 1 58 ? 3.588 -34.844 -5.555 1 92.5 58 TRP B O 1
ATOM 3269 N N . THR B 1 59 ? 4.312 -35.656 -3.533 1 89.38 59 THR B N 1
ATOM 3270 C CA . THR B 1 59 ? 3.004 -35.719 -2.889 1 89.38 59 THR B CA 1
ATOM 3271 C C . THR B 1 59 ? 2.834 -34.531 -1.92 1 89.38 59 THR B C 1
ATOM 3273 O O . THR B 1 59 ? 3.586 -34.406 -0.95 1 89.38 59 THR B O 1
ATOM 3276 N N . ARG B 1 60 ? 1.87 -33.75 -2.232 1 85.31 60 ARG B N 1
ATOM 3277 C CA . ARG B 1 60 ? 1.556 -32.656 -1.336 1 85.31 60 ARG B CA 1
ATOM 3278 C C . ARG B 1 60 ? 1.194 -33.156 0.056 1 85.31 60 ARG B C 1
ATOM 3280 O O . ARG B 1 60 ? 0.376 -34.062 0.197 1 85.31 60 ARG B O 1
ATOM 3287 N N . GLY B 1 61 ? 1.854 -32.562 1.027 1 78.31 61 GLY B N 1
ATOM 3288 C CA . GLY B 1 61 ? 1.567 -32.969 2.395 1 78.31 61 GLY B CA 1
ATOM 3289 C C . GLY B 1 61 ? 2.256 -34.25 2.793 1 78.31 61 GLY B C 1
ATOM 3290 O O . GLY B 1 61 ? 2.133 -34.719 3.936 1 78.31 61 GLY B O 1
ATOM 3291 N N . GLY B 1 62 ? 2.9 -34.906 1.864 1 82.06 62 GLY B N 1
ATOM 3292 C CA . GLY B 1 62 ? 3.625 -36.125 2.18 1 82.06 62 GLY B CA 1
ATOM 3293 C C . GLY B 1 62 ? 4.871 -35.875 3.012 1 82.06 62 GLY B C 1
ATOM 3294 O O . GLY B 1 62 ? 5.434 -34.781 2.992 1 82.06 62 GLY B O 1
ATOM 3295 N N . GLU B 1 63 ? 5.293 -36.875 3.744 1 83.19 63 GLU B N 1
ATOM 3296 C CA . GLU B 1 63 ? 6.449 -36.75 4.625 1 83.19 63 GLU B CA 1
ATOM 3297 C C . GLU B 1 63 ? 7.746 -36.656 3.824 1 83.19 63 GLU B C 1
ATOM 3299 O O . GLU B 1 63 ? 8.742 -36.125 4.305 1 83.19 63 GLU B O 1
ATOM 3304 N N . ARG B 1 64 ? 7.727 -37.156 2.619 1 89.38 64 ARG B N 1
ATOM 3305 C CA . ARG B 1 64 ? 8.969 -37.281 1.859 1 89.38 64 ARG B CA 1
ATOM 3306 C C . ARG B 1 64 ? 8.969 -36.312 0.682 1 89.38 64 ARG B C 1
ATOM 3308 O O . ARG B 1 64 ? 9.727 -36.469 -0.276 1 89.38 64 ARG B O 1
ATOM 3315 N N . PHE B 1 65 ? 8.094 -35.312 0.692 1 89.5 65 PHE B N 1
ATOM 3316 C CA . PHE B 1 65 ? 7.941 -34.406 -0.454 1 89.5 65 PHE B CA 1
ATOM 3317 C C . PHE B 1 65 ? 9.273 -33.781 -0.822 1 89.5 65 PHE B C 1
ATOM 3319 O O . PHE B 1 65 ? 9.594 -33.625 -2.004 1 89.5 65 PHE B O 1
ATOM 3326 N N . HIS B 1 66 ? 10.117 -33.375 0.183 1 90.56 66 HIS B N 1
ATOM 3327 C CA . HIS B 1 66 ? 11.367 -32.656 -0.055 1 90.56 66 HIS B CA 1
ATOM 3328 C C . HIS B 1 66 ? 12.398 -33.562 -0.734 1 90.56 66 HIS B C 1
ATOM 3330 O O . HIS B 1 66 ? 13.117 -33.125 -1.631 1 90.56 66 HIS B O 1
ATOM 3336 N N . TYR B 1 67 ? 12.367 -34.844 -0.381 1 93.44 67 TYR B N 1
ATOM 3337 C CA . TYR B 1 67 ? 13.258 -35.781 -1.043 1 93.44 67 TYR B CA 1
ATOM 3338 C C . TYR B 1 67 ? 12.797 -36.062 -2.469 1 93.44 67 TYR B C 1
ATOM 3340 O O . TYR B 1 67 ? 13.609 -36.156 -3.389 1 93.44 67 TYR B O 1
ATOM 3348 N N . GLN B 1 68 ? 11.555 -36.188 -2.613 1 95.12 68 GLN B N 1
ATOM 3349 C CA . GLN B 1 68 ? 10.984 -36.469 -3.928 1 95.12 68 GLN B CA 1
ATOM 3350 C C . GLN B 1 68 ? 11.32 -35.375 -4.918 1 95.12 68 GLN B C 1
ATOM 3352 O O . GLN B 1 68 ? 11.719 -35.625 -6.051 1 95.12 68 GLN B O 1
ATOM 3357 N N . ILE B 1 69 ? 11.141 -34.156 -4.469 1 95.31 69 ILE B N 1
ATOM 3358 C CA . ILE B 1 69 ? 11.422 -33 -5.309 1 95.31 69 ILE B CA 1
ATOM 3359 C C . ILE B 1 69 ? 12.906 -32.969 -5.66 1 95.31 69 ILE B C 1
ATOM 3361 O O . ILE B 1 69 ? 13.273 -32.75 -6.82 1 95.31 69 ILE B O 1
ATOM 3365 N N . LEU B 1 70 ? 13.727 -33.188 -4.656 1 96.44 70 LEU B N 1
ATOM 3366 C CA . LEU B 1 70 ? 15.164 -33.125 -4.883 1 96.44 70 LEU B CA 1
ATOM 3367 C C . LEU B 1 70 ? 15.586 -34.219 -5.879 1 96.44 70 LEU B C 1
ATOM 3369 O O . LEU B 1 70 ? 16.422 -33.969 -6.75 1 96.44 70 LEU B O 1
ATOM 3373 N N . GLU B 1 71 ? 15.023 -35.375 -5.746 1 97.88 71 GLU B N 1
ATOM 3374 C CA . GLU B 1 71 ? 15.328 -36.469 -6.664 1 97.88 71 GLU B CA 1
ATOM 3375 C C . GLU B 1 71 ? 14.961 -36.094 -8.102 1 97.88 71 GLU B C 1
ATOM 3377 O O . GLU B 1 71 ? 15.711 -36.406 -9.031 1 97.88 71 GLU B O 1
ATOM 3382 N N . ALA B 1 72 ? 13.836 -35.531 -8.25 1 98.06 72 ALA B N 1
ATOM 3383 C CA . ALA B 1 72 ? 13.414 -35.094 -9.586 1 98.06 72 ALA B CA 1
ATOM 3384 C C . ALA B 1 72 ? 14.367 -34.062 -10.148 1 98.06 72 ALA B C 1
ATOM 3386 O O . ALA B 1 72 ? 14.703 -34.094 -11.336 1 98.06 72 ALA B O 1
ATOM 3387 N N . LEU B 1 73 ? 14.781 -33.125 -9.305 1 98.12 73 LEU B N 1
ATOM 3388 C CA . LEU B 1 73 ? 15.719 -32.094 -9.734 1 98.12 73 LEU B CA 1
ATOM 3389 C C . LEU B 1 73 ? 17.047 -32.688 -10.141 1 98.12 73 LEU B C 1
ATOM 3391 O O . LEU B 1 73 ? 17.672 -32.25 -11.117 1 98.12 73 LEU B O 1
ATOM 3395 N N . GLU B 1 74 ? 17.453 -33.656 -9.383 1 98 74 GLU B N 1
ATOM 3396 C CA . GLU B 1 74 ? 18.688 -34.344 -9.688 1 98 74 GLU B CA 1
ATOM 3397 C C . GLU B 1 74 ? 18.609 -35.062 -11.031 1 98 74 GLU B C 1
ATOM 3399 O O . GLU B 1 74 ? 19.531 -35 -11.844 1 98 74 GLU B O 1
ATOM 3404 N N . ARG B 1 75 ? 17.562 -35.719 -11.234 1 98 75 ARG B N 1
ATOM 3405 C CA . ARG B 1 75 ? 17.375 -36.531 -12.43 1 98 75 ARG B CA 1
ATOM 3406 C C . ARG B 1 75 ? 17.266 -35.656 -13.672 1 98 75 ARG B C 1
ATOM 3408 O O . ARG B 1 75 ? 17.812 -36 -14.727 1 98 75 ARG B O 1
ATOM 3415 N N . GLU B 1 76 ? 16.594 -34.562 -13.539 1 97.81 76 GLU B N 1
ATOM 3416 C CA . GLU B 1 76 ? 16.25 -33.75 -14.703 1 97.81 76 GLU B CA 1
ATOM 3417 C C . GLU B 1 76 ? 17.25 -32.625 -14.906 1 97.81 76 GLU B C 1
ATOM 3419 O O . GLU B 1 76 ? 17.297 -32 -15.977 1 97.81 76 GLU B O 1
ATOM 3424 N N . GLY B 1 77 ? 18.031 -32.344 -13.852 1 94.62 77 GLY B N 1
ATOM 3425 C CA . GLY B 1 77 ? 18.953 -31.234 -13.906 1 94.62 77 GLY B CA 1
ATOM 3426 C C . GLY B 1 77 ? 20.219 -31.531 -14.672 1 94.62 77 GLY B C 1
ATOM 3427 O O . GLY B 1 77 ? 20.328 -32.594 -15.32 1 94.62 77 GLY B O 1
ATOM 3428 N N . PRO B 1 78 ? 21.141 -30.5 -14.75 1 97.38 78 PRO B N 1
ATOM 3429 C CA . PRO B 1 78 ? 21.109 -29.219 -14.039 1 97.38 78 PRO B CA 1
ATOM 3430 C C . PRO B 1 78 ? 20.219 -28.188 -14.719 1 97.38 78 PRO B C 1
ATOM 3432 O O . PRO B 1 78 ? 19.891 -28.328 -15.898 1 97.38 78 PRO B O 1
ATOM 3435 N N . PHE B 1 79 ? 19.719 -27.219 -14.031 1 98.62 79 PHE B N 1
ATOM 3436 C CA . PHE B 1 79 ? 18.938 -26.078 -14.5 1 98.62 79 PHE B CA 1
ATOM 3437 C C . PHE B 1 79 ? 19.719 -24.781 -14.305 1 98.62 79 PHE B C 1
ATOM 3439 O O . PHE B 1 79 ? 20.609 -24.703 -13.469 1 98.62 79 PHE B O 1
ATOM 3446 N N . ASP B 1 80 ? 19.391 -23.828 -15.133 1 98.31 80 ASP B N 1
ATOM 3447 C CA . ASP B 1 80 ? 19.938 -22.5 -14.867 1 98.31 80 ASP B CA 1
ATOM 3448 C C . ASP B 1 80 ? 19.297 -21.891 -13.633 1 98.31 80 ASP B C 1
ATOM 3450 O O . ASP B 1 80 ? 19.969 -21.266 -12.82 1 98.31 80 ASP B O 1
ATOM 3454 N N . VAL B 1 81 ? 18 -22.047 -13.539 1 98.5 81 VAL B N 1
ATOM 3455 C CA . VAL B 1 81 ? 17.25 -21.5 -12.422 1 98.5 81 VAL B CA 1
ATOM 3456 C C . VAL B 1 81 ? 16.188 -22.5 -11.969 1 98.5 81 VAL B C 1
ATOM 3458 O O . VAL B 1 81 ? 15.57 -23.188 -12.789 1 98.5 81 VAL B O 1
ATOM 3461 N N . ILE B 1 82 ? 15.992 -22.625 -10.68 1 98.25 82 ILE B N 1
ATOM 3462 C CA . ILE B 1 82 ? 14.93 -23.391 -10.039 1 98.25 82 ILE B CA 1
ATOM 3463 C C . ILE B 1 82 ? 14.039 -22.453 -9.227 1 98.25 82 ILE B C 1
ATOM 3465 O O . ILE B 1 82 ? 14.461 -21.922 -8.203 1 98.25 82 ILE B O 1
ATOM 3469 N N . GLU B 1 83 ? 12.852 -22.312 -9.688 1 97.62 83 GLU B N 1
ATOM 3470 C CA . GLU B 1 83 ? 11.914 -21.438 -9 1 97.62 83 GLU B CA 1
ATOM 3471 C C . GLU B 1 83 ? 10.93 -22.234 -8.148 1 97.62 83 GLU B C 1
ATOM 3473 O O . GLU B 1 83 ? 10.219 -23.094 -8.664 1 97.62 83 GLU B O 1
ATOM 3478 N N . PHE B 1 84 ? 10.906 -21.938 -6.91 1 95.44 84 PHE B N 1
ATOM 3479 C CA . PHE B 1 84 ? 9.953 -22.531 -5.984 1 95.44 84 PHE B CA 1
ATOM 3480 C C . PHE B 1 84 ? 8.758 -21.609 -5.758 1 95.44 84 PHE B C 1
ATOM 3482 O O . PHE B 1 84 ? 8.93 -20.469 -5.328 1 95.44 84 PHE B O 1
ATOM 3489 N N . GLN B 1 85 ? 7.59 -22.094 -6.121 1 94.81 85 GLN B N 1
ATOM 3490 C CA . GLN B 1 85 ? 6.387 -21.391 -5.695 1 94.81 85 GLN B CA 1
ATOM 3491 C C . GLN B 1 85 ? 6.113 -21.625 -4.211 1 94.81 85 GLN B C 1
ATOM 3493 O O . GLN B 1 85 ? 5.613 -22.672 -3.824 1 94.81 85 GLN B O 1
ATOM 3498 N N . TYR B 1 86 ? 6.391 -20.609 -3.469 1 86.62 86 TYR B N 1
ATOM 3499 C CA . TYR B 1 86 ? 6.402 -20.781 -2.02 1 86.62 86 TYR B CA 1
ATOM 3500 C C . TYR B 1 86 ? 5.109 -20.266 -1.396 1 86.62 86 TYR B C 1
ATOM 3502 O O . TYR B 1 86 ? 4.82 -19.062 -1.447 1 86.62 86 TYR B O 1
ATOM 3510 N N . GLU B 1 87 ? 4.336 -21.203 -0.932 1 80.88 87 GLU B N 1
ATOM 3511 C CA . GLU B 1 87 ? 3.09 -20.922 -0.219 1 80.88 87 GLU B CA 1
ATOM 3512 C C . GLU B 1 87 ? 2.945 -21.828 1.001 1 80.88 87 GLU B C 1
ATOM 3514 O O . GLU B 1 87 ? 3.25 -23.031 0.935 1 80.88 87 GLU B O 1
ATOM 3519 N N . TYR B 1 88 ? 2.58 -21.266 2.064 1 65.12 88 TYR B N 1
ATOM 3520 C CA . TYR B 1 88 ? 2.504 -21.984 3.334 1 65.12 88 TYR B CA 1
ATOM 3521 C C . TYR B 1 88 ? 1.583 -23.203 3.223 1 65.12 88 TYR B C 1
ATOM 3523 O O . TYR B 1 88 ? 1.837 -24.234 3.836 1 65.12 88 TYR B O 1
ATOM 3531 N N . GLY B 1 89 ? 0.591 -23.219 2.398 1 59.78 89 GLY B N 1
ATOM 3532 C CA . GLY B 1 89 ? -0.311 -24.359 2.258 1 59.78 89 GLY B CA 1
ATOM 3533 C C . GLY B 1 89 ? 0.187 -25.391 1.27 1 59.78 89 GLY B C 1
ATOM 3534 O O . GLY B 1 89 ? -0.286 -26.531 1.267 1 59.78 89 GLY B O 1
ATOM 3535 N N . LEU B 1 90 ? 0.942 -25.109 0.467 1 53.5 90 LEU B N 1
ATOM 3536 C CA . LEU B 1 90 ? 1.498 -26.047 -0.505 1 53.5 90 LEU B CA 1
ATOM 3537 C C . LEU B 1 90 ? 2.525 -26.969 0.148 1 53.5 90 LEU B C 1
ATOM 3539 O O . LEU B 1 90 ? 2.637 -28.141 -0.216 1 53.5 90 LEU B O 1
ATOM 3543 N N . TRP B 1 91 ? 3.135 -26.359 0.953 1 54.88 91 TRP B N 1
ATOM 3544 C CA . TRP B 1 91 ? 4.148 -27.109 1.691 1 54.88 91 TRP B CA 1
ATOM 3545 C C . TRP B 1 91 ? 3.598 -27.594 3.023 1 54.88 91 TRP B C 1
ATOM 3547 O O . TRP B 1 91 ? 2.871 -26.875 3.711 1 54.88 91 TRP B O 1
ATOM 3557 N N . PRO B 1 92 ? 2.959 -28.844 2.992 1 47.78 92 PRO B N 1
ATOM 3558 C CA . PRO B 1 92 ? 2.146 -29.375 4.09 1 47.78 92 PRO B CA 1
ATOM 3559 C C . PRO B 1 92 ? 2.328 -28.594 5.391 1 47.78 92 PRO B C 1
ATOM 3561 O O . PRO B 1 92 ? 1.405 -28.516 6.207 1 47.78 92 PRO B O 1
ATOM 3564 N N . VAL B 1 93 ? 3.387 -28.812 6.039 1 40.38 93 VAL B N 1
ATOM 3565 C CA . VAL B 1 93 ? 3.287 -28.5 7.457 1 40.38 93 VAL B CA 1
ATOM 3566 C C . VAL B 1 93 ? 3.164 -26.984 7.645 1 40.38 93 VAL B C 1
ATOM 3568 O O . VAL B 1 93 ? 3.812 -26.219 6.934 1 40.38 93 VAL B O 1
ATOM 3571 N N . ILE B 1 94 ? 1.878 -26.578 8.047 1 46.19 94 ILE B N 1
ATOM 3572 C CA . ILE B 1 94 ? 1.604 -25.219 8.469 1 46.19 94 ILE B CA 1
ATOM 3573 C C . ILE B 1 94 ? 2.918 -24.453 8.633 1 46.19 94 ILE B C 1
ATOM 3575 O O . ILE B 1 94 ? 3.08 -23.359 8.102 1 46.19 94 ILE B O 1
ATOM 3579 N N . PRO B 1 95 ? 3.344 -24.266 10.031 1 48.84 95 PRO B N 1
ATOM 3580 C CA . PRO B 1 95 ? 4.488 -23.391 10.273 1 48.84 95 PRO B CA 1
ATOM 3581 C C . PRO B 1 95 ? 5.691 -23.719 9.398 1 48.84 95 PRO B C 1
ATOM 3583 O O . PRO B 1 95 ? 5.82 -24.859 8.93 1 48.84 95 PRO B O 1
ATOM 3586 N N . LEU B 1 96 ? 6.445 -22.656 8.883 1 55.12 96 LEU B N 1
ATOM 3587 C CA . LEU B 1 96 ? 7.723 -22.688 8.18 1 55.12 96 LEU B CA 1
ATOM 3588 C C . LEU B 1 96 ? 8.5 -23.953 8.547 1 55.12 96 LEU B C 1
ATOM 3590 O O . LEU B 1 96 ? 9.148 -24 9.602 1 55.12 96 LEU B O 1
ATOM 3594 N N . ASP B 1 97 ? 8.086 -25.203 7.707 1 66.75 97 ASP B N 1
ATOM 3595 C CA . ASP B 1 97 ? 8.711 -26.516 7.785 1 66.75 97 ASP B CA 1
ATOM 3596 C C . ASP B 1 97 ? 10.195 -26.453 7.43 1 66.75 97 ASP B C 1
ATOM 3598 O O . ASP B 1 97 ? 10.562 -25.906 6.383 1 66.75 97 ASP B O 1
ATOM 3602 N N . SER B 1 98 ? 11.023 -26.766 8.422 1 75.31 98 SER B N 1
ATOM 3603 C CA . SER B 1 98 ? 12.469 -26.766 8.219 1 75.31 98 SER B CA 1
ATOM 3604 C C . SER B 1 98 ? 12.844 -27.578 6.977 1 75.31 98 SER B C 1
ATOM 3606 O O . SER B 1 98 ? 13.906 -27.359 6.387 1 75.31 98 SER B O 1
ATOM 3608 N N . ARG B 1 99 ? 11.992 -28.484 6.504 1 85.38 99 ARG B N 1
ATOM 3609 C CA . ARG B 1 99 ? 12.25 -29.297 5.312 1 85.38 99 ARG B CA 1
ATOM 3610 C C . ARG B 1 99 ? 12.273 -28.422 4.059 1 85.38 99 ARG B C 1
ATOM 3612 O O . ARG B 1 99 ? 12.945 -28.75 3.082 1 85.38 99 ARG B O 1
ATOM 3619 N N . GLY B 1 100 ? 11.414 -27.312 4.109 1 84.38 100 GLY B N 1
ATOM 3620 C CA . GLY B 1 100 ? 11.438 -26.359 3.006 1 84.38 100 GLY B CA 1
ATOM 3621 C C . GLY B 1 100 ? 12.789 -25.688 2.834 1 84.38 100 GLY B C 1
ATOM 3622 O O . GLY B 1 100 ? 13.297 -25.578 1.717 1 84.38 100 GLY B O 1
ATOM 3623 N N . ILE B 1 101 ? 13.336 -25.297 3.889 1 86.38 101 ILE B N 1
ATOM 3624 C CA . ILE B 1 101 ? 14.648 -24.656 3.869 1 86.38 101 ILE B CA 1
ATOM 3625 C C . ILE B 1 101 ? 15.711 -25.656 3.43 1 86.38 101 ILE B C 1
ATOM 3627 O O . ILE B 1 101 ? 16.594 -25.328 2.645 1 86.38 101 ILE B O 1
ATOM 3631 N N . TRP B 1 102 ? 15.539 -26.844 3.979 1 89.44 102 TRP B N 1
ATOM 3632 C CA . TRP B 1 102 ? 16.453 -27.922 3.576 1 89.44 102 TRP B CA 1
ATOM 3633 C C . TRP B 1 102 ? 16.406 -28.125 2.064 1 89.44 102 TRP B C 1
ATOM 3635 O O . TRP B 1 102 ? 17.453 -28.266 1.421 1 89.44 102 TRP B O 1
ATOM 3645 N N . LEU B 1 103 ? 15.258 -28.141 1.569 1 91.56 103 LEU B N 1
ATOM 3646 C CA . LEU B 1 103 ? 15.062 -28.359 0.14 1 91.56 103 LEU B CA 1
ATOM 3647 C C . LEU B 1 103 ? 15.703 -27.234 -0.675 1 91.56 103 LEU B C 1
ATOM 3649 O O . LEU B 1 103 ? 16.422 -27.5 -1.649 1 91.56 103 LEU B O 1
ATOM 3653 N N . LEU B 1 104 ? 15.516 -26.031 -0.306 1 92 104 LEU B N 1
ATOM 3654 C CA . LEU B 1 104 ? 16.109 -24.906 -1.015 1 92 104 LEU B CA 1
ATOM 3655 C C . LEU B 1 104 ? 17.625 -24.969 -0.991 1 92 104 LEU B C 1
ATOM 3657 O O . LEU B 1 104 ? 18.281 -24.734 -2.012 1 92 104 LEU B O 1
ATOM 3661 N N . ARG B 1 105 ? 18.125 -25.312 0.128 1 93.75 105 ARG B N 1
ATOM 3662 C CA . ARG B 1 105 ? 19.578 -25.406 0.289 1 93.75 105 ARG B CA 1
ATOM 3663 C C . ARG B 1 105 ? 20.172 -26.469 -0.631 1 93.75 105 ARG B C 1
ATOM 3665 O O . ARG B 1 105 ? 21.172 -26.219 -1.308 1 93.75 105 ARG B O 1
ATOM 3672 N N . ASN B 1 106 ? 19.531 -27.562 -0.628 1 95.88 106 ASN B N 1
ATOM 3673 C CA . ASN B 1 106 ? 20.078 -28.672 -1.387 1 95.88 106 ASN B CA 1
ATOM 3674 C C . ASN B 1 106 ? 19.797 -28.531 -2.879 1 95.88 106 ASN B C 1
ATOM 3676 O O . ASN B 1 106 ? 20.516 -29.109 -3.709 1 95.88 106 ASN B O 1
ATOM 3680 N N . ALA B 1 107 ? 18.781 -27.828 -3.215 1 96.88 107 ALA B N 1
ATOM 3681 C CA . ALA B 1 107 ? 18.438 -27.609 -4.617 1 96.88 107 ALA B CA 1
ATOM 3682 C C . ALA B 1 107 ? 19.5 -26.766 -5.305 1 96.88 107 ALA B C 1
ATOM 3684 O O . ALA B 1 107 ? 19.609 -26.75 -6.535 1 96.88 107 ALA B O 1
ATOM 3685 N N . LYS B 1 108 ? 20.281 -26.062 -4.57 1 97 108 LYS B N 1
ATOM 3686 C CA . LYS B 1 108 ? 21.312 -25.172 -5.113 1 97 108 LYS B CA 1
ATOM 3687 C C . LYS B 1 108 ? 22.359 -25.953 -5.898 1 97 108 LYS B C 1
ATOM 3689 O O . LYS B 1 108 ? 23.094 -25.391 -6.707 1 97 108 LYS B O 1
ATOM 3694 N N . ALA B 1 109 ? 22.484 -27.234 -5.621 1 97.5 109 ALA B N 1
ATOM 3695 C CA . ALA B 1 109 ? 23.406 -28.094 -6.355 1 97.5 109 ALA B CA 1
ATOM 3696 C C . ALA B 1 109 ? 22.984 -28.266 -7.809 1 97.5 109 ALA B C 1
ATOM 3698 O O . ALA B 1 109 ? 23.781 -28.641 -8.664 1 97.5 109 ALA B O 1
ATOM 3699 N N . TYR B 1 110 ? 21.75 -27.875 -8.062 1 98.12 110 TYR B N 1
ATOM 3700 C CA . TYR B 1 110 ? 21.219 -28.203 -9.383 1 98.12 110 TYR B CA 1
ATOM 3701 C C . TYR B 1 110 ? 20.828 -26.938 -10.133 1 98.12 110 TYR B C 1
ATOM 3703 O O . TYR B 1 110 ? 20.281 -27.016 -11.242 1 98.12 110 TYR B O 1
ATOM 3711 N N . GLY B 1 111 ? 21.031 -25.766 -9.578 1 97.75 111 GLY B N 1
ATOM 3712 C CA . GLY B 1 111 ? 20.75 -24.5 -10.227 1 97.75 111 GLY B CA 1
ATOM 3713 C C . GLY B 1 111 ? 20.578 -23.359 -9.242 1 97.75 111 GLY B C 1
ATOM 3714 O O . GLY B 1 111 ? 20.531 -23.578 -8.023 1 97.75 111 GLY B O 1
ATOM 3715 N N . SER B 1 112 ? 20.5 -22.109 -9.75 1 98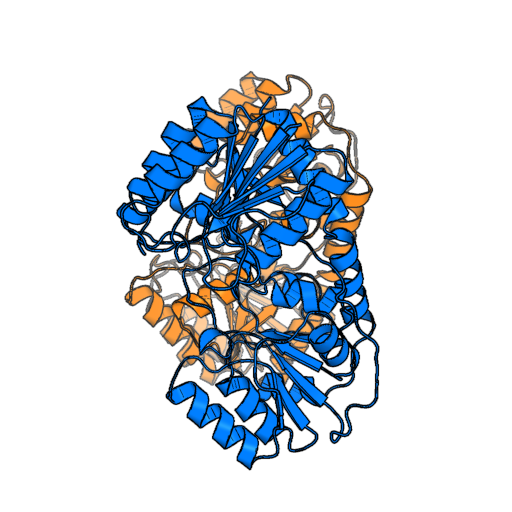.06 112 SER B N 1
ATOM 3716 C CA . SER B 1 112 ? 20.188 -20.969 -8.906 1 98.06 112 SER B CA 1
ATOM 3717 C C . SER B 1 112 ? 18.766 -21.047 -8.367 1 98.06 112 SER B C 1
ATOM 3719 O O . SER B 1 112 ? 17.828 -21.344 -9.109 1 98.06 112 SER B O 1
ATOM 3721 N N . VAL B 1 113 ? 18.547 -20.75 -7.098 1 97.25 113 VAL B N 1
ATOM 3722 C CA . VAL B 1 113 ? 17.266 -20.969 -6.438 1 97.25 113 VAL B CA 1
ATOM 3723 C C . VAL B 1 113 ? 16.531 -19.641 -6.27 1 97.25 113 VAL B C 1
ATOM 3725 O O . VAL B 1 113 ? 17.062 -18.703 -5.68 1 97.25 113 VAL B O 1
ATOM 3728 N N . VAL B 1 114 ? 15.352 -19.594 -6.789 1 97.19 114 VAL B N 1
ATOM 3729 C CA . VAL B 1 114 ? 14.453 -18.453 -6.637 1 97.19 114 VAL B CA 1
ATOM 3730 C C . VAL B 1 114 ? 13.203 -18.875 -5.863 1 97.19 114 VAL B C 1
ATOM 3732 O O . VAL B 1 114 ? 12.594 -19.906 -6.172 1 97.19 114 VAL B O 1
ATOM 3735 N N . ALA B 1 115 ? 12.844 -18.172 -4.863 1 94.94 115 ALA B N 1
ATOM 3736 C CA . ALA B 1 115 ? 11.609 -18.422 -4.125 1 94.94 115 ALA B CA 1
ATOM 3737 C C . ALA B 1 115 ? 10.594 -17.297 -4.355 1 94.94 115 ALA B C 1
ATOM 3739 O O . ALA B 1 115 ? 10.867 -16.141 -4.051 1 94.94 115 ALA B O 1
ATOM 3740 N N . THR B 1 116 ? 9.477 -17.656 -4.934 1 96.19 116 THR B N 1
ATOM 3741 C CA . THR B 1 116 ? 8.359 -16.719 -5.066 1 96.19 116 THR B CA 1
ATOM 3742 C C . THR B 1 116 ? 7.387 -16.875 -3.902 1 96.19 116 THR B C 1
ATOM 3744 O O . THR B 1 116 ? 6.727 -17.906 -3.773 1 96.19 116 THR B O 1
ATOM 3747 N N . LEU B 1 117 ? 7.289 -15.867 -3.137 1 93.88 117 LEU B N 1
ATOM 3748 C CA . LEU B 1 117 ? 6.398 -15.906 -1.984 1 93.88 117 LEU B CA 1
ATOM 3749 C C . LEU B 1 117 ? 5 -15.422 -2.363 1 93.88 117 LEU B C 1
ATOM 3751 O O . LEU B 1 117 ? 4.812 -14.25 -2.684 1 93.88 117 LEU B O 1
ATOM 3755 N N . HIS B 1 118 ? 4.043 -16.281 -2.24 1 93.62 118 HIS B N 1
ATOM 3756 C CA . HIS B 1 118 ? 2.672 -15.922 -2.582 1 93.62 118 HIS B CA 1
ATOM 3757 C C . HIS B 1 118 ? 1.953 -15.297 -1.388 1 93.62 118 HIS B C 1
ATOM 3759 O O . HIS B 1 118 ? 0.924 -14.641 -1.551 1 93.62 118 HIS B O 1
ATOM 3765 N N . THR B 1 119 ? 2.477 -15.57 -0.191 1 91.06 119 THR B N 1
ATOM 3766 C CA . THR B 1 119 ? 2.016 -14.961 1.049 1 91.06 119 THR B CA 1
ATOM 3767 C C . THR B 1 119 ? 3.197 -14.609 1.95 1 91.06 119 THR B C 1
ATOM 3769 O O . THR B 1 119 ? 4.137 -15.398 2.086 1 91.06 119 THR B O 1
ATOM 3772 N N . VAL B 1 120 ? 3.23 -13.406 2.451 1 91.12 120 VAL B N 1
ATOM 3773 C CA . VAL B 1 120 ? 4.152 -13.016 3.51 1 91.12 120 VAL B CA 1
ATOM 3774 C C . VAL B 1 120 ? 3.387 -12.805 4.812 1 91.12 120 VAL B C 1
ATOM 3776 O O . VAL B 1 120 ? 2.498 -11.953 4.887 1 91.12 120 VAL B O 1
ATOM 3779 N N . ARG B 1 121 ? 3.65 -13.602 5.789 1 87.44 121 ARG B N 1
ATOM 3780 C CA . ARG B 1 121 ? 3.039 -13.445 7.105 1 87.44 121 ARG B CA 1
ATOM 3781 C C . ARG B 1 121 ? 3.912 -12.586 8.016 1 87.44 121 ARG B C 1
ATOM 3783 O O . ARG B 1 121 ? 5.027 -12.977 8.367 1 87.44 121 ARG B O 1
ATOM 3790 N N . PHE B 1 122 ? 3.354 -11.469 8.297 1 86.62 122 PHE B N 1
ATOM 3791 C CA . PHE B 1 122 ? 4.055 -10.633 9.266 1 86.62 122 PHE B CA 1
ATOM 3792 C C . PHE B 1 122 ? 3.805 -11.125 10.688 1 86.62 122 PHE B C 1
ATOM 3794 O O . PHE B 1 122 ? 2.658 -11.359 11.078 1 86.62 122 PHE B O 1
ATOM 3801 N N . SER B 1 123 ? 4.863 -11.312 11.453 1 81.94 123 SER B N 1
ATOM 3802 C CA . SER B 1 123 ? 4.746 -11.695 12.859 1 81.94 123 SER B CA 1
ATOM 3803 C C . SER B 1 123 ? 5.941 -11.203 13.664 1 81.94 123 SER B C 1
ATOM 3805 O O . SER B 1 123 ? 7.086 -11.328 13.227 1 81.94 123 SER B O 1
ATOM 3807 N N . PRO B 1 124 ? 5.586 -10.633 14.797 1 77.19 124 PRO B N 1
ATOM 3808 C CA . PRO B 1 124 ? 6.695 -10.258 15.672 1 77.19 124 PRO B CA 1
ATOM 3809 C C . PRO B 1 124 ? 7.348 -11.461 16.344 1 77.19 124 PRO B C 1
ATOM 3811 O O . PRO B 1 124 ? 8.352 -11.312 17.047 1 77.19 124 PRO B O 1
ATOM 3814 N N . ASP B 1 125 ? 6.734 -12.625 16.078 1 81.94 125 ASP B N 1
ATOM 3815 C CA . ASP B 1 125 ? 7.289 -13.844 16.641 1 81.94 125 ASP B CA 1
ATOM 3816 C C . ASP B 1 125 ? 8.68 -14.133 16.062 1 81.94 125 ASP B C 1
ATOM 3818 O O . ASP B 1 125 ? 8.844 -14.227 14.852 1 81.94 125 ASP B O 1
ATOM 3822 N N . PRO B 1 126 ? 9.586 -14.367 16.953 1 85.31 126 PRO B N 1
ATOM 3823 C CA . PRO B 1 126 ? 10.961 -14.594 16.531 1 85.31 126 PRO B CA 1
ATOM 3824 C C . PRO B 1 126 ? 11.094 -15.812 15.609 1 85.31 126 PRO B C 1
ATOM 3826 O O . PRO B 1 126 ? 12.008 -15.859 14.773 1 85.31 126 PRO B O 1
ATOM 3829 N N . TRP B 1 127 ? 10.258 -16.719 15.797 1 83.5 127 TRP B N 1
ATOM 3830 C CA . TRP B 1 127 ? 10.32 -17.906 14.945 1 83.5 127 TRP B CA 1
ATOM 3831 C C . TRP B 1 127 ? 10.023 -17.547 13.492 1 83.5 127 TRP B C 1
ATOM 3833 O O . TRP B 1 127 ? 10.719 -18 12.578 1 83.5 127 TRP B O 1
ATOM 3843 N N . TRP B 1 128 ? 9.031 -16.734 13.266 1 82.69 128 TRP B N 1
ATOM 3844 C CA . TRP B 1 128 ? 8.695 -16.281 11.914 1 82.69 128 TRP B CA 1
ATOM 3845 C C . TRP B 1 128 ? 9.836 -15.469 11.312 1 82.69 128 TRP B C 1
ATOM 3847 O O . TRP B 1 128 ? 10.156 -15.609 10.133 1 82.69 128 TRP B O 1
ATOM 3857 N N . ARG B 1 129 ? 10.398 -14.688 12.109 1 86.19 129 ARG B N 1
ATOM 3858 C CA . ARG B 1 129 ? 11.539 -13.891 11.672 1 86.19 129 ARG B CA 1
ATOM 3859 C C . ARG B 1 129 ? 12.688 -14.781 11.211 1 86.19 129 ARG B C 1
ATOM 3861 O O . ARG B 1 129 ? 13.242 -14.578 10.125 1 86.19 129 ARG B O 1
ATOM 3868 N N . ARG B 1 130 ? 13.008 -15.742 12.008 1 86.19 130 ARG B N 1
ATOM 3869 C CA . ARG B 1 130 ? 14.117 -16.641 11.695 1 86.19 130 ARG B CA 1
ATOM 3870 C C . ARG B 1 130 ? 13.852 -17.406 10.406 1 86.19 130 ARG B C 1
ATOM 3872 O O . ARG B 1 130 ? 14.758 -17.578 9.586 1 86.19 130 ARG B O 1
ATOM 3879 N N . LEU B 1 131 ? 12.711 -17.781 10.242 1 83.56 131 LEU B N 1
ATOM 3880 C CA . LEU B 1 131 ? 12.352 -18.547 9.055 1 83.56 131 LEU B CA 1
ATOM 3881 C C . LEU B 1 131 ? 12.516 -17.719 7.793 1 83.56 131 LEU B C 1
ATOM 3883 O O . LEU B 1 131 ? 13.102 -18.172 6.809 1 83.56 131 LEU B O 1
ATOM 3887 N N . HIS B 1 132 ? 11.992 -16.562 7.848 1 88.38 132 HIS B N 1
ATOM 3888 C CA . HIS B 1 132 ? 12.102 -15.695 6.68 1 88.38 132 HIS B CA 1
ATOM 3889 C C . HIS B 1 132 ? 13.555 -15.273 6.441 1 88.38 132 HIS B C 1
ATOM 3891 O O . HIS B 1 132 ? 13.969 -15.109 5.293 1 88.38 132 HIS B O 1
ATOM 3897 N N . GLU B 1 133 ? 14.266 -15.18 7.535 1 89.31 133 GLU B N 1
ATOM 3898 C CA . GLU B 1 133 ? 15.688 -14.891 7.398 1 89.31 133 GLU B CA 1
ATOM 3899 C C . GLU B 1 133 ? 16.406 -16.031 6.668 1 89.31 133 GLU B C 1
ATOM 3901 O O . GLU B 1 133 ? 17.219 -15.773 5.777 1 89.31 133 GLU B O 1
ATOM 3906 N N . GLU B 1 134 ? 16.109 -17.203 7.09 1 88.75 134 GLU B N 1
ATOM 3907 C CA . GLU B 1 134 ? 16.734 -18.359 6.461 1 88.75 134 GLU B CA 1
ATOM 3908 C C . GLU B 1 134 ? 16.312 -18.484 4.996 1 88.75 134 GLU B C 1
ATOM 3910 O O . GLU B 1 134 ? 17.125 -18.859 4.145 1 88.75 134 GLU B O 1
ATOM 3915 N N . LEU B 1 135 ? 15.086 -18.219 4.73 1 88.81 135 LEU B N 1
ATOM 3916 C CA . LEU B 1 135 ? 14.586 -18.234 3.363 1 88.81 135 LEU B CA 1
ATOM 3917 C C . LEU B 1 135 ? 15.352 -17.266 2.484 1 88.81 135 LEU B C 1
ATOM 3919 O O . LEU B 1 135 ? 15.773 -17.609 1.38 1 88.81 135 LEU B O 1
ATOM 3923 N N . LEU B 1 136 ? 15.586 -16.094 3 1 90.12 136 LEU B N 1
ATOM 3924 C CA . LEU B 1 136 ? 16.297 -15.055 2.268 1 90.12 136 LEU B CA 1
ATOM 3925 C C . LEU B 1 136 ? 17.766 -15.438 2.07 1 90.12 136 LEU B C 1
ATOM 3927 O O . LEU B 1 136 ? 18.344 -15.18 1.011 1 90.12 136 LEU B O 1
ATOM 3931 N N . LYS B 1 137 ? 18.297 -16.047 3.076 1 90.94 137 LYS B N 1
ATOM 3932 C CA . LYS B 1 137 ? 19.703 -16.422 3.029 1 90.94 137 LYS B CA 1
ATOM 3933 C C . LYS B 1 137 ? 19.922 -17.562 2.037 1 90.94 137 LYS B C 1
ATOM 3935 O O . LYS B 1 137 ? 20.938 -17.594 1.329 1 90.94 137 LYS B O 1
ATOM 3940 N N . THR B 1 138 ? 18.984 -18.438 2.008 1 91.81 138 THR B N 1
ATOM 3941 C CA . THR B 1 138 ? 19.172 -19.656 1.234 1 91.81 138 THR B CA 1
ATOM 3942 C C . THR B 1 138 ? 18.812 -19.438 -0.231 1 91.81 138 THR B C 1
ATOM 3944 O O . THR B 1 138 ? 19.375 -20.078 -1.121 1 91.81 138 THR B O 1
ATOM 3947 N N . SER B 1 139 ? 17.969 -18.5 -0.539 1 94.62 139 SER B N 1
ATOM 3948 C CA . SER B 1 139 ? 17.531 -18.219 -1.907 1 94.62 139 SER B CA 1
ATOM 3949 C C . SER B 1 139 ? 18.484 -17.266 -2.604 1 94.62 139 SER B C 1
ATOM 3951 O O . SER B 1 139 ? 19.031 -16.344 -1.973 1 94.62 139 SER B O 1
ATOM 3953 N N . ASP B 1 140 ? 18.672 -17.5 -3.842 1 96.75 140 ASP B N 1
ATOM 3954 C CA . ASP B 1 140 ? 19.484 -16.562 -4.625 1 96.75 140 ASP B CA 1
ATOM 3955 C C . ASP B 1 140 ? 18.688 -15.312 -4.98 1 96.75 140 ASP B C 1
ATOM 3957 O O . ASP B 1 140 ? 19.266 -14.25 -5.234 1 96.75 140 ASP B O 1
ATOM 3961 N N . ALA B 1 141 ? 17.406 -15.43 -5.004 1 96.62 141 ALA B N 1
ATOM 3962 C CA . ALA B 1 141 ? 16.484 -14.312 -5.176 1 96.62 141 ALA B CA 1
ATOM 3963 C C . ALA B 1 141 ? 15.125 -14.609 -4.551 1 96.62 141 ALA B C 1
ATOM 3965 O O . ALA B 1 141 ? 14.688 -15.766 -4.527 1 96.62 141 ALA B O 1
ATOM 3966 N N . ILE B 1 142 ? 14.531 -13.586 -4.051 1 95.81 142 ILE B N 1
ATOM 3967 C CA . ILE B 1 142 ? 13.164 -13.656 -3.537 1 95.81 142 ILE B CA 1
ATOM 3968 C C . ILE B 1 142 ? 12.25 -12.773 -4.383 1 95.81 142 ILE B C 1
ATOM 3970 O O . ILE B 1 142 ? 12.602 -11.633 -4.711 1 95.81 142 ILE B O 1
ATOM 3974 N N . ILE B 1 143 ? 11.141 -13.344 -4.75 1 96.94 143 ILE B N 1
ATOM 3975 C CA . ILE B 1 143 ? 10.172 -12.578 -5.527 1 96.94 143 ILE B CA 1
ATOM 3976 C C . ILE B 1 143 ? 8.883 -12.406 -4.727 1 96.94 143 ILE B C 1
ATOM 3978 O O . ILE B 1 143 ? 8.375 -13.375 -4.148 1 96.94 143 ILE B O 1
ATOM 3982 N N . VAL B 1 144 ? 8.406 -11.188 -4.617 1 96.38 144 VAL B N 1
ATOM 3983 C CA . VAL B 1 144 ? 7.086 -10.867 -4.082 1 96.38 144 VAL B CA 1
ATOM 3984 C C . VAL B 1 144 ? 6.277 -10.102 -5.125 1 96.38 144 VAL B C 1
ATOM 3986 O O . VAL B 1 144 ? 6.82 -9.664 -6.145 1 96.38 144 VAL B O 1
ATOM 3989 N N . HIS B 1 145 ? 4.988 -9.938 -4.883 1 97.19 145 HIS B N 1
ATOM 3990 C CA . HIS B 1 145 ? 4.148 -9.469 -5.98 1 97.19 145 HIS B CA 1
ATOM 3991 C C . HIS B 1 145 ? 3.721 -8.023 -5.77 1 97.19 145 HIS B C 1
ATOM 3993 O O . HIS B 1 145 ? 3.164 -7.395 -6.676 1 97.19 145 HIS B O 1
ATOM 3999 N N . HIS B 1 146 ? 3.941 -7.5 -4.633 1 95.81 146 HIS B N 1
ATOM 4000 C CA . HIS B 1 146 ? 3.471 -6.152 -4.32 1 95.81 146 HIS B CA 1
ATOM 4001 C C . HIS B 1 146 ? 4.344 -5.496 -3.258 1 95.81 146 HIS B C 1
ATOM 4003 O O . HIS B 1 146 ? 4.953 -6.184 -2.438 1 95.81 146 HIS B O 1
ATOM 4009 N N . PHE B 1 147 ? 4.324 -4.184 -3.232 1 92.25 147 PHE B N 1
ATOM 4010 C CA . PHE B 1 147 ? 5.102 -3.4 -2.279 1 92.25 147 PHE B CA 1
ATOM 4011 C C . PHE B 1 147 ? 4.727 -3.766 -0.847 1 92.25 147 PHE B C 1
ATOM 4013 O O . PHE B 1 147 ? 5.594 -3.832 0.028 1 92.25 147 PHE B O 1
ATOM 4020 N N . MET B 1 148 ? 3.477 -4.008 -0.579 1 93 148 MET B N 1
ATOM 4021 C CA . MET B 1 148 ? 3.035 -4.312 0.779 1 93 148 MET B CA 1
ATOM 4022 C C . MET B 1 148 ? 3.705 -5.586 1.295 1 93 148 MET B C 1
ATOM 4024 O O . MET B 1 148 ? 3.992 -5.699 2.488 1 93 148 MET B O 1
ATOM 4028 N N . MET B 1 149 ? 3.965 -6.457 0.381 1 94.56 149 MET B N 1
ATOM 4029 C CA . MET B 1 149 ? 4.645 -7.691 0.754 1 94.56 149 MET B CA 1
ATOM 4030 C C . MET B 1 149 ? 6.109 -7.434 1.079 1 94.56 149 MET B C 1
ATOM 4032 O O . MET B 1 149 ? 6.621 -7.918 2.09 1 94.56 149 MET B O 1
ATOM 4036 N N . GLU B 1 150 ? 6.754 -6.688 0.236 1 93.62 150 GLU B N 1
ATOM 4037 C CA . GLU B 1 150 ? 8.141 -6.324 0.491 1 93.62 150 GLU B CA 1
ATOM 4038 C C . GLU B 1 150 ? 8.281 -5.562 1.805 1 93.62 150 GLU B C 1
ATOM 4040 O O . GLU B 1 150 ? 9.195 -5.828 2.588 1 93.62 150 GLU B O 1
ATOM 4045 N N . ASN B 1 151 ? 7.348 -4.633 1.96 1 91 151 ASN B N 1
ATOM 4046 C CA . ASN B 1 151 ? 7.367 -3.83 3.18 1 91 151 ASN B CA 1
ATOM 4047 C C . ASN B 1 151 ? 7.199 -4.699 4.422 1 91 151 ASN B C 1
ATOM 4049 O O . ASN B 1 151 ? 7.855 -4.465 5.441 1 91 151 ASN B O 1
ATOM 4053 N N . ALA B 1 152 ? 6.301 -5.664 4.352 1 91.25 152 ALA B N 1
ATOM 4054 C CA . ALA B 1 152 ? 6.109 -6.578 5.477 1 91.25 152 ALA B CA 1
ATOM 4055 C C . ALA B 1 152 ? 7.398 -7.336 5.789 1 91.25 152 ALA B C 1
ATOM 4057 O O . ALA B 1 152 ? 7.758 -7.504 6.953 1 91.25 152 ALA B O 1
ATOM 4058 N N . LEU B 1 153 ? 8.117 -7.773 4.77 1 92.19 153 LEU B N 1
ATOM 4059 C CA . LEU B 1 153 ? 9.398 -8.453 4.953 1 92.19 153 LEU B CA 1
ATOM 4060 C C . LEU B 1 153 ? 10.422 -7.516 5.586 1 92.19 153 LEU B C 1
ATOM 4062 O O . LEU B 1 153 ? 11.133 -7.902 6.516 1 92.19 153 LEU B O 1
ATOM 4066 N N . TYR B 1 154 ? 10.422 -6.332 5.059 1 89.94 154 TYR B N 1
ATOM 4067 C CA . TYR B 1 154 ? 11.367 -5.34 5.551 1 89.94 154 TYR B CA 1
ATOM 4068 C C . TYR B 1 154 ? 11.133 -5.047 7.027 1 89.94 154 TYR B C 1
ATOM 4070 O O . TYR B 1 154 ? 12.086 -4.984 7.812 1 89.94 154 TYR B O 1
ATOM 4078 N N . ARG B 1 155 ? 9.914 -4.914 7.359 1 87.88 155 ARG B N 1
ATOM 4079 C CA . ARG B 1 155 ? 9.562 -4.586 8.742 1 87.88 155 ARG B CA 1
ATOM 4080 C C . ARG B 1 155 ? 9.93 -5.727 9.68 1 87.88 155 ARG B C 1
ATOM 4082 O O . ARG B 1 155 ? 10.234 -5.496 10.852 1 87.88 155 ARG B O 1
ATOM 4089 N N . MET B 1 156 ? 9.898 -6.879 9.156 1 88.31 156 MET B N 1
ATOM 4090 C CA . MET B 1 156 ? 10.219 -8.047 9.969 1 88.31 156 MET B CA 1
ATOM 4091 C C . MET B 1 156 ? 11.727 -8.273 10.023 1 88.31 156 MET B C 1
ATOM 4093 O O . MET B 1 156 ? 12.273 -8.625 11.07 1 88.31 156 MET B O 1
ATOM 4097 N N . LEU B 1 157 ? 12.414 -7.996 8.898 1 88.88 157 LEU B N 1
ATOM 4098 C CA . LEU B 1 157 ? 13.781 -8.492 8.766 1 88.88 157 LEU B CA 1
ATOM 4099 C C . LEU B 1 157 ? 14.773 -7.336 8.703 1 88.88 157 LEU B C 1
ATOM 4101 O O . LEU B 1 157 ? 15.977 -7.535 8.891 1 88.88 157 LEU B O 1
ATOM 4105 N N . GLY B 1 158 ? 14.258 -6.121 8.445 1 80.5 158 GLY B N 1
ATOM 4106 C CA . GLY B 1 158 ? 15.133 -4.973 8.258 1 80.5 158 GLY B CA 1
ATOM 4107 C C . GLY B 1 158 ? 15.688 -4.879 6.848 1 80.5 158 GLY B C 1
ATOM 4108 O O . GLY B 1 158 ? 14.938 -4.824 5.875 1 80.5 158 GLY B O 1
ATOM 4109 N N . LYS B 1 159 ? 16.938 -5.281 6.648 1 78.19 159 LYS B N 1
ATOM 4110 C CA . LYS B 1 159 ? 17.609 -5.16 5.355 1 78.19 159 LYS B CA 1
ATOM 4111 C C . LYS B 1 159 ? 17.266 -6.344 4.449 1 78.19 159 LYS B C 1
ATOM 4113 O O . LYS B 1 159 ? 17.344 -7.496 4.875 1 78.19 159 LYS B O 1
ATOM 4118 N N . LEU B 1 160 ? 16.656 -5.98 3.33 1 86.12 160 LEU B N 1
ATOM 4119 C CA . LEU B 1 160 ? 16.312 -6.984 2.336 1 86.12 160 LEU B CA 1
ATOM 4120 C C . LEU B 1 160 ? 17.312 -7.004 1.198 1 86.12 160 LEU B C 1
ATOM 4122 O O . LEU B 1 160 ? 17.766 -5.953 0.734 1 86.12 160 LEU B O 1
ATOM 4126 N N . LYS B 1 161 ? 17.844 -8.188 1.011 1 80.62 161 LYS B N 1
ATOM 4127 C CA . LYS B 1 161 ? 18.719 -8.375 -0.148 1 80.62 161 LYS B CA 1
ATOM 4128 C C . LYS B 1 161 ? 18.094 -9.328 -1.159 1 80.62 161 LYS B C 1
ATOM 4130 O O . LYS B 1 161 ? 17.234 -10.141 -0.804 1 80.62 161 LYS B O 1
ATOM 4135 N N . LYS B 1 162 ? 18.359 -9.117 -2.406 1 88.56 162 LYS B N 1
ATOM 4136 C CA . LYS B 1 162 ? 18 -10.055 -3.467 1 88.56 162 LYS B CA 1
ATOM 4137 C C . LYS B 1 162 ? 16.484 -10.219 -3.559 1 88.56 162 LYS B C 1
ATOM 4139 O O . LYS B 1 162 ? 15.984 -11.32 -3.787 1 88.56 162 LYS B O 1
ATOM 4144 N N . THR B 1 163 ? 15.688 -9.25 -3.088 1 93.25 163 THR B N 1
ATOM 4145 C CA . THR B 1 163 ? 14.227 -9.289 -3.16 1 93.25 163 THR B CA 1
ATOM 4146 C C . THR B 1 163 ? 13.719 -8.414 -4.305 1 93.25 163 THR B C 1
ATOM 4148 O O . THR B 1 163 ? 14.133 -7.262 -4.445 1 93.25 163 THR B O 1
ATOM 4151 N N . PHE B 1 164 ? 12.867 -8.984 -5.098 1 94.38 164 PHE B N 1
ATOM 4152 C CA . PHE B 1 164 ? 12.344 -8.297 -6.273 1 94.38 164 PHE B CA 1
ATOM 4153 C C . PHE B 1 164 ? 10.82 -8.297 -6.266 1 94.38 164 PHE B C 1
ATOM 4155 O O . PHE B 1 164 ? 10.195 -9.281 -5.871 1 94.38 164 PHE B O 1
ATOM 4162 N N . ILE B 1 165 ? 10.258 -7.195 -6.734 1 94.94 165 ILE B N 1
ATOM 4163 C CA . ILE B 1 165 ? 8.805 -7.125 -6.902 1 94.94 165 ILE B CA 1
ATOM 4164 C C . ILE B 1 165 ? 8.445 -7.402 -8.359 1 94.94 165 ILE B C 1
ATOM 4166 O O . ILE B 1 165 ? 8.852 -6.664 -9.258 1 94.94 165 ILE B O 1
ATOM 4170 N N . VAL B 1 166 ? 7.75 -8.398 -8.594 1 97.06 166 VAL B N 1
ATOM 4171 C CA . VAL B 1 166 ? 7.168 -8.727 -9.891 1 97.06 166 VAL B CA 1
ATOM 4172 C C . VAL B 1 166 ? 5.652 -8.883 -9.75 1 97.06 166 VAL B C 1
ATOM 4174 O O . VAL B 1 166 ? 5.176 -9.703 -8.961 1 97.06 166 VAL B O 1
ATOM 4177 N N . PRO B 1 167 ? 4.887 -8.07 -10.461 1 96.56 167 PRO B N 1
ATOM 4178 C CA . PRO B 1 167 ? 3.432 -8.18 -10.32 1 96.56 167 PRO B CA 1
ATOM 4179 C C . PRO B 1 167 ? 2.908 -9.578 -10.641 1 96.56 167 PRO B C 1
ATOM 4181 O O . PRO B 1 167 ? 3.582 -10.344 -11.328 1 96.56 167 PRO B O 1
ATOM 4184 N N . HIS B 1 168 ? 1.68 -9.766 -10.086 1 97.44 168 HIS B N 1
ATOM 4185 C CA . HIS B 1 168 ? 0.976 -10.977 -10.508 1 97.44 168 HIS B CA 1
ATOM 4186 C C . HIS B 1 168 ? 0.679 -10.945 -12 1 97.44 168 HIS B C 1
ATOM 4188 O O . HIS B 1 168 ? 0.475 -9.875 -12.578 1 97.44 168 HIS B O 1
ATOM 4194 N N . GLY B 1 169 ? 0.676 -11.953 -12.688 1 97.88 169 GLY B N 1
ATOM 4195 C CA . GLY B 1 169 ? 0.344 -12.047 -14.094 1 97.88 169 GLY B CA 1
ATOM 4196 C C . GLY B 1 169 ? -1.147 -11.961 -14.367 1 97.88 169 GLY B C 1
ATOM 4197 O O . GLY B 1 169 ? -1.957 -12.375 -13.531 1 97.88 169 GLY B O 1
ATOM 4198 N N . SER B 1 170 ? -1.465 -11.359 -15.516 1 97.38 170 SER B N 1
ATOM 4199 C CA . SER B 1 170 ? -2.855 -11.234 -15.938 1 97.38 170 SER B CA 1
ATOM 4200 C C . SER B 1 170 ? -3.076 -11.859 -17.312 1 97.38 170 SER B C 1
ATOM 4202 O O . SER B 1 170 ? -2.246 -11.711 -18.219 1 97.38 170 SER B O 1
ATOM 4204 N N . ALA B 1 171 ? -4.168 -12.617 -17.438 1 94.19 171 ALA B N 1
ATOM 4205 C CA . ALA B 1 171 ? -4.562 -13.148 -18.734 1 94.19 171 ALA B CA 1
ATOM 4206 C C . ALA B 1 171 ? -6.082 -13.25 -18.844 1 94.19 171 ALA B C 1
ATOM 4208 O O . ALA B 1 171 ? -6.762 -13.57 -17.875 1 94.19 171 ALA B O 1
ATOM 4209 N N . SER B 1 172 ? -6.512 -12.984 -20.031 1 95.62 172 SER B N 1
ATOM 4210 C CA . SER B 1 172 ? -7.93 -13.156 -20.312 1 95.62 172 SER B CA 1
ATOM 4211 C C . SER B 1 172 ? -8.281 -14.633 -20.5 1 95.62 172 SER B C 1
ATOM 4213 O O . SER B 1 172 ? -7.562 -15.367 -21.172 1 95.62 172 SER B O 1
ATOM 4215 N N . LEU B 1 173 ? -9.328 -15.016 -19.828 1 95.75 173 LEU B N 1
ATOM 4216 C CA . LEU B 1 173 ? -9.828 -16.375 -20.031 1 95.75 173 LEU B CA 1
ATOM 4217 C C . LEU B 1 173 ? -10.625 -16.484 -21.312 1 95.75 173 LEU B C 1
ATOM 4219 O O . LEU B 1 173 ? -11.219 -15.5 -21.766 1 95.75 173 LEU B O 1
ATOM 4223 N N . PRO B 1 174 ? -10.531 -17.641 -21.812 1 95.06 174 PRO B N 1
ATOM 4224 C CA . PRO B 1 174 ? -11.398 -17.844 -22.984 1 95.06 174 PRO B CA 1
ATOM 4225 C C . PRO B 1 174 ? -12.883 -17.781 -22.625 1 95.06 174 PRO B C 1
ATOM 4227 O O . PRO B 1 174 ? -13.242 -17.75 -21.438 1 95.06 174 PRO B O 1
ATOM 4230 N N . GLY B 1 175 ? -13.734 -17.625 -23.578 1 93.75 175 GLY B N 1
ATOM 4231 C CA . GLY B 1 175 ? -15.172 -17.484 -23.391 1 93.75 175 GLY B CA 1
ATOM 4232 C C . GLY B 1 175 ? -15.75 -16.266 -24.078 1 93.75 175 GLY B C 1
ATOM 4233 O O . GLY B 1 175 ? -15.008 -15.359 -24.469 1 93.75 175 GLY B O 1
ATOM 4234 N N . GLU B 1 176 ? -17.094 -16.312 -24.234 1 94.75 176 GLU B N 1
ATOM 4235 C CA . GLU B 1 176 ? -17.766 -15.211 -24.922 1 94.75 176 GLU B CA 1
ATOM 4236 C C . GLU B 1 176 ? -18.938 -14.672 -24.109 1 94.75 176 GLU B C 1
ATOM 4238 O O . GLU B 1 176 ? -19.609 -15.422 -23.406 1 94.75 176 GLU B O 1
ATOM 4243 N N . LYS B 1 177 ? -19.078 -13.359 -24.25 1 95.56 177 LYS B N 1
ATOM 4244 C CA . LYS B 1 177 ? -20.234 -12.742 -23.625 1 95.56 177 LYS B CA 1
ATOM 4245 C C . LYS B 1 177 ? -21.531 -13.297 -24.203 1 95.56 177 LYS B C 1
ATOM 4247 O O . LYS B 1 177 ? -21.672 -13.414 -25.422 1 95.56 177 LYS B O 1
ATOM 4252 N N . ARG B 1 178 ? -22.422 -13.703 -23.344 1 94.38 178 ARG B N 1
ATOM 4253 C CA . ARG B 1 178 ? -23.734 -14.195 -23.766 1 94.38 178 ARG B CA 1
ATOM 4254 C C . ARG B 1 178 ? -24.797 -13.906 -22.719 1 94.38 178 ARG B C 1
ATOM 4256 O O . ARG B 1 178 ? -24.469 -13.508 -21.594 1 94.38 178 ARG B O 1
ATOM 4263 N N . GLU B 1 179 ? -26 -14.062 -23.188 1 93.25 179 GLU B N 1
ATOM 4264 C CA . GLU B 1 179 ? -27.094 -13.922 -22.234 1 93.25 179 GLU B CA 1
ATOM 4265 C C . GLU B 1 179 ? -27.203 -15.148 -21.328 1 93.25 179 GLU B C 1
ATOM 4267 O O . GLU B 1 179 ? -27.344 -16.266 -21.812 1 93.25 179 GLU B O 1
ATOM 4272 N N . LEU B 1 180 ? -27.109 -15 -20.047 1 89.62 180 LEU B N 1
ATOM 4273 C CA . LEU B 1 180 ? -27.062 -16.094 -19.078 1 89.62 180 LEU B CA 1
ATOM 4274 C C . LEU B 1 180 ? -28.469 -16.516 -18.672 1 89.62 180 LEU B C 1
ATOM 4276 O O . LEU B 1 180 ? -28.656 -17.594 -18.109 1 89.62 180 LEU B O 1
ATOM 4280 N N . GLY B 1 181 ? -29.5 -15.648 -18.891 1 91.12 181 GLY B N 1
ATOM 4281 C CA . GLY B 1 181 ? -30.891 -15.961 -18.547 1 91.12 181 GLY B CA 1
ATOM 4282 C C . GLY B 1 181 ? -31.25 -15.586 -17.125 1 91.12 181 GLY B C 1
ATOM 4283 O O . GLY B 1 181 ? -32.25 -16.062 -16.594 1 91.12 181 GLY B O 1
ATOM 4284 N N . TYR B 1 182 ? -30.406 -14.922 -16.469 1 92.75 182 TYR B N 1
ATOM 4285 C CA . TYR B 1 182 ? -30.672 -14.438 -15.117 1 92.75 182 TYR B CA 1
ATOM 4286 C C . TYR B 1 182 ? -31.219 -13.016 -15.141 1 92.75 182 TYR B C 1
ATOM 4288 O O . TYR B 1 182 ? -30.984 -12.266 -16.094 1 92.75 182 TYR B O 1
ATOM 4296 N N . GLU B 1 183 ? -31.938 -12.688 -14.164 1 94.31 183 GLU B N 1
ATOM 4297 C CA . GLU B 1 183 ? -32.375 -11.312 -14.023 1 94.31 183 GLU B CA 1
ATOM 4298 C C . GLU B 1 183 ? -31.203 -10.359 -13.844 1 94.31 183 GLU B C 1
ATOM 4300 O O . GLU B 1 183 ? -30.297 -10.625 -13.047 1 94.31 183 GLU B O 1
ATOM 4305 N N . ARG B 1 184 ? -31.234 -9.312 -14.586 1 95.06 184 ARG B N 1
ATOM 4306 C CA . ARG B 1 184 ? -30.156 -8.328 -14.492 1 95.06 184 ARG B CA 1
ATOM 4307 C C . ARG B 1 184 ? -30.453 -7.301 -13.406 1 95.06 184 ARG B C 1
ATOM 4309 O O . ARG B 1 184 ? -31.609 -7.02 -13.102 1 95.06 184 ARG B O 1
ATOM 4316 N N . PRO B 1 185 ? -29.438 -6.762 -12.812 1 96.88 185 PRO B N 1
ATOM 4317 C CA . PRO B 1 185 ? -28 -6.98 -13.023 1 96.88 185 PRO B CA 1
ATOM 4318 C C . PRO B 1 185 ? -27.516 -8.312 -12.445 1 96.88 185 PRO B C 1
ATOM 4320 O O . PRO B 1 185 ? -28.109 -8.82 -11.484 1 96.88 185 PRO B O 1
ATOM 4323 N N . VAL B 1 186 ? -26.516 -8.898 -13.062 1 97.12 186 VAL B N 1
ATOM 4324 C CA . VAL B 1 186 ? -25.922 -10.133 -12.578 1 97.12 186 VAL B CA 1
ATOM 4325 C C . VAL B 1 186 ? -24.656 -9.812 -11.781 1 97.12 186 VAL B C 1
ATOM 4327 O O . VAL B 1 186 ? -23.75 -9.156 -12.289 1 97.12 186 VAL B O 1
ATOM 4330 N N . TYR B 1 187 ? -24.578 -10.273 -10.523 1 97.69 187 TYR B N 1
ATOM 4331 C CA . TYR B 1 187 ? -23.438 -10.148 -9.625 1 97.69 187 TYR B CA 1
ATOM 4332 C C . TYR B 1 187 ? -22.734 -11.484 -9.445 1 97.69 187 TYR B C 1
ATOM 4334 O O . TYR B 1 187 ? -23.281 -12.406 -8.828 1 97.69 187 TYR B O 1
ATOM 4342 N N . LEU B 1 188 ? -21.547 -11.555 -9.914 1 96.69 188 LEU B N 1
ATOM 4343 C CA . LEU B 1 188 ? -20.828 -12.828 -9.891 1 96.69 188 LEU B CA 1
ATOM 4344 C C . LEU B 1 188 ? -19.859 -12.883 -8.719 1 96.69 188 LEU B C 1
ATOM 4346 O O . LEU B 1 188 ? -19.109 -11.938 -8.484 1 96.69 188 LEU B O 1
ATOM 4350 N N . LEU B 1 189 ? -19.906 -13.852 -7.93 1 94.44 189 LEU B N 1
ATOM 4351 C CA . LEU B 1 189 ? -18.906 -14.25 -6.949 1 94.44 189 LEU B CA 1
ATOM 4352 C C . LEU B 1 189 ? -18.391 -15.656 -7.234 1 94.44 189 LEU B C 1
ATOM 4354 O O . LEU B 1 189 ? -19.156 -16.625 -7.195 1 94.44 189 LEU B O 1
ATOM 4358 N N . TYR B 1 190 ? -17.047 -15.719 -7.527 1 90.06 190 TYR B N 1
ATOM 4359 C CA . TYR B 1 190 ? -16.547 -17.031 -7.922 1 90.06 190 TYR B CA 1
ATOM 4360 C C . TYR B 1 190 ? -15.289 -17.391 -7.141 1 90.06 190 TYR B C 1
ATOM 4362 O O . TYR B 1 190 ? -14.695 -16.531 -6.477 1 90.06 190 TYR B O 1
ATOM 4370 N N . GLY B 1 191 ? -14.852 -18.641 -7.203 1 81 191 GLY B N 1
ATOM 4371 C CA . GLY B 1 191 ? -13.68 -19.172 -6.523 1 81 191 GLY B CA 1
ATOM 4372 C C . GLY B 1 191 ? -14.031 -20.031 -5.328 1 81 191 GLY B C 1
ATOM 4373 O O . GLY B 1 191 ? -15.117 -20.609 -5.262 1 81 191 GLY B O 1
ATOM 4374 N N . LEU B 1 192 ? -13.047 -20.25 -4.512 1 72.56 192 LEU B N 1
ATOM 4375 C CA . LEU B 1 192 ? -13.32 -20.953 -3.266 1 72.56 192 LEU B CA 1
ATOM 4376 C C . LEU B 1 192 ? -14.203 -20.125 -2.348 1 72.56 192 LEU B C 1
ATOM 4378 O O . LEU B 1 192 ? -13.828 -19.016 -1.949 1 72.56 192 LEU B O 1
ATOM 4382 N N . LEU B 1 193 ? -15.453 -20.547 -2.133 1 74 193 LEU B N 1
ATOM 4383 C CA . LEU B 1 193 ? -16.406 -19.797 -1.332 1 74 193 LEU B CA 1
ATOM 4384 C C . LEU B 1 193 ? -16.109 -19.938 0.156 1 74 193 LEU B C 1
ATOM 4386 O O . LEU B 1 193 ? -16.922 -20.5 0.903 1 74 193 LEU B O 1
ATOM 4390 N N . ARG B 1 194 ? -14.859 -19.438 0.47 1 73 194 ARG B N 1
ATOM 4391 C CA . ARG B 1 194 ? -14.406 -19.438 1.855 1 73 194 ARG B CA 1
ATOM 4392 C C . ARG B 1 194 ? -14.836 -18.172 2.586 1 73 194 ARG B C 1
ATOM 4394 O O . ARG B 1 194 ? -15.242 -17.188 1.953 1 73 194 ARG B O 1
ATOM 4401 N N . LYS B 1 195 ? -14.805 -18.266 3.861 1 72.75 195 LYS B N 1
ATOM 4402 C CA . LYS B 1 195 ? -15.18 -17.125 4.707 1 72.75 195 LYS B CA 1
ATOM 4403 C C . LYS B 1 195 ? -14.375 -15.891 4.355 1 72.75 195 LYS B C 1
ATOM 4405 O O . LYS B 1 195 ? -14.914 -14.781 4.312 1 72.75 195 LYS B O 1
ATOM 4410 N N . ASP B 1 196 ? -13.102 -16.078 3.988 1 81.44 196 ASP B N 1
ATOM 4411 C CA . ASP B 1 196 ? -12.227 -14.945 3.73 1 81.44 196 ASP B CA 1
ATOM 4412 C C . ASP B 1 196 ? -12.547 -14.297 2.385 1 81.44 196 ASP B C 1
ATOM 4414 O O . ASP B 1 196 ? -12.117 -13.172 2.109 1 81.44 196 ASP B O 1
ATOM 4418 N N . LYS B 1 197 ? -13.398 -14.992 1.615 1 86.94 197 LYS B N 1
ATOM 4419 C CA . LYS B 1 197 ? -13.797 -14.438 0.324 1 86.94 197 LYS B CA 1
ATOM 4420 C C . LYS B 1 197 ? -15.055 -13.586 0.453 1 86.94 197 LYS B C 1
ATOM 4422 O O . LYS B 1 197 ? -15.539 -13.031 -0.536 1 86.94 197 LYS B O 1
ATOM 4427 N N . GLY B 1 198 ? -15.656 -13.539 1.597 1 90.19 198 GLY B N 1
ATOM 4428 C CA . GLY B 1 198 ? -16.688 -12.562 1.921 1 90.19 198 GLY B CA 1
ATOM 4429 C C . GLY B 1 198 ? -18.062 -12.961 1.432 1 90.19 198 GLY B C 1
ATOM 4430 O O . GLY B 1 198 ? -18.859 -12.109 1.027 1 90.19 198 GLY B O 1
ATOM 4431 N N . LEU B 1 199 ? -18.328 -14.258 1.424 1 89.44 199 LEU B N 1
ATOM 4432 C CA . LEU B 1 199 ? -19.625 -14.773 1.01 1 89.44 199 LEU B CA 1
ATOM 4433 C C . LEU B 1 199 ? -20.75 -14.125 1.813 1 89.44 199 LEU B C 1
ATOM 4435 O O . LEU B 1 199 ? -21.75 -13.695 1.247 1 89.44 199 LEU B O 1
ATOM 4439 N N . GLU B 1 200 ? -20.609 -13.992 3.061 1 90.38 200 GLU B N 1
ATOM 4440 C CA . GLU B 1 200 ? -21.625 -13.398 3.926 1 90.38 200 GLU B CA 1
ATOM 4441 C C . GLU B 1 200 ? -21.906 -11.953 3.531 1 90.38 200 GLU B C 1
ATOM 4443 O O . GLU B 1 200 ? -23.062 -11.547 3.434 1 90.38 200 GLU B O 1
ATOM 4448 N N . VAL B 1 201 ? -20.859 -11.203 3.307 1 93.5 201 VAL B N 1
ATOM 4449 C CA . VAL B 1 201 ? -21 -9.797 2.928 1 93.5 201 VAL B CA 1
ATOM 4450 C C . VAL B 1 201 ? -21.734 -9.695 1.597 1 93.5 201 VAL B C 1
ATOM 4452 O O . VAL B 1 201 ? -22.609 -8.844 1.435 1 93.5 201 VAL B O 1
ATOM 4455 N N . ALA B 1 202 ? -21.438 -10.547 0.678 1 94.81 202 ALA B N 1
ATOM 4456 C CA . ALA B 1 202 ? -22.062 -10.539 -0.644 1 94.81 202 ALA B CA 1
ATOM 4457 C C . ALA B 1 202 ? -23.547 -10.836 -0.548 1 94.81 202 ALA B C 1
ATOM 4459 O O . ALA B 1 202 ? -24.375 -10.164 -1.188 1 94.81 202 ALA B O 1
ATOM 4460 N N . VAL B 1 203 ? -23.875 -11.789 0.249 1 93.06 203 VAL B N 1
ATOM 4461 C CA . VAL B 1 203 ? -25.266 -12.195 0.391 1 93.06 203 VAL B CA 1
ATOM 4462 C C . VAL B 1 203 ? -26.062 -11.078 1.048 1 93.06 203 VAL B C 1
ATOM 4464 O O . VAL B 1 203 ? -27.156 -10.742 0.592 1 93.06 203 VAL B O 1
ATOM 4467 N N . LYS B 1 204 ? -25.516 -10.516 2.07 1 94.62 204 LYS B N 1
ATOM 4468 C CA . LYS B 1 204 ? -26.203 -9.43 2.764 1 94.62 204 LYS B CA 1
ATOM 4469 C C . LYS B 1 204 ? -26.375 -8.219 1.851 1 94.62 204 LYS B C 1
ATOM 4471 O O . LYS B 1 204 ? -27.422 -7.57 1.859 1 94.62 204 LYS B O 1
ATOM 4476 N N . ALA B 1 205 ? -25.312 -7.902 1.111 1 96.88 205 ALA B N 1
ATOM 4477 C CA . ALA B 1 205 ? -25.406 -6.797 0.161 1 96.88 205 ALA B CA 1
ATOM 4478 C C . ALA B 1 205 ? -26.484 -7.062 -0.888 1 96.88 205 ALA B C 1
ATOM 4480 O O . ALA B 1 205 ? -27.234 -6.156 -1.256 1 96.88 205 ALA B O 1
ATOM 4481 N N . TYR B 1 206 ? -26.594 -8.266 -1.342 1 96.19 206 TYR B N 1
ATOM 4482 C CA . TYR B 1 206 ? -27.594 -8.68 -2.312 1 96.19 206 TYR B CA 1
ATOM 4483 C C . TYR B 1 206 ? -29 -8.477 -1.761 1 96.19 206 TYR B C 1
ATOM 4485 O O . TYR B 1 206 ? -29.891 -7.992 -2.465 1 96.19 206 TYR B O 1
ATOM 4493 N N . GLU B 1 207 ? -29.141 -8.812 -0.569 1 94.75 207 GLU B N 1
ATOM 4494 C CA . GLU B 1 207 ? -30.422 -8.609 0.101 1 94.75 207 GLU B CA 1
ATOM 4495 C C . GLU B 1 207 ? -30.797 -7.129 0.13 1 94.75 207 GLU B C 1
ATOM 4497 O O . GLU B 1 207 ? -31.953 -6.773 -0.092 1 94.75 207 GLU B O 1
ATOM 4502 N N . LEU B 1 208 ? -29.859 -6.309 0.354 1 96 208 LEU B N 1
ATOM 4503 C CA . LEU B 1 208 ? -30.094 -4.867 0.458 1 96 208 LEU B CA 1
ATOM 4504 C C . LEU B 1 208 ? -30.422 -4.27 -0.906 1 96 208 LEU B C 1
ATOM 4506 O O . LEU B 1 208 ? -31.203 -3.328 -1.001 1 96 208 LEU B O 1
ATOM 4510 N N . VAL B 1 209 ? -29.781 -4.754 -1.906 1 95.81 209 VAL B N 1
ATOM 4511 C CA . VAL B 1 209 ? -30 -4.242 -3.256 1 95.81 209 VAL B CA 1
ATOM 4512 C C . VAL B 1 209 ? -31.422 -4.57 -3.707 1 95.81 209 VAL B C 1
ATOM 4514 O O . VAL B 1 209 ? -32.094 -3.721 -4.285 1 95.81 209 VAL B O 1
ATOM 4517 N N . GLY B 1 210 ? -31.875 -5.828 -3.529 1 92.12 210 GLY B N 1
ATOM 4518 C CA . GLY B 1 210 ? -33.25 -6.238 -3.75 1 92.12 210 GLY B CA 1
ATOM 4519 C C . GLY B 1 210 ? -33.594 -6.438 -5.219 1 92.12 210 GLY B C 1
ATOM 4520 O O . GLY B 1 210 ? -34.75 -6.48 -5.59 1 92.12 210 GLY B O 1
ATOM 4521 N N . LYS B 1 211 ? -32.625 -6.434 -6.043 1 93.56 211 LYS B N 1
ATOM 4522 C CA . LYS B 1 211 ? -32.875 -6.633 -7.469 1 93.56 211 LYS B CA 1
ATOM 4523 C C . LYS B 1 211 ? -31.688 -7.352 -8.133 1 93.56 211 LYS B C 1
ATOM 4525 O O . LYS B 1 211 ? -30.562 -7.281 -7.645 1 93.56 211 LYS B O 1
ATOM 4530 N N . GLY B 1 212 ? -32.031 -8.141 -9.133 1 95.31 212 GLY B N 1
ATOM 4531 C CA . GLY B 1 212 ? -31 -8.82 -9.891 1 95.31 212 GLY B CA 1
ATOM 4532 C C . GLY B 1 212 ? -30.719 -10.227 -9.383 1 95.31 212 GLY B C 1
ATOM 4533 O O . GLY B 1 212 ? -31.516 -10.797 -8.648 1 95.31 212 GLY B O 1
ATOM 4534 N N . THR B 1 213 ? -29.578 -10.766 -9.898 1 96.25 213 THR B N 1
ATOM 4535 C CA . THR B 1 213 ? -29.234 -12.141 -9.555 1 96.25 213 THR B CA 1
ATOM 4536 C C . THR B 1 213 ? -27.812 -12.219 -9.008 1 96.25 213 THR B C 1
ATOM 4538 O O . THR B 1 213 ? -26.859 -11.742 -9.641 1 96.25 213 THR B O 1
ATOM 4541 N N . LEU B 1 214 ? -27.656 -12.719 -7.805 1 96.5 214 LEU B N 1
ATOM 4542 C CA . LEU B 1 214 ? -26.344 -13.109 -7.293 1 96.5 214 LEU B CA 1
ATOM 4543 C C . LEU B 1 214 ? -25.953 -14.5 -7.789 1 96.5 214 LEU B C 1
ATOM 4545 O O . LEU B 1 214 ? -26.625 -15.484 -7.473 1 96.5 214 LEU B O 1
ATOM 4549 N N . LEU B 1 215 ? -24.969 -14.539 -8.586 1 94.75 215 LEU B N 1
ATOM 4550 C CA . LEU B 1 215 ? -24.484 -15.789 -9.156 1 94.75 215 LEU B CA 1
ATOM 4551 C C . LEU B 1 215 ? -23.266 -16.297 -8.406 1 94.75 215 LEU B C 1
ATOM 4553 O O . LEU B 1 215 ? -22.219 -15.656 -8.43 1 94.75 215 LEU B O 1
ATOM 4557 N N . LEU B 1 216 ? -23.406 -17.375 -7.707 1 92.19 216 LEU B N 1
ATOM 4558 C CA . LEU B 1 216 ? -22.328 -18 -6.945 1 92.19 216 LEU B CA 1
ATOM 4559 C C . LEU B 1 216 ? -21.703 -19.156 -7.73 1 92.19 216 LEU B C 1
ATOM 4561 O O . LEU B 1 216 ? -22.344 -20.172 -7.977 1 92.19 216 LEU B O 1
ATOM 4565 N N . ALA B 1 217 ? -20.438 -18.906 -8.102 1 88.06 217 ALA B N 1
ATOM 4566 C CA . ALA B 1 217 ? -19.75 -19.906 -8.898 1 88.06 217 ALA B CA 1
ATOM 4567 C C . ALA B 1 217 ? -18.547 -20.484 -8.141 1 88.06 217 ALA B C 1
ATOM 4569 O O . ALA B 1 217 ? -17.469 -19.891 -8.125 1 88.06 217 ALA B O 1
ATOM 4570 N N . GLY B 1 218 ? -18.672 -21.562 -7.535 1 78.56 218 GLY B N 1
ATOM 4571 C CA . GLY B 1 218 ? -17.594 -22.203 -6.793 1 78.56 218 GLY B CA 1
ATOM 4572 C C . GLY B 1 218 ? -18.094 -23.203 -5.77 1 78.56 218 GLY B C 1
ATOM 4573 O O . GLY B 1 218 ? -19.281 -23.5 -5.703 1 78.56 218 GLY B O 1
ATOM 4574 N N . LYS B 1 219 ? -17.141 -23.781 -5.062 1 73.88 219 LYS B N 1
ATOM 4575 C CA . LYS B 1 219 ? -17.469 -24.828 -4.094 1 73.88 219 LYS B CA 1
ATOM 4576 C C . LYS B 1 219 ? -17.359 -24.312 -2.664 1 73.88 219 LYS B C 1
ATOM 4578 O O . LYS B 1 219 ? -16.312 -23.766 -2.279 1 73.88 219 LYS B O 1
ATOM 4583 N N . PRO B 1 220 ? -18.484 -24.422 -1.866 1 74.56 220 PRO B N 1
ATOM 4584 C CA . PRO B 1 220 ? -18.344 -24.109 -0.439 1 74.56 220 PRO B CA 1
ATOM 4585 C C . PRO B 1 220 ? -17.391 -25.078 0.275 1 74.56 220 PRO B C 1
ATOM 4587 O O . PRO B 1 220 ? -17.359 -26.266 -0.052 1 74.56 220 PRO B O 1
ATOM 4590 N N . LEU B 1 221 ? -16.672 -24.625 1.208 1 72.75 221 LEU B N 1
ATOM 4591 C CA . LEU B 1 221 ? -15.641 -25.453 1.83 1 72.75 221 LEU B CA 1
ATOM 4592 C C . LEU B 1 221 ? -16.078 -25.922 3.213 1 72.75 221 LEU B C 1
ATOM 4594 O O . LEU B 1 221 ? -15.469 -26.812 3.791 1 72.75 221 LEU B O 1
ATOM 4598 N N . SER B 1 222 ? -17.172 -25.25 3.783 1 77.56 222 SER B N 1
ATOM 4599 C CA . SER B 1 222 ? -17.656 -25.609 5.117 1 77.56 222 SER B CA 1
ATOM 4600 C C . SER B 1 222 ? -19.172 -25.688 5.164 1 77.56 222 SER B C 1
ATOM 4602 O O . SER B 1 222 ? -19.844 -25.234 4.238 1 77.56 222 SER B O 1
ATOM 4604 N N . GLU B 1 223 ? -19.625 -26.297 6.191 1 81.12 223 GLU B N 1
ATOM 4605 C CA . GLU B 1 223 ? -21.062 -26.344 6.414 1 81.12 223 GLU B CA 1
ATOM 4606 C C . GLU B 1 223 ? -21.641 -24.953 6.582 1 81.12 223 GLU B C 1
ATOM 4608 O O . GLU B 1 223 ? -22.75 -24.672 6.109 1 81.12 223 GLU B O 1
ATOM 4613 N N . ALA B 1 224 ? -20.969 -24.141 7.242 1 81.12 224 ALA B N 1
ATOM 4614 C CA . ALA B 1 224 ? -21.406 -22.766 7.441 1 81.12 224 ALA B CA 1
ATOM 4615 C C . ALA B 1 224 ? -21.547 -22.031 6.105 1 81.12 224 ALA B C 1
ATOM 4617 O O . ALA B 1 224 ? -22.5 -21.281 5.895 1 81.12 224 ALA B O 1
ATOM 4618 N N . ASP B 1 225 ? -20.609 -22.344 5.223 1 82.31 225 ASP B N 1
ATOM 4619 C CA . ASP B 1 225 ? -20.641 -21.75 3.889 1 82.31 225 ASP B CA 1
ATOM 4620 C C . ASP B 1 225 ? -21.844 -22.266 3.092 1 82.31 225 ASP B C 1
ATOM 4622 O O . ASP B 1 225 ? -22.484 -21.516 2.367 1 82.31 225 ASP B O 1
ATOM 4626 N N . GLU B 1 226 ? -22.094 -23.5 3.314 1 84.56 226 GLU B N 1
ATOM 4627 C CA . GLU B 1 226 ? -23.234 -24.094 2.635 1 84.56 226 GLU B CA 1
ATOM 4628 C C . GLU B 1 226 ? -24.547 -23.469 3.09 1 84.56 226 GLU B C 1
ATOM 4630 O O . GLU B 1 226 ? -25.453 -23.25 2.281 1 84.56 226 GLU B O 1
ATOM 4635 N N . GLU B 1 227 ? -24.625 -23.203 4.324 1 85.94 227 GLU B N 1
ATOM 4636 C CA . GLU B 1 227 ? -25.828 -22.562 4.863 1 85.94 227 GLU B CA 1
ATOM 4637 C C . GLU B 1 227 ? -26.016 -21.172 4.289 1 85.94 227 GLU B C 1
ATOM 4639 O O . GLU B 1 227 ? -27.141 -20.75 4.012 1 85.94 227 GLU B O 1
ATOM 4644 N N . LEU B 1 228 ? -24.906 -20.5 4.164 1 84.88 228 LEU B N 1
ATOM 4645 C CA . LEU B 1 228 ? -24.969 -19.156 3.584 1 84.88 228 LEU B CA 1
ATOM 4646 C C . LEU B 1 228 ? -25.422 -19.219 2.129 1 84.88 228 LEU B C 1
ATOM 4648 O O . LEU B 1 228 ? -26.188 -18.359 1.684 1 84.88 228 LEU B O 1
ATOM 4652 N N . VAL B 1 229 ? -24.922 -20.188 1.446 1 85.88 229 VAL B N 1
ATOM 4653 C CA . VAL B 1 229 ? -25.297 -20.375 0.046 1 85.88 229 VAL B CA 1
ATOM 4654 C C . VAL B 1 229 ? -26.781 -20.688 -0.061 1 85.88 229 VAL B C 1
ATOM 4656 O O . VAL B 1 229 ? -27.484 -20.125 -0.917 1 85.88 229 VAL B O 1
ATOM 4659 N N . LYS B 1 230 ? -27.234 -21.453 0.815 1 87.12 230 LYS B N 1
ATOM 4660 C CA . LYS B 1 230 ? -28.656 -21.797 0.832 1 87.12 230 LYS B CA 1
ATOM 4661 C C . LYS B 1 230 ? -29.516 -20.562 1.115 1 87.12 230 LYS B C 1
ATOM 4663 O O . LYS B 1 230 ? -30.562 -20.375 0.49 1 87.12 230 LYS B O 1
ATOM 4668 N N . ARG B 1 231 ? -29.078 -19.844 2.002 1 86.19 231 ARG B N 1
ATOM 4669 C CA . ARG B 1 231 ? -29.781 -18.609 2.316 1 86.19 231 ARG B CA 1
ATOM 4670 C C . ARG B 1 231 ? -29.844 -17.688 1.102 1 86.19 231 ARG B C 1
ATOM 4672 O O . ARG B 1 231 ? -30.891 -17.078 0.832 1 86.19 231 ARG B O 1
ATOM 4679 N N . ALA B 1 232 ? -28.75 -17.578 0.467 1 86.44 232 ALA B N 1
ATOM 4680 C CA . ALA B 1 232 ? -28.703 -16.75 -0.739 1 86.44 232 ALA B CA 1
ATOM 4681 C C . ALA B 1 232 ? -29.656 -17.281 -1.802 1 86.44 232 ALA B C 1
ATOM 4683 O O . ALA B 1 232 ? -30.344 -16.5 -2.475 1 86.44 232 ALA B O 1
ATOM 4684 N N . GLU B 1 233 ? -29.656 -18.547 -1.882 1 88.69 233 GLU B N 1
ATOM 4685 C CA . GLU B 1 233 ? -30.547 -19.172 -2.854 1 88.69 233 GLU B CA 1
ATOM 4686 C C . GLU B 1 233 ? -32 -18.906 -2.527 1 88.69 233 GLU B C 1
ATOM 4688 O O . GLU B 1 233 ? -32.844 -18.703 -3.43 1 88.69 233 GLU B O 1
ATOM 4693 N N . GLU B 1 234 ? -32.312 -18.859 -1.318 1 89.62 234 GLU B N 1
ATOM 4694 C CA . GLU B 1 234 ? -33.656 -18.531 -0.887 1 89.62 234 GLU B CA 1
ATOM 4695 C C . GLU B 1 234 ? -34.031 -17.094 -1.277 1 89.62 234 GLU B C 1
ATOM 4697 O O . GLU B 1 234 ? -35.188 -16.797 -1.491 1 89.62 234 GLU B O 1
ATOM 4702 N N . LEU B 1 235 ? -33.031 -16.297 -1.395 1 86.12 235 LEU B N 1
ATOM 4703 C CA . LEU B 1 235 ? -33.25 -14.898 -1.744 1 86.12 235 LEU B CA 1
ATOM 4704 C C . LEU B 1 235 ? -33.219 -14.703 -3.256 1 86.12 235 LEU B C 1
ATOM 4706 O O . LEU B 1 235 ? -33.344 -13.578 -3.744 1 86.12 235 LEU B O 1
ATOM 4710 N N . GLY B 1 236 ? -32.969 -15.828 -4.055 1 86.38 236 GLY B N 1
ATOM 4711 C CA . GLY B 1 236 ? -33 -15.734 -5.504 1 86.38 236 GLY B CA 1
ATOM 4712 C C . GLY B 1 236 ? -31.641 -15.867 -6.148 1 86.38 236 GLY B C 1
ATOM 4713 O O . GLY B 1 236 ? -31.516 -15.742 -7.367 1 86.38 236 GLY B O 1
ATOM 4714 N N . ALA B 1 237 ? -30.703 -16.094 -5.328 1 90 237 ALA B N 1
ATOM 4715 C CA . ALA B 1 237 ? -29.359 -16.297 -5.891 1 90 237 ALA B CA 1
ATOM 4716 C C . ALA B 1 237 ? -29.297 -17.609 -6.684 1 90 237 ALA B C 1
ATOM 4718 O O . ALA B 1 237 ? -30.125 -18.5 -6.488 1 90 237 ALA B O 1
ATOM 4719 N N . ALA B 1 238 ? -28.422 -17.609 -7.598 1 90.81 238 ALA B N 1
ATOM 4720 C CA . ALA B 1 238 ? -28.188 -18.812 -8.398 1 90.81 238 ALA B CA 1
ATOM 4721 C C . ALA B 1 238 ? -26.812 -19.391 -8.109 1 90.81 238 ALA B C 1
ATOM 4723 O O . ALA B 1 238 ? -25.875 -18.672 -7.746 1 90.81 238 ALA B O 1
ATOM 4724 N N . ARG B 1 239 ? -26.766 -20.672 -8.242 1 88.56 239 ARG B N 1
ATOM 4725 C CA . ARG B 1 239 ? -25.5 -21.359 -7.969 1 88.56 239 ARG B CA 1
ATOM 4726 C C . ARG B 1 239 ? -25.031 -22.141 -9.188 1 88.56 239 ARG B C 1
ATOM 4728 O O . ARG B 1 239 ? -25.844 -22.781 -9.867 1 88.56 239 ARG B O 1
ATOM 4735 N N . VAL B 1 240 ? -23.812 -21.906 -9.516 1 81.44 240 VAL B N 1
ATOM 4736 C CA . VAL B 1 240 ? -23.141 -22.75 -10.492 1 81.44 240 VAL B CA 1
ATOM 4737 C C . VAL B 1 240 ? -22.141 -23.656 -9.781 1 81.44 240 VAL B C 1
ATOM 4739 O O . VAL B 1 240 ? -21.141 -23.172 -9.227 1 81.44 240 VAL B O 1
ATOM 4742 N N . GLN B 1 241 ? -22.438 -24.875 -9.711 1 72.25 241 GLN B N 1
ATOM 4743 C CA . GLN B 1 241 ? -21.656 -25.781 -8.883 1 72.25 241 GLN B CA 1
ATOM 4744 C C . GLN B 1 241 ? -20.438 -26.297 -9.641 1 72.25 241 GLN B C 1
ATOM 4746 O O . GLN B 1 241 ? -20.469 -26.406 -10.867 1 72.25 241 GLN B O 1
ATOM 4751 N N . GLY B 1 242 ? -19.438 -26.656 -8.953 1 63.66 242 GLY B N 1
ATOM 4752 C CA . GLY B 1 242 ? -18.25 -27.359 -9.414 1 63.66 242 GLY B CA 1
ATOM 4753 C C . GLY B 1 242 ? -17.109 -26.438 -9.805 1 63.66 242 GLY B C 1
ATOM 4754 O O . GLY B 1 242 ? -17.234 -25.219 -9.672 1 63.66 242 GLY B O 1
ATOM 4755 N N . PHE B 1 243 ? -15.914 -27.109 -10.133 1 65.5 243 PHE B N 1
ATOM 4756 C CA . PHE B 1 243 ? -14.766 -26.391 -10.672 1 65.5 243 PHE B CA 1
ATOM 4757 C C . PHE B 1 243 ? -15.008 -25.984 -12.125 1 65.5 243 PHE B C 1
ATOM 4759 O O . PHE B 1 243 ? -15.281 -26.844 -12.969 1 65.5 243 PHE B O 1
ATOM 4766 N N . LEU B 1 244 ? -15.008 -24.719 -12.312 1 79.12 244 LEU B N 1
ATOM 4767 C CA . LEU B 1 244 ? -15.375 -24.172 -13.617 1 79.12 244 LEU B CA 1
ATOM 4768 C C . LEU B 1 244 ? -14.203 -24.266 -14.594 1 79.12 244 LEU B C 1
ATOM 4770 O O . LEU B 1 244 ? -13.047 -24.047 -14.203 1 79.12 244 LEU B O 1
ATOM 4774 N N . SER B 1 245 ? -14.5 -24.719 -15.766 1 83.69 245 SER B N 1
ATOM 4775 C CA . SER B 1 245 ? -13.5 -24.609 -16.828 1 83.69 245 SER B CA 1
ATOM 4776 C C . SER B 1 245 ? -13.156 -23.156 -17.109 1 83.69 245 SER B C 1
ATOM 4778 O O . SER B 1 245 ? -13.922 -22.25 -16.781 1 83.69 245 SER B O 1
ATOM 4780 N N . ASP B 1 246 ? -12.008 -22.984 -17.688 1 89.62 246 ASP B N 1
ATOM 4781 C CA . ASP B 1 246 ? -11.578 -21.641 -18.047 1 89.62 246 ASP B CA 1
ATOM 4782 C C . ASP B 1 246 ? -12.602 -20.969 -18.969 1 89.62 246 ASP B C 1
ATOM 4784 O O . ASP B 1 246 ? -12.883 -19.781 -18.828 1 89.62 246 ASP B O 1
ATOM 4788 N N . GLU B 1 247 ? -13.172 -21.75 -19.875 1 92.94 247 GLU B N 1
ATOM 4789 C CA . GLU B 1 247 ? -14.148 -21.234 -20.828 1 92.94 247 GLU B CA 1
ATOM 4790 C C . GLU B 1 247 ? -15.422 -20.781 -20.125 1 92.94 247 GLU B C 1
ATOM 4792 O O . GLU B 1 247 ? -15.938 -19.703 -20.391 1 92.94 247 GLU B O 1
ATOM 4797 N N . LEU B 1 248 ? -15.898 -21.594 -19.266 1 91.81 248 LEU B N 1
ATOM 4798 C CA . LEU B 1 248 ? -17.125 -21.266 -18.547 1 91.81 248 LEU B CA 1
ATOM 4799 C C . LEU B 1 248 ? -16.906 -20.062 -17.625 1 91.81 248 LEU B C 1
ATOM 4801 O O . LEU B 1 248 ? -17.734 -19.141 -17.594 1 91.81 248 LEU B O 1
ATOM 4805 N N . LEU B 1 249 ? -15.828 -20.125 -16.922 1 92.81 249 LEU B N 1
ATOM 4806 C CA . LEU B 1 249 ? -15.531 -19 -16.047 1 92.81 249 LEU B CA 1
ATOM 4807 C C . LEU B 1 249 ? -15.391 -17.703 -16.828 1 92.81 249 LEU B C 1
ATOM 4809 O O . LEU B 1 249 ? -15.906 -16.656 -16.422 1 92.81 249 LEU B O 1
ATOM 4813 N N . GLY B 1 250 ? -14.664 -17.766 -17.969 1 96.12 250 GLY B N 1
ATOM 4814 C CA . GLY B 1 250 ? -14.531 -16.594 -18.828 1 96.12 250 GLY B CA 1
ATOM 4815 C C . GLY B 1 250 ? -15.867 -16.047 -19.297 1 96.12 250 GLY B C 1
ATOM 4816 O O . GLY B 1 250 ? -16.078 -14.836 -19.281 1 96.12 250 GLY B O 1
ATOM 4817 N N . THR B 1 251 ? -16.766 -16.953 -19.641 1 95.69 251 THR B N 1
ATOM 4818 C CA . THR B 1 251 ? -18.109 -16.562 -20.094 1 95.69 251 THR B CA 1
ATOM 4819 C C . THR B 1 251 ? -18.875 -15.883 -18.969 1 95.69 251 THR B C 1
ATOM 4821 O O . THR B 1 251 ? -19.516 -14.852 -19.172 1 95.69 251 THR B O 1
ATOM 4824 N N . LEU B 1 252 ? -18.766 -16.438 -17.812 1 96.06 252 LEU B N 1
ATOM 4825 C CA . LEU B 1 252 ? -19.484 -15.867 -16.672 1 96.06 252 LEU B CA 1
ATOM 4826 C C . LEU B 1 252 ? -18.953 -14.477 -16.344 1 96.06 252 LEU B C 1
ATOM 4828 O O . LEU B 1 252 ? -19.734 -13.547 -16.125 1 96.06 252 LEU B O 1
ATOM 4832 N N . ILE B 1 253 ? -17.625 -14.312 -16.344 1 97.25 253 ILE B N 1
ATOM 4833 C CA . ILE B 1 253 ? -17.016 -13.031 -16 1 97.25 253 ILE B CA 1
ATOM 4834 C C . ILE B 1 253 ? -17.422 -11.984 -17.031 1 97.25 253 ILE B C 1
ATOM 4836 O O . ILE B 1 253 ? -17.844 -10.883 -16.672 1 97.25 253 ILE B O 1
ATOM 4840 N N . LYS B 1 254 ? -17.406 -12.359 -18.297 1 97.44 254 LYS B N 1
ATOM 4841 C CA . LYS B 1 254 ? -17.719 -11.445 -19.391 1 97.44 254 LYS B CA 1
ATOM 4842 C C . LYS B 1 254 ? -19.203 -11.094 -19.422 1 97.44 254 LYS B C 1
ATOM 4844 O O . LYS B 1 254 ? -19.578 -10 -19.859 1 97.44 254 LYS B O 1
ATOM 4849 N N . SER B 1 255 ? -20.016 -11.977 -18.953 1 97.25 255 SER B N 1
ATOM 4850 C CA . SER B 1 255 ? -21.453 -11.828 -19.125 1 97.25 255 SER B CA 1
ATOM 4851 C C . SER B 1 255 ? -22.094 -11.219 -17.875 1 97.25 255 SER B C 1
ATOM 4853 O O . SER B 1 255 ? -23.266 -10.82 -17.891 1 97.25 255 SER B O 1
ATOM 4855 N N . SER B 1 256 ? -21.391 -11.141 -16.781 1 97.31 256 SER B N 1
ATOM 4856 C CA . SER B 1 256 ? -21.906 -10.539 -15.555 1 97.31 256 SER B CA 1
ATOM 4857 C C . SER B 1 256 ? -21.734 -9.023 -15.562 1 97.31 256 SER B C 1
ATOM 4859 O O . SER B 1 256 ? -20.875 -8.492 -16.266 1 97.31 256 SER B O 1
ATOM 4861 N N . ASP B 1 257 ? -22.625 -8.336 -14.812 1 97.75 257 ASP B N 1
ATOM 4862 C CA . ASP B 1 257 ? -22.516 -6.883 -14.719 1 97.75 257 ASP B CA 1
ATOM 4863 C C . ASP B 1 257 ? -21.422 -6.477 -13.75 1 97.75 257 ASP B C 1
ATOM 4865 O O . ASP B 1 257 ? -20.688 -5.516 -14 1 97.75 257 ASP B O 1
ATOM 4869 N N . PHE B 1 258 ? -21.328 -7.203 -12.672 1 98.31 258 PHE B N 1
ATOM 4870 C CA . PHE B 1 258 ? -20.297 -6.949 -11.664 1 98.31 258 PHE B CA 1
ATOM 4871 C C . PHE B 1 258 ? -19.688 -8.258 -11.172 1 98.31 258 PHE B C 1
ATOM 4873 O O . PHE B 1 258 ? -20.359 -9.289 -11.148 1 98.31 258 PHE B O 1
ATOM 4880 N N . VAL B 1 259 ? -18.453 -8.25 -10.852 1 98.19 259 VAL B N 1
ATOM 4881 C CA . VAL B 1 259 ? -17.797 -9.336 -10.133 1 98.19 259 VAL B CA 1
ATOM 4882 C C . VAL B 1 259 ? -17.453 -8.883 -8.711 1 98.19 259 VAL B C 1
ATOM 4884 O O . VAL B 1 259 ? -16.734 -7.906 -8.523 1 98.19 259 VAL B O 1
ATOM 4887 N N . LEU B 1 260 ? -17.984 -9.586 -7.762 1 97.88 260 LEU B N 1
ATOM 4888 C CA . LEU B 1 260 ? -17.828 -9.188 -6.367 1 97.88 260 LEU B CA 1
ATOM 4889 C C . LEU B 1 260 ? -16.594 -9.844 -5.746 1 97.88 260 LEU B C 1
ATOM 4891 O O . LEU B 1 260 ? -16.438 -11.07 -5.805 1 97.88 260 LEU B O 1
ATOM 4895 N N . LEU B 1 261 ? -15.695 -9.023 -5.195 1 97.38 261 LEU B N 1
ATOM 4896 C CA . LEU B 1 261 ? -14.531 -9.484 -4.438 1 97.38 261 LEU B CA 1
ATOM 4897 C C . LEU B 1 261 ? -14.547 -8.906 -3.025 1 97.38 261 LEU B C 1
ATOM 4899 O O . LEU B 1 261 ? -13.641 -8.148 -2.652 1 97.38 261 LEU B O 1
ATOM 4903 N N . PRO B 1 262 ? -15.508 -9.281 -2.248 1 96.12 262 PRO B N 1
ATOM 4904 C CA . PRO B 1 262 ? -15.68 -8.742 -0.894 1 96.12 262 PRO B CA 1
ATOM 4905 C C . PRO B 1 262 ? -14.805 -9.461 0.136 1 96.12 262 PRO B C 1
ATOM 4907 O O . PRO B 1 262 ? -15.297 -9.852 1.199 1 96.12 262 PRO B O 1
ATOM 4910 N N . TYR B 1 263 ? -13.516 -9.484 -0.07 1 94.19 263 TYR B N 1
ATOM 4911 C CA . TYR B 1 263 ? -12.562 -10.25 0.729 1 94.19 263 TYR B CA 1
ATOM 4912 C C . TYR B 1 263 ? -12.492 -9.711 2.154 1 94.19 263 TYR B C 1
ATOM 4914 O O . TYR B 1 263 ? -12.711 -8.523 2.387 1 94.19 263 TYR B O 1
ATOM 4922 N N . GLU B 1 264 ? -12.234 -10.602 3.053 1 89.5 264 GLU B N 1
ATOM 4923 C CA . GLU B 1 264 ? -11.883 -10.281 4.434 1 89.5 264 GLU B CA 1
ATOM 4924 C C . GLU B 1 264 ? -10.578 -10.961 4.84 1 89.5 264 GLU B C 1
ATOM 4926 O O . GLU B 1 264 ? -10.578 -12.078 5.348 1 89.5 264 GLU B O 1
ATOM 4931 N N . ASP B 1 265 ? -9.453 -10.25 4.781 1 83.25 265 ASP B N 1
ATOM 4932 C CA . ASP B 1 265 ? -8.125 -10.836 4.957 1 83.25 265 ASP B CA 1
ATOM 4933 C C . ASP B 1 265 ? -7.793 -11.016 6.438 1 83.25 265 ASP B C 1
ATOM 4935 O O . ASP B 1 265 ? -8.297 -10.273 7.285 1 83.25 265 ASP B O 1
ATOM 4939 N N . LEU B 1 266 ? -6.973 -12 6.617 1 78 266 LEU B N 1
ATOM 4940 C CA . LEU B 1 266 ? -6.336 -12.078 7.93 1 78 266 LEU B CA 1
ATOM 4941 C C . LEU B 1 266 ? -5.352 -10.93 8.125 1 78 266 LEU B C 1
ATOM 4943 O O . LEU B 1 266 ? -4.645 -10.547 7.191 1 78 266 LEU B O 1
ATOM 4947 N N . PRO B 1 267 ? -5.223 -10.422 9.305 1 76.62 267 PRO B N 1
ATOM 4948 C CA . PRO B 1 267 ? -4.488 -9.18 9.547 1 76.62 267 PRO B CA 1
ATOM 4949 C C . PRO B 1 267 ? -2.998 -9.312 9.242 1 76.62 267 PRO B C 1
ATOM 4951 O O . PRO B 1 267 ? -2.352 -8.32 8.883 1 76.62 267 PRO B O 1
ATOM 4954 N N . ASN B 1 268 ? -2.43 -10.406 9.297 1 84.56 268 ASN B N 1
ATOM 4955 C CA . ASN B 1 268 ? -0.975 -10.484 9.227 1 84.56 268 ASN B CA 1
ATOM 4956 C C . ASN B 1 268 ? -0.512 -11.141 7.922 1 84.56 268 ASN B C 1
ATOM 4958 O O . ASN B 1 268 ? 0.679 -11.398 7.746 1 84.56 268 ASN B O 1
ATOM 4962 N N . ASP B 1 269 ? -1.426 -11.375 7.031 1 88.06 269 ASP B N 1
ATOM 4963 C CA . ASP B 1 269 ? -1.065 -12.039 5.777 1 88.06 269 ASP B CA 1
ATOM 4964 C C . ASP B 1 269 ? -1.104 -11.055 4.609 1 88.06 269 ASP B C 1
ATOM 4966 O O . ASP B 1 269 ? -2.109 -10.375 4.398 1 88.06 269 ASP B O 1
ATOM 4970 N N . PHE B 1 270 ? -0.01 -11.023 3.934 1 92.06 270 PHE B N 1
ATOM 4971 C CA . PHE B 1 270 ? 0.107 -10.125 2.789 1 92.06 270 PHE B CA 1
ATOM 4972 C C . PHE B 1 270 ? 0.314 -10.914 1.502 1 92.06 270 PHE B C 1
ATOM 4974 O O . PHE B 1 270 ? 1.221 -11.75 1.415 1 92.06 270 PHE B O 1
ATOM 4981 N N . GLY B 1 271 ? -0.552 -10.766 0.542 1 93.38 271 GLY B N 1
ATOM 4982 C CA . GLY B 1 271 ? -0.509 -11.383 -0.774 1 93.38 271 GLY B CA 1
ATOM 4983 C C . GLY B 1 271 ? -1.304 -10.617 -1.816 1 93.38 271 GLY B C 1
ATOM 4984 O O . GLY B 1 271 ? -1.718 -9.484 -1.579 1 93.38 271 GLY B O 1
ATOM 4985 N N . VAL B 1 272 ? -1.402 -11.172 -3.008 1 94.94 272 VAL B N 1
ATOM 4986 C CA . VAL B 1 272 ? -2.191 -10.562 -4.074 1 94.94 272 VAL B CA 1
ATOM 4987 C C . VAL B 1 272 ? -3.197 -11.578 -4.613 1 94.94 272 VAL B C 1
ATOM 4989 O O . VAL B 1 272 ? -3.002 -12.789 -4.477 1 94.94 272 VAL B O 1
ATOM 4992 N N . SER B 1 273 ? -4.23 -11.086 -5.184 1 94.44 273 SER B N 1
ATOM 4993 C CA . SER B 1 273 ? -5.312 -11.953 -5.637 1 94.44 273 SER B CA 1
ATOM 4994 C C . SER B 1 273 ? -5.191 -12.258 -7.125 1 94.44 273 SER B C 1
ATOM 4996 O O . SER B 1 273 ? -5.34 -11.367 -7.961 1 94.44 273 SER B O 1
ATOM 4998 N N . GLY B 1 274 ? -5.043 -13.562 -7.383 1 94.75 274 GLY B N 1
ATOM 4999 C CA . GLY B 1 274 ? -5.098 -13.992 -8.773 1 94.75 274 GLY B CA 1
ATOM 5000 C C . GLY B 1 274 ? -6.465 -13.812 -9.398 1 94.75 274 GLY B C 1
ATOM 5001 O O . GLY B 1 274 ? -6.57 -13.508 -10.594 1 94.75 274 GLY B O 1
ATOM 5002 N N . ALA B 1 275 ? -7.488 -13.969 -8.609 1 93.88 275 ALA B N 1
ATOM 5003 C CA . ALA B 1 275 ? -8.859 -13.797 -9.078 1 93.88 275 ALA B CA 1
ATOM 5004 C C . ALA B 1 275 ? -9.102 -12.367 -9.555 1 93.88 275 ALA B C 1
ATOM 5006 O O . ALA B 1 275 ? -9.812 -12.148 -10.539 1 93.88 275 ALA B O 1
ATOM 5007 N N . PHE B 1 276 ? -8.531 -11.414 -8.891 1 97.06 276 PHE B N 1
ATOM 5008 C CA . PHE B 1 276 ? -8.648 -10.023 -9.312 1 97.06 276 PHE B CA 1
ATOM 5009 C C . PHE B 1 276 ? -8.039 -9.82 -10.695 1 97.06 276 PHE B C 1
ATOM 5011 O O . PHE B 1 276 ? -8.672 -9.25 -11.578 1 97.06 276 PHE B O 1
ATOM 5018 N N . HIS B 1 277 ? -6.832 -10.328 -10.852 1 97.75 277 HIS B N 1
ATOM 5019 C CA . HIS B 1 277 ? -6.141 -10.211 -12.133 1 97.75 277 HIS B CA 1
ATOM 5020 C C . H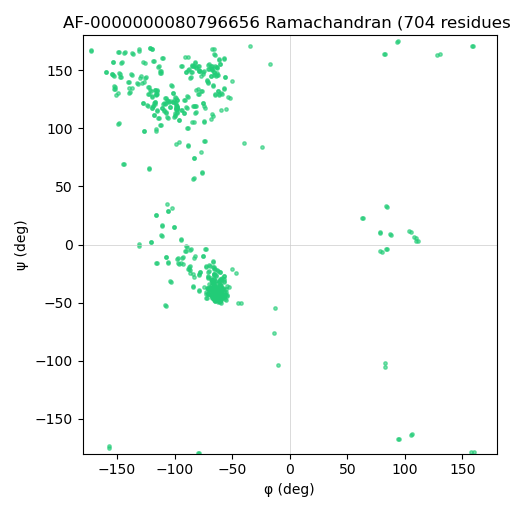IS B 1 277 ? -6.926 -10.891 -13.25 1 97.75 277 HIS B C 1
ATOM 5022 O O . HIS B 1 277 ? -7.066 -10.344 -14.344 1 97.75 277 HIS B O 1
ATOM 5028 N N . THR B 1 278 ? -7.461 -12.07 -12.961 1 96.5 278 THR B N 1
ATOM 5029 C CA . THR B 1 278 ? -8.266 -12.805 -13.938 1 96.5 278 THR B CA 1
ATOM 5030 C C . THR B 1 278 ? -9.523 -12.016 -14.297 1 96.5 278 THR B C 1
ATOM 5032 O O . THR B 1 278 ? -9.867 -11.898 -15.477 1 96.5 278 THR B O 1
ATOM 5035 N N . THR B 1 279 ? -10.172 -11.461 -13.305 1 97.69 279 THR B N 1
ATOM 5036 C CA . THR B 1 279 ? -11.414 -10.711 -13.5 1 97.69 279 THR B CA 1
ATOM 5037 C C . THR B 1 279 ? -11.18 -9.516 -14.422 1 97.69 279 THR B C 1
ATOM 5039 O O . THR B 1 279 ? -11.867 -9.367 -15.438 1 97.69 279 THR B O 1
ATOM 5042 N N . VAL B 1 280 ? -10.172 -8.727 -14.148 1 98.25 280 VAL B N 1
ATOM 5043 C CA . VAL B 1 280 ? -9.93 -7.492 -14.883 1 98.25 280 VAL B CA 1
ATOM 5044 C C . VAL B 1 280 ? -9.453 -7.816 -16.297 1 98.25 280 VAL B C 1
ATOM 5046 O O . VAL B 1 280 ? -9.945 -7.242 -17.266 1 98.25 280 VAL B O 1
ATOM 5049 N N . ALA B 1 281 ? -8.594 -8.766 -16.391 1 98 281 ALA B N 1
ATOM 5050 C CA . ALA B 1 281 ? -8.039 -9.125 -17.688 1 98 281 ALA B CA 1
ATOM 5051 C C . ALA B 1 281 ? -9.109 -9.711 -18.609 1 98 281 ALA B C 1
ATOM 5053 O O . ALA B 1 281 ? -9.055 -9.547 -19.828 1 98 281 ALA B O 1
ATOM 5054 N N . THR B 1 282 ? -10.078 -10.43 -18 1 97.88 282 THR B N 1
ATOM 5055 C CA . THR B 1 282 ? -11.109 -11.109 -18.781 1 97.88 282 THR B CA 1
ATOM 5056 C C . THR B 1 282 ? -12.227 -10.141 -19.156 1 97.88 282 THR B C 1
ATOM 5058 O O . THR B 1 282 ? -13.102 -10.477 -19.969 1 97.88 282 THR B O 1
ATOM 5061 N N . GLY B 1 283 ? -12.195 -8.961 -18.562 1 97.06 283 GLY B N 1
ATOM 5062 C CA . GLY B 1 283 ? -13.164 -7.941 -18.922 1 97.06 283 GLY B CA 1
ATOM 5063 C C . GLY B 1 283 ? -14.266 -7.766 -17.906 1 97.06 283 GLY B C 1
ATOM 5064 O O . GLY B 1 283 ? -15.289 -7.137 -18.188 1 97.06 283 GLY B O 1
ATOM 5065 N N . GLY B 1 284 ? -14.125 -8.328 -16.781 1 97.81 284 GLY B N 1
ATOM 5066 C CA . GLY B 1 284 ? -15.094 -8.172 -15.703 1 97.81 284 GLY B CA 1
ATOM 5067 C C . GLY B 1 284 ? -14.945 -6.852 -14.969 1 97.81 284 GLY B C 1
ATOM 5068 O O . GLY B 1 284 ? -13.844 -6.312 -14.859 1 97.81 284 GLY B O 1
ATOM 5069 N N . TYR B 1 285 ? -16.078 -6.309 -14.445 1 98.38 285 TYR B N 1
ATOM 5070 C CA . TYR B 1 285 ? -16.109 -5.094 -13.633 1 98.38 285 TYR B CA 1
ATOM 5071 C C . TYR B 1 285 ? -16.109 -5.43 -12.148 1 98.38 285 TYR B C 1
ATOM 5073 O O . TYR B 1 285 ? -17.141 -5.805 -11.586 1 98.38 285 TYR B O 1
ATOM 5081 N N . PRO B 1 286 ? -15 -5.195 -11.477 1 98.62 286 PRO B N 1
ATOM 5082 C CA . PRO B 1 286 ? -14.898 -5.684 -10.102 1 98.62 286 PRO B CA 1
ATOM 5083 C C . PRO B 1 286 ? -15.391 -4.668 -9.07 1 98.62 286 PRO B C 1
ATOM 5085 O O . PRO B 1 286 ? -15.32 -3.459 -9.312 1 98.62 286 PRO B O 1
ATOM 5088 N N . LEU B 1 287 ? -15.922 -5.078 -8 1 98.69 287 LEU B N 1
ATOM 5089 C CA . LEU B 1 287 ? -16.125 -4.348 -6.754 1 98.69 287 LEU B CA 1
ATOM 5090 C C . LEU B 1 287 ? -15.305 -4.977 -5.625 1 98.69 287 LEU B C 1
ATOM 5092 O O . LEU B 1 287 ? -15.539 -6.129 -5.254 1 98.69 287 LEU B O 1
ATOM 5096 N N . CYS B 1 288 ? -14.305 -4.227 -5.078 1 98.12 288 CYS B N 1
ATOM 5097 C CA . CYS B 1 288 ? -13.266 -4.809 -4.242 1 98.12 288 CYS B CA 1
ATOM 5098 C C . CYS B 1 288 ? -13.32 -4.242 -2.826 1 98.12 288 CYS B C 1
ATOM 5100 O O . CYS B 1 288 ? -13.43 -3.029 -2.643 1 98.12 288 CYS B O 1
ATOM 5102 N N . SER B 1 289 ? -13.258 -5.148 -1.847 1 96.12 289 SER B N 1
ATOM 5103 C CA . SER B 1 289 ? -13.023 -4.648 -0.495 1 96.12 289 SER B CA 1
ATOM 5104 C C . SER B 1 289 ? -11.602 -4.113 -0.339 1 96.12 289 SER B C 1
ATOM 5106 O O . SER B 1 289 ? -10.695 -4.547 -1.046 1 96.12 289 SER B O 1
ATOM 5108 N N . ARG B 1 290 ? -11.398 -3.182 0.513 1 93.44 290 ARG B N 1
ATOM 5109 C CA . ARG B 1 290 ? -10.094 -2.574 0.75 1 93.44 290 ARG B CA 1
ATOM 5110 C C . ARG B 1 290 ? -9.266 -3.416 1.711 1 93.44 290 ARG B C 1
ATOM 5112 O O . ARG B 1 290 ? -9.031 -3.018 2.854 1 93.44 290 ARG B O 1
ATOM 5119 N N . VAL B 1 291 ? -8.773 -4.512 1.191 1 93.75 291 VAL B N 1
ATOM 5120 C CA . VAL B 1 291 ? -7.906 -5.414 1.942 1 93.75 291 VAL B CA 1
ATOM 5121 C C . VAL B 1 291 ? -6.547 -5.523 1.251 1 93.75 291 VAL B C 1
ATOM 5123 O O . VAL B 1 291 ? -6.387 -5.082 0.112 1 93.75 291 VAL B O 1
ATOM 5126 N N . GLN B 1 292 ? -5.566 -6.117 1.938 1 93.12 292 GLN B N 1
ATOM 5127 C CA . GLN B 1 292 ? -4.191 -6.203 1.457 1 93.12 292 GLN B CA 1
ATOM 5128 C C . GLN B 1 292 ? -4.117 -6.957 0.132 1 93.12 292 GLN B C 1
ATOM 5130 O O . GLN B 1 292 ? -3.404 -6.539 -0.786 1 93.12 292 GLN B O 1
ATOM 5135 N N . ARG B 1 293 ? -4.902 -7.945 -0.047 1 94.38 293 ARG B N 1
ATOM 5136 C CA . ARG B 1 293 ? -4.832 -8.789 -1.236 1 94.38 293 ARG B CA 1
ATOM 5137 C C . ARG B 1 293 ? -5.367 -8.055 -2.461 1 94.38 293 ARG B C 1
ATOM 5139 O O . ARG B 1 293 ? -5.152 -8.484 -3.596 1 94.38 293 ARG B O 1
ATOM 5146 N N . LEU B 1 294 ? -6.109 -7.035 -2.203 1 96.75 294 LEU B N 1
ATOM 5147 C CA . LEU B 1 294 ? -6.719 -6.293 -3.299 1 96.75 294 LEU B CA 1
ATOM 5148 C C . LEU B 1 294 ? -6.191 -4.859 -3.346 1 96.75 294 LEU B C 1
ATOM 5150 O O . LEU B 1 294 ? -6.875 -3.959 -3.838 1 96.75 294 LEU B O 1
ATOM 5154 N N . ALA B 1 295 ? -4.965 -4.652 -2.805 1 94.56 295 ALA B N 1
ATOM 5155 C CA . ALA B 1 295 ? -4.352 -3.328 -2.752 1 94.56 295 ALA B CA 1
ATOM 5156 C C . ALA B 1 295 ? -4.238 -2.719 -4.148 1 94.56 295 ALA B C 1
ATOM 5158 O O . ALA B 1 295 ? -4.363 -1.504 -4.312 1 94.56 295 ALA B O 1
ATOM 5159 N N . GLU B 1 296 ? -4.074 -3.502 -5.133 1 96 296 GLU B N 1
ATOM 5160 C CA . GLU B 1 296 ? -3.928 -3.035 -6.508 1 96 296 GLU B CA 1
ATOM 5161 C C . GLU B 1 296 ? -5.211 -2.369 -7.004 1 96 296 GLU B C 1
ATOM 5163 O O . GLU B 1 296 ? -5.16 -1.4 -7.762 1 96 296 GLU B O 1
ATOM 5168 N N . CYS B 1 297 ? -6.344 -2.885 -6.586 1 96.88 297 CYS B N 1
ATOM 5169 C CA . CYS B 1 297 ? -7.613 -2.264 -6.945 1 96.88 297 CYS B CA 1
ATOM 5170 C C . CYS B 1 297 ? -7.734 -0.874 -6.332 1 96.88 297 CYS B C 1
ATOM 5172 O O . CYS B 1 297 ? -8.102 0.082 -7.016 1 96.88 297 CYS B O 1
ATOM 5174 N N . TRP B 1 298 ? -7.391 -0.782 -5.125 1 92.31 298 TRP B N 1
ATOM 5175 C CA . TRP B 1 298 ? -7.457 0.507 -4.445 1 92.31 298 TRP B CA 1
ATOM 5176 C C . TRP B 1 298 ? -6.52 1.516 -5.098 1 92.31 298 TRP B C 1
ATOM 5178 O O . TRP B 1 298 ? -6.887 2.676 -5.297 1 92.31 298 TRP B O 1
ATOM 5188 N N . GLU B 1 299 ? -5.328 1.075 -5.387 1 91.5 299 GLU B N 1
ATOM 5189 C CA . GLU B 1 299 ? -4.309 1.948 -5.961 1 91.5 299 GLU B CA 1
ATOM 5190 C C . GLU B 1 299 ? -4.77 2.529 -7.297 1 91.5 299 GLU B C 1
ATOM 5192 O O . GLU B 1 299 ? -4.492 3.689 -7.602 1 91.5 299 GLU B O 1
ATOM 5197 N N . ARG B 1 300 ? -5.504 1.757 -8.039 1 93.44 300 ARG B N 1
ATOM 5198 C CA . ARG B 1 300 ? -5.797 2.137 -9.422 1 93.44 300 ARG B CA 1
ATOM 5199 C C . ARG B 1 300 ? -7.227 2.656 -9.555 1 93.44 300 ARG B C 1
ATOM 5201 O O . ARG B 1 300 ? -7.508 3.494 -10.414 1 93.44 300 ARG B O 1
ATOM 5208 N N . ALA B 1 301 ? -8.078 2.115 -8.734 1 96.19 301 ALA B N 1
ATOM 5209 C CA . ALA B 1 301 ? -9.492 2.461 -8.844 1 96.19 301 ALA B CA 1
ATOM 5210 C C . ALA B 1 301 ? -10.156 2.506 -7.469 1 96.19 301 ALA B C 1
ATOM 5212 O O . ALA B 1 301 ? -11.078 1.735 -7.191 1 96.19 301 ALA B O 1
ATOM 5213 N N . PRO B 1 302 ? -9.805 3.457 -6.688 1 93.44 302 PRO B N 1
ATOM 5214 C CA . PRO B 1 302 ? -10.367 3.551 -5.344 1 93.44 302 PRO B CA 1
ATOM 5215 C C . PRO B 1 302 ? -11.891 3.717 -5.352 1 93.44 302 PRO B C 1
ATOM 5217 O O . PRO B 1 302 ? -12.562 3.295 -4.41 1 93.44 302 PRO B O 1
ATOM 5220 N N . GLU B 1 303 ? -12.461 4.23 -6.453 1 95 303 GLU B N 1
ATOM 5221 C CA . GLU B 1 303 ? -13.898 4.461 -6.566 1 95 303 GLU B CA 1
ATOM 5222 C C . GLU B 1 303 ? -14.68 3.146 -6.535 1 95 303 GLU B C 1
ATOM 5224 O O . GLU B 1 303 ? -15.875 3.135 -6.254 1 95 303 GLU B O 1
ATOM 5229 N N . LEU B 1 304 ? -14.008 2.08 -6.84 1 97.94 304 LEU B N 1
ATOM 5230 C CA . LEU B 1 304 ? -14.664 0.782 -6.953 1 97.94 304 LEU B CA 1
ATOM 5231 C C . LEU B 1 304 ? -14.445 -0.046 -5.691 1 97.94 304 LEU B C 1
ATOM 5233 O O . LEU B 1 304 ? -14.656 -1.261 -5.695 1 97.94 304 LEU B O 1
ATOM 5237 N N . THR B 1 305 ? -14.016 0.586 -4.645 1 97 305 THR B N 1
ATOM 5238 C CA . THR B 1 305 ? -13.656 -0.159 -3.441 1 97 305 THR B CA 1
ATOM 5239 C C . THR B 1 305 ? -14.547 0.25 -2.268 1 97 305 THR B C 1
ATOM 5241 O O . THR B 1 305 ? -15.219 1.284 -2.32 1 97 305 THR B O 1
ATOM 5244 N N . PHE B 1 306 ? -14.656 -0.596 -1.291 1 94.12 306 PHE B N 1
ATOM 5245 C CA . PHE B 1 306 ? -15.406 -0.377 -0.059 1 94.12 306 PHE B CA 1
ATOM 5246 C C . PHE B 1 306 ? -14.695 -1.01 1.129 1 94.12 306 PHE B C 1
ATOM 5248 O O . PHE B 1 306 ? -13.82 -1.866 0.952 1 94.12 306 PHE B O 1
ATOM 5255 N N . ARG B 1 307 ? -15.07 -0.653 2.297 1 91.56 307 ARG B N 1
ATOM 5256 C CA . ARG B 1 307 ? -14.445 -1.194 3.5 1 91.56 307 ARG B CA 1
ATOM 5257 C C . ARG B 1 307 ? -14.852 -2.646 3.721 1 91.56 307 ARG B C 1
ATOM 5259 O O . ARG B 1 307 ? -16.016 -3.014 3.5 1 91.56 307 ARG B O 1
ATOM 5266 N N . PRO B 1 308 ? -13.875 -3.453 4.176 1 92 308 PRO B N 1
ATOM 5267 C CA . PRO B 1 308 ? -14.242 -4.848 4.441 1 92 308 PRO B CA 1
ATOM 5268 C C . PRO B 1 308 ? -15.383 -4.977 5.441 1 92 308 PRO B C 1
ATOM 5270 O O . PRO B 1 308 ? -15.414 -4.27 6.449 1 92 308 PRO B O 1
ATOM 5273 N N . GLY B 1 309 ? -16.328 -5.84 5.102 1 90.56 309 GLY B N 1
ATOM 5274 C CA . GLY B 1 309 ? -17.453 -6.113 5.98 1 90.56 309 GLY B CA 1
ATOM 5275 C C . GLY B 1 309 ? -18.578 -5.105 5.844 1 90.56 309 GLY B C 1
ATOM 5276 O O . GLY B 1 3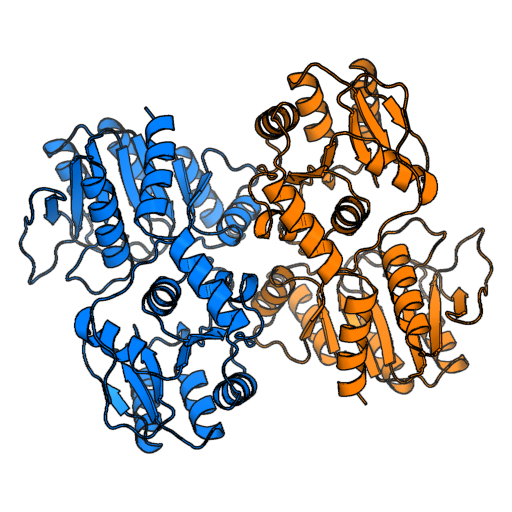09 ? -19.594 -5.203 6.531 1 90.56 309 GLY B O 1
ATOM 5277 N N . ASP B 1 310 ? -18.422 -4.07 5.035 1 92.44 310 ASP B N 1
ATOM 5278 C CA . ASP B 1 310 ? -19.422 -3.027 4.871 1 92.44 310 ASP B CA 1
ATOM 5279 C C . ASP B 1 310 ? -20.422 -3.389 3.768 1 92.44 310 ASP B C 1
ATOM 5281 O O . ASP B 1 310 ? -20.312 -2.883 2.646 1 92.44 310 ASP B O 1
ATOM 5285 N N . GLU B 1 311 ? -21.422 -4.145 4.129 1 95.12 311 GLU B N 1
ATOM 5286 C CA . GLU B 1 311 ? -22.406 -4.645 3.16 1 95.12 311 GLU B CA 1
ATOM 5287 C C . GLU B 1 311 ? -23.219 -3.504 2.564 1 95.12 311 GLU B C 1
ATOM 5289 O O . GLU B 1 311 ? -23.609 -3.561 1.399 1 95.12 311 GLU B O 1
ATOM 5294 N N . ALA B 1 312 ? -23.438 -2.473 3.324 1 95.31 312 ALA B N 1
ATOM 5295 C CA . ALA B 1 312 ? -24.219 -1.336 2.826 1 95.31 312 ALA B CA 1
ATOM 5296 C C . ALA B 1 312 ? -23.453 -0.593 1.731 1 95.31 312 ALA B C 1
ATOM 5298 O O . ALA B 1 312 ? -24.031 -0.203 0.717 1 95.31 312 ALA B O 1
ATOM 5299 N N . ALA B 1 313 ? -22.188 -0.39 1.966 1 94.75 313 ALA B N 1
ATOM 5300 C CA . ALA B 1 313 ? -21.359 0.275 0.962 1 94.75 313 ALA B CA 1
ATOM 5301 C C . ALA B 1 313 ? -21.266 -0.56 -0.312 1 94.75 313 ALA B C 1
ATOM 5303 O O . ALA B 1 313 ? -21.312 -0.02 -1.42 1 94.75 313 ALA B O 1
ATOM 5304 N N . LEU B 1 314 ? -21.125 -1.861 -0.149 1 97.5 314 LEU B N 1
ATOM 5305 C CA . LEU B 1 314 ? -21.109 -2.736 -1.315 1 97.5 314 LEU B CA 1
ATOM 5306 C C . LEU B 1 314 ? -22.422 -2.646 -2.08 1 97.5 314 LEU B C 1
ATOM 5308 O O . LEU B 1 314 ? -22.438 -2.533 -3.307 1 97.5 314 LEU B O 1
ATOM 5312 N N . ALA B 1 315 ? -23.531 -2.664 -1.354 1 98.19 315 ALA B N 1
ATOM 5313 C CA . ALA B 1 315 ? -24.844 -2.561 -1.98 1 98.19 315 ALA B CA 1
ATOM 5314 C C . ALA B 1 315 ? -24.984 -1.256 -2.762 1 98.19 315 ALA B C 1
ATOM 5316 O O . ALA B 1 315 ? -25.531 -1.239 -3.865 1 98.19 315 ALA B O 1
ATOM 5317 N N . ALA B 1 316 ? -24.469 -0.21 -2.197 1 97.31 316 ALA B N 1
ATOM 5318 C CA . ALA B 1 316 ? -24.531 1.087 -2.865 1 97.31 316 ALA B CA 1
ATOM 5319 C C . ALA B 1 316 ? -23.75 1.06 -4.18 1 97.31 316 ALA B C 1
ATOM 5321 O O . ALA B 1 316 ? -24.203 1.61 -5.188 1 97.31 316 ALA B O 1
ATOM 5322 N N . LEU B 1 317 ? -22.594 0.448 -4.18 1 97.88 317 LEU B N 1
ATOM 5323 C CA . LEU B 1 317 ? -21.797 0.328 -5.387 1 97.88 317 LEU B CA 1
ATOM 5324 C C . LEU B 1 317 ? -22.484 -0.543 -6.426 1 97.88 317 LEU B C 1
ATOM 5326 O O . LEU B 1 317 ? -22.406 -0.27 -7.625 1 97.88 317 LEU B O 1
ATOM 5330 N N . MET B 1 318 ? -23.188 -1.568 -5.957 1 98 318 MET B N 1
ATOM 5331 C CA . MET B 1 318 ? -23.906 -2.482 -6.832 1 98 318 MET B CA 1
ATOM 5332 C C . MET B 1 318 ? -25.047 -1.765 -7.547 1 98 318 MET B C 1
ATOM 5334 O O . MET B 1 318 ? -25.453 -2.164 -8.641 1 98 318 MET B O 1
ATOM 5338 N N . LYS B 1 319 ? -25.562 -0.716 -6.953 1 97.44 319 LYS B N 1
ATOM 5339 C CA . LYS B 1 319 ? -26.672 0.032 -7.52 1 97.44 319 LYS B CA 1
ATOM 5340 C C . LYS B 1 319 ? -26.188 1.202 -8.367 1 97.44 319 LYS B C 1
ATOM 5342 O O . LYS B 1 319 ? -26.953 1.773 -9.148 1 97.44 319 LYS B O 1
ATOM 5347 N N . ALA B 1 320 ? -24.938 1.553 -8.18 1 96.19 320 ALA B N 1
ATOM 5348 C CA . ALA B 1 320 ? -24.391 2.736 -8.836 1 96.19 320 ALA B CA 1
ATOM 5349 C C . ALA B 1 320 ? -24.031 2.441 -10.289 1 96.19 320 ALA B C 1
ATOM 5351 O O . ALA B 1 320 ? -23.781 1.291 -10.656 1 96.19 320 ALA B O 1
ATOM 5352 N N . PRO B 1 321 ? -24.062 3.502 -11.109 1 95.44 321 PRO B N 1
ATOM 5353 C CA . PRO B 1 321 ? -23.594 3.297 -12.477 1 95.44 321 PRO B CA 1
ATOM 5354 C C . PRO B 1 321 ? -22.109 2.936 -12.539 1 95.44 321 PRO B C 1
ATOM 5356 O O . PRO B 1 321 ? -21.344 3.312 -11.656 1 95.44 321 PRO B O 1
ATOM 5359 N N . LYS B 1 322 ? -21.781 2.232 -13.578 1 96.44 322 LYS B N 1
ATOM 5360 C CA . LYS B 1 322 ? -20.375 1.923 -13.805 1 96.44 322 LYS B CA 1
ATOM 5361 C C . LYS B 1 322 ? -19.578 3.182 -14.141 1 96.44 322 LYS B C 1
ATOM 5363 O O . LYS B 1 322 ? -20.141 4.145 -14.672 1 96.44 322 LYS B O 1
ATOM 5368 N N . LEU B 1 323 ? -18.328 3.16 -13.797 1 97 323 LEU B N 1
ATOM 5369 C CA . LEU B 1 323 ? -17.422 4.273 -14.047 1 97 323 LEU B CA 1
ATOM 5370 C C . LEU B 1 323 ? -16.359 3.9 -15.086 1 97 323 LEU B C 1
ATOM 5372 O O . LEU B 1 323 ? -15.352 3.287 -14.758 1 97 323 LEU B O 1
ATOM 5376 N N . PRO B 1 324 ? -16.547 4.375 -16.312 1 96.12 324 PRO B N 1
ATOM 5377 C CA . PRO B 1 324 ? -15.664 3.953 -17.406 1 96.12 324 PRO B CA 1
ATOM 5378 C C . PRO B 1 324 ? -14.203 4.316 -17.156 1 96.12 324 PRO B C 1
ATOM 5380 O O . PRO B 1 324 ? -13.305 3.559 -17.547 1 96.12 324 PRO B O 1
ATOM 5383 N N . ASP B 1 325 ? -14.008 5.406 -16.531 1 95.62 325 ASP B N 1
ATOM 5384 C CA . ASP B 1 325 ? -12.633 5.848 -16.297 1 95.62 325 ASP B CA 1
ATOM 5385 C C . ASP B 1 325 ? -11.922 4.918 -15.32 1 95.62 325 ASP B C 1
ATOM 5387 O O . ASP B 1 325 ? -10.781 4.516 -15.555 1 95.62 325 ASP B O 1
ATOM 5391 N N . ALA B 1 326 ? -12.586 4.598 -14.258 1 95.88 326 ALA B N 1
ATOM 5392 C CA . ALA B 1 326 ? -12.016 3.68 -13.273 1 95.88 326 ALA B CA 1
ATOM 5393 C C . ALA B 1 326 ? -11.75 2.311 -13.891 1 95.88 326 ALA B C 1
ATOM 5395 O O . ALA B 1 326 ? -10.68 1.725 -13.688 1 95.88 326 ALA B O 1
ATOM 5396 N N . TRP B 1 327 ? -12.664 1.877 -14.648 1 96.69 327 TRP B N 1
ATOM 5397 C CA . TRP B 1 327 ? -12.531 0.589 -15.32 1 96.69 327 TRP B CA 1
ATOM 5398 C C . TRP B 1 327 ? -11.391 0.618 -16.328 1 96.69 327 TRP B C 1
ATOM 5400 O O . TRP B 1 327 ? -10.633 -0.347 -16.453 1 96.69 327 TRP B O 1
ATOM 5410 N N . GLY B 1 328 ? -11.273 1.688 -17.047 1 97 328 GLY B N 1
ATOM 5411 C CA . GLY B 1 328 ? -10.188 1.846 -18 1 97 328 GLY B CA 1
ATOM 5412 C C . GLY B 1 328 ? -8.812 1.768 -17.359 1 97 328 GLY B C 1
ATOM 5413 O O . GLY B 1 328 ? -7.898 1.151 -17.906 1 97 328 GLY B O 1
ATOM 5414 N N . ARG B 1 329 ? -8.648 2.336 -16.203 1 95.5 329 ARG B N 1
ATOM 5415 C CA . ARG B 1 329 ? -7.379 2.283 -15.477 1 95.5 329 ARG B CA 1
ATOM 5416 C C . ARG B 1 329 ? -7.043 0.853 -15.07 1 95.5 329 ARG B C 1
ATOM 5418 O O . ARG B 1 329 ? -5.883 0.436 -15.148 1 95.5 329 ARG B O 1
ATOM 5425 N N . LEU B 1 330 ? -8.07 0.119 -14.688 1 97.88 330 LEU B N 1
ATOM 5426 C CA . LEU B 1 330 ? -7.848 -1.275 -14.32 1 97.88 330 LEU B CA 1
ATOM 5427 C C . LEU B 1 330 ? -7.473 -2.107 -15.539 1 97.88 330 LEU B C 1
ATOM 5429 O O . LEU B 1 330 ? -6.59 -2.967 -15.461 1 97.88 330 LEU B O 1
ATOM 5433 N N . GLN B 1 331 ? -8.109 -1.857 -16.641 1 97.38 331 GLN B N 1
ATOM 5434 C CA . GLN B 1 331 ? -7.781 -2.576 -17.859 1 97.38 331 GLN B CA 1
ATOM 5435 C C . GLN B 1 331 ? -6.352 -2.277 -18.312 1 97.38 331 GLN B C 1
ATOM 5437 O O . GLN B 1 331 ? -5.633 -3.178 -18.75 1 97.38 331 GLN B O 1
ATOM 5442 N N . SER B 1 332 ? -5.98 -1.063 -18.219 1 96.19 332 SER B N 1
ATOM 5443 C CA . SER B 1 332 ? -4.605 -0.687 -18.547 1 96.19 332 SER B CA 1
ATOM 5444 C C . SER B 1 332 ? -3.613 -1.407 -17.641 1 96.19 332 SER B C 1
ATOM 5446 O O . SER B 1 332 ? -2.574 -1.884 -18.094 1 96.19 332 SER B O 1
ATOM 5448 N N . PHE B 1 333 ? -3.988 -1.479 -16.422 1 95.75 333 PHE B N 1
ATOM 5449 C CA . PHE B 1 333 ? -3.148 -2.18 -15.461 1 95.75 333 PHE B CA 1
ATOM 5450 C C . PHE B 1 333 ? -3.002 -3.65 -15.836 1 95.75 333 PHE B C 1
ATOM 5452 O O . PHE B 1 333 ? -1.899 -4.199 -15.797 1 95.75 333 PHE B O 1
ATOM 5459 N N . ALA B 1 334 ? -4.07 -4.297 -16.188 1 97.81 334 ALA B N 1
ATOM 5460 C CA . ALA B 1 334 ? -4.043 -5.699 -16.578 1 97.81 334 ALA B CA 1
ATOM 5461 C C . ALA B 1 334 ? -3.148 -5.906 -17.797 1 97.81 334 ALA B C 1
ATOM 5463 O O . ALA B 1 334 ? -2.434 -6.91 -17.891 1 97.81 334 ALA B O 1
ATOM 5464 N N . ARG B 1 335 ? -3.16 -5 -18.703 1 96.81 335 ARG B N 1
ATOM 5465 C CA . ARG B 1 335 ? -2.299 -5.09 -19.891 1 96.81 335 ARG B CA 1
ATOM 5466 C C . ARG B 1 335 ? -0.829 -4.957 -19.5 1 96.81 335 ARG B C 1
ATOM 5468 O O . ARG B 1 335 ? 0.024 -5.672 -20.031 1 96.81 335 ARG B O 1
ATOM 5475 N N . GLN B 1 336 ? -0.587 -4.109 -18.562 1 95.19 336 GLN B N 1
ATOM 5476 C CA . GLN B 1 336 ? 0.78 -3.871 -18.125 1 95.19 336 GLN B CA 1
ATOM 5477 C C . GLN B 1 336 ? 1.33 -5.078 -17.359 1 95.19 336 GLN B C 1
ATOM 5479 O O . GLN B 1 336 ? 2.539 -5.324 -17.375 1 95.19 336 GLN B O 1
ATOM 5484 N N . THR B 1 337 ? 0.402 -5.801 -16.75 1 97.88 337 THR B N 1
ATOM 5485 C CA . THR B 1 337 ? 0.833 -6.934 -15.945 1 97.88 337 THR B CA 1
ATOM 5486 C C . THR B 1 337 ? 0.534 -8.25 -16.656 1 97.88 337 THR B C 1
ATOM 5488 O O . THR B 1 337 ? 0.266 -9.266 -16 1 97.88 337 THR B O 1
ATOM 5491 N N . SER B 1 338 ? 0.508 -8.266 -17.953 1 98.12 338 SER B N 1
ATOM 5492 C CA . SER B 1 338 ? 0.284 -9.484 -18.703 1 98.12 338 SER B CA 1
ATOM 5493 C C . SER B 1 338 ? 1.361 -10.523 -18.422 1 98.12 338 SER B C 1
ATOM 5495 O O . SER B 1 338 ? 2.48 -10.18 -18.031 1 98.12 338 SER B O 1
ATOM 5497 N N . TRP B 1 339 ? 1.066 -11.75 -18.609 1 98.12 339 TRP B N 1
ATOM 5498 C CA . TRP B 1 339 ? 2.033 -12.82 -18.391 1 98.12 339 TRP B CA 1
ATOM 5499 C C . TRP B 1 339 ? 3.25 -12.656 -19.297 1 98.12 339 TRP B C 1
ATOM 5501 O O . TRP B 1 339 ? 4.367 -13 -18.906 1 98.12 339 TRP B O 1
ATOM 5511 N N . ASP B 1 340 ? 3.08 -12.094 -20.453 1 97.44 340 ASP B N 1
ATOM 5512 C CA . ASP B 1 340 ? 4.215 -11.805 -21.328 1 97.44 340 ASP B CA 1
ATOM 5513 C C . ASP B 1 340 ? 5.184 -10.828 -20.672 1 97.44 340 ASP B C 1
ATOM 5515 O O . ASP B 1 340 ? 6.395 -11.055 -20.656 1 97.44 340 ASP B O 1
ATOM 5519 N N . ASN B 1 341 ? 4.598 -9.789 -20.156 1 97.25 341 ASN B N 1
ATOM 5520 C CA . ASN B 1 341 ? 5.426 -8.797 -19.484 1 97.25 341 ASN B CA 1
ATOM 5521 C C . ASN B 1 341 ? 6.051 -9.367 -18.203 1 97.25 341 ASN B C 1
ATOM 5523 O O . ASN B 1 341 ? 7.203 -9.07 -17.891 1 97.25 341 ASN B O 1
ATOM 5527 N N . VAL B 1 342 ? 5.344 -10.141 -17.469 1 98.12 342 VAL B N 1
ATOM 5528 C CA . VAL B 1 342 ? 5.832 -10.758 -16.234 1 98.12 342 VAL B CA 1
ATOM 5529 C C . VAL B 1 342 ? 6.98 -11.711 -16.562 1 98.12 342 VAL B C 1
ATOM 5531 O O . VAL B 1 342 ? 7.98 -11.75 -15.844 1 98.12 342 VAL B O 1
ATOM 5534 N N . ALA B 1 343 ? 6.848 -12.469 -17.641 1 98.12 343 ALA B N 1
ATOM 5535 C CA . ALA B 1 343 ? 7.91 -13.375 -18.062 1 98.12 343 ALA B CA 1
ATOM 5536 C C . ALA B 1 343 ? 9.18 -12.609 -18.406 1 98.12 343 ALA B C 1
ATOM 5538 O O . ALA B 1 343 ? 10.289 -13.07 -18.125 1 98.12 343 ALA B O 1
ATOM 5539 N N . LYS B 1 344 ? 9.016 -11.492 -19.031 1 97.38 344 LYS B N 1
ATOM 5540 C CA . LYS B 1 344 ? 10.172 -10.648 -19.344 1 97.38 344 LYS B CA 1
ATOM 5541 C C . LYS B 1 344 ? 10.898 -10.219 -18.078 1 97.38 344 LYS B C 1
ATOM 5543 O O . LYS B 1 344 ? 12.125 -10.234 -18.016 1 97.38 344 LYS B O 1
ATOM 5548 N N . LEU B 1 345 ? 10.125 -9.836 -17.141 1 95.94 345 LEU B N 1
ATOM 5549 C CA . LEU B 1 345 ? 10.703 -9.422 -15.867 1 95.94 345 LEU B CA 1
ATOM 5550 C C . LEU B 1 345 ? 11.422 -10.586 -15.188 1 95.94 345 LEU B C 1
ATOM 5552 O O . LEU B 1 345 ? 12.523 -10.414 -14.656 1 95.94 345 LEU B O 1
ATOM 5556 N N . ARG B 1 346 ? 10.805 -11.781 -15.242 1 96.75 346 ARG B N 1
ATOM 5557 C CA . ARG B 1 346 ? 11.438 -12.969 -14.688 1 96.75 346 ARG B CA 1
ATOM 5558 C C . ARG B 1 346 ? 12.766 -13.266 -15.383 1 96.75 346 ARG B C 1
ATOM 5560 O O . ARG B 1 346 ? 13.766 -13.547 -14.727 1 96.75 346 ARG B O 1
ATOM 5567 N N . GLU B 1 347 ? 12.703 -13.188 -16.641 1 96.75 347 GLU B N 1
ATOM 5568 C CA . GLU B 1 347 ? 13.898 -13.445 -17.438 1 96.75 347 GLU B CA 1
ATOM 5569 C C . GLU B 1 347 ? 15.047 -12.531 -17.031 1 96.75 347 GLU B C 1
ATOM 5571 O O . GLU B 1 347 ? 16.188 -12.969 -16.922 1 96.75 347 GLU B O 1
ATOM 5576 N N . ARG B 1 348 ? 14.766 -11.281 -16.828 1 95.19 348 ARG B N 1
ATOM 5577 C CA . ARG B 1 348 ? 15.781 -10.328 -16.406 1 95.19 348 ARG B CA 1
ATOM 5578 C C . ARG B 1 348 ? 16.359 -10.695 -15.047 1 95.19 348 ARG B C 1
ATOM 5580 O O . ARG B 1 348 ? 17.578 -10.648 -14.852 1 95.19 348 ARG B O 1
ATOM 5587 N N . ILE B 1 349 ? 15.516 -11.086 -14.172 1 96.25 349 ILE B N 1
ATOM 5588 C CA . ILE B 1 349 ? 15.953 -11.453 -12.828 1 96.25 349 ILE B CA 1
ATOM 5589 C C . ILE B 1 349 ? 16.797 -12.719 -12.883 1 96.25 349 ILE B C 1
ATOM 5591 O O . ILE B 1 349 ? 17.859 -12.789 -12.273 1 96.25 349 ILE B O 1
ATOM 5595 N N . TYR B 1 350 ? 16.312 -13.719 -13.68 1 97.38 350 TYR B N 1
ATOM 5596 C CA . TYR B 1 350 ? 17.047 -14.977 -13.828 1 97.38 350 TYR B CA 1
ATOM 5597 C C . TYR B 1 350 ? 18.438 -14.742 -14.414 1 97.38 350 TYR B C 1
ATOM 5599 O O . TYR B 1 350 ? 19.406 -15.352 -13.977 1 97.38 350 TYR B O 1
ATOM 5607 N N . SER B 1 351 ? 18.547 -13.805 -15.312 1 95.31 351 SER B N 1
ATOM 5608 C CA . SER B 1 351 ? 19.812 -13.516 -15.977 1 95.31 351 SER B CA 1
ATOM 5609 C C . SER B 1 351 ? 20.828 -12.922 -15 1 95.31 351 SER B C 1
ATOM 5611 O O . SER B 1 351 ? 22.031 -13.141 -15.141 1 95.31 351 SER B O 1
ATOM 5613 N N . LEU B 1 352 ? 20.312 -12.211 -14.023 1 91.31 352 LEU B N 1
ATOM 5614 C CA . LEU B 1 352 ? 21.188 -11.609 -13.016 1 91.31 352 LEU B CA 1
ATOM 5615 C C . LEU B 1 352 ? 21.812 -12.68 -12.125 1 91.31 352 LEU B C 1
ATOM 5617 O O . LEU B 1 352 ? 22.812 -12.438 -11.453 1 91.31 352 LEU B O 1
ATOM 5621 N N . LEU B 1 353 ? 21.219 -13.844 -12.125 1 92.06 353 LEU B N 1
ATOM 5622 C CA . LEU B 1 353 ? 21.656 -14.914 -11.219 1 92.06 353 LEU B CA 1
ATOM 5623 C C . LEU B 1 353 ? 22.688 -15.812 -11.898 1 92.06 353 LEU B C 1
ATOM 5625 O O . LEU B 1 353 ? 23.297 -16.656 -11.25 1 92.06 353 LEU B O 1
ATOM 5629 N N . MET B 1 354 ? 22.875 -15.672 -13.203 1 85.12 354 MET B N 1
ATOM 5630 C CA . MET B 1 354 ? 23.812 -16.484 -13.961 1 85.12 354 MET B CA 1
ATOM 5631 C C . MET B 1 354 ? 25.172 -15.789 -14.039 1 85.12 354 MET B C 1
ATOM 5633 O O . MET B 1 354 ? 25.25 -14.555 -14.055 1 85.12 354 MET B O 1
#

Organism: Ignicoccus hospitalis (strain KIN4/I / DSM 18386 / JCM 14125) (NCBI:txid453591)

InterPro domains:
  IPR028098 Glycosyltransferase subfamily 4-like, N-terminal domain [PF13439] (15-169)